Protein AF-A0A816HBN8-F1 (afdb_monomer)

Nearest PDB structures (foldseek):
  8j5v-assembly1_A  TM=8.918E-01  e=2.890E-14  Pseudomonas putida
  5gmx-assembly2_B  TM=8.614E-01  e=7.316E-13  uncultured bacterium
  5gkv-assembly1_A  TM=8.521E-01  e=1.216E-12  Caulobacter vibrioides CB15
  7y3z-assembly4_C  TM=8.167E-01  e=3.060E-12  Acinetobacter
  6drh-assembly4_G  TM=8.696E-01  e=4.127E-08  Serratia proteamaculans 568

Foldseek 3Di:
DLVLLCVQVVLFDQCDQPCVQPVLQPAQQRRNAGLFLLQQQQSQPLFQPPDPDDLVLVLVLVSLVNSNSHDHGNDRRLPAGAHSQQNSQSSSQVSSLSRPPVSDGSQVSCVPQQCVQLVFDKGQQDDPVCLVVDDDDDDDPVVVVVVPPDDDAPLVRNDRPCPVPVPLNHVSNLRGGRPSANMDGDPVRVVSSVVLCVAADPRHGRSHDPVSSCQQQPWSHDAQRFHSNPPRQDFTGGRNWGADDRPNVVPDHPDTHDDHPSNVVVVVCVVVCVVVCVVVVVVDVDLFDADQDQVSQFQVLLLPLQLQCLQQPPDLVNSLVVSQSVCRNHGNHQQNSLLSCLVSVLNDPQADADDDLCSLQPDDPLPDHDPLSSCLSNPVLPPDDLVRQADDRHNSSLSSLLSNLSSVDDAPVSSLCSSLVSDDNSVSSSSSNCSPVCSHVHPVRPPPVVCVVDPPSVVVVVLSVVSNVNNVVVVPPVDPPPPPPVPPDPSVVVVVVVVVVVVVVVVPDDPDDPDPDDPPPPDDD

Structure (mmCIF, N/CA/C/O backbone):
data_AF-A0A816HBN8-F1
#
_entry.id   AF-A0A816HBN8-F1
#
loop_
_atom_site.group_PDB
_atom_site.id
_atom_site.type_symbol
_atom_site.label_atom_id
_atom_site.label_alt_id
_atom_site.label_comp_id
_atom_site.label_asym_id
_atom_site.label_entity_id
_atom_site.label_seq_id
_atom_site.pdbx_PDB_ins_code
_atom_site.Cartn_x
_atom_site.Cartn_y
_atom_site.Cartn_z
_atom_site.occupancy
_atom_site.B_iso_or_equiv
_atom_site.auth_seq_id
_atom_site.auth_comp_id
_atom_site.auth_asym_id
_atom_site.auth_atom_id
_atom_site.pdbx_PDB_model_num
ATOM 1 N N . MET A 1 1 ? -9.840 -0.768 3.356 1.00 95.12 1 MET A N 1
ATOM 2 C CA . MET A 1 1 ? -10.411 -1.666 2.317 1.00 95.12 1 MET A CA 1
ATOM 3 C C . MET A 1 1 ? -11.472 -2.620 2.869 1.00 95.12 1 MET A C 1
ATOM 5 O O . MET A 1 1 ? -12.591 -2.558 2.385 1.00 95.12 1 MET A O 1
ATOM 9 N N . ALA A 1 2 ? -11.181 -3.449 3.883 1.00 97.88 2 ALA A N 1
ATOM 10 C CA . ALA A 1 2 ? -12.154 -4.409 4.436 1.00 97.88 2 ALA A CA 1
ATOM 11 C C . ALA A 1 2 ? -13.484 -3.765 4.886 1.00 97.88 2 ALA A C 1
ATOM 13 O O . ALA A 1 2 ? -14.550 -4.207 4.473 1.00 97.88 2 ALA A O 1
ATOM 14 N N . ILE A 1 3 ? -13.427 -2.651 5.626 1.00 98.44 3 ILE A N 1
ATOM 15 C CA . ILE A 1 3 ? -14.628 -1.888 6.015 1.00 98.44 3 ILE A CA 1
ATOM 16 C C . ILE A 1 3 ? -15.437 -1.425 4.796 1.00 98.44 3 ILE A C 1
ATOM 18 O O . ILE A 1 3 ? -16.652 -1.574 4.783 1.00 98.44 3 ILE A O 1
ATOM 22 N N . ALA A 1 4 ? -14.781 -0.925 3.745 1.00 98.25 4 ALA A N 1
ATOM 23 C CA . ALA A 1 4 ? -15.468 -0.488 2.529 1.00 98.25 4 ALA A CA 1
ATOM 24 C C . ALA A 1 4 ? -16.176 -1.654 1.811 1.00 98.25 4 ALA A C 1
ATOM 26 O O . ALA A 1 4 ? -17.272 -1.469 1.291 1.00 98.25 4 ALA A O 1
ATOM 27 N N . LEU A 1 5 ? -15.607 -2.869 1.836 1.00 98.19 5 LEU A N 1
ATOM 28 C CA . LEU A 1 5 ? -16.290 -4.073 1.342 1.00 98.19 5 LEU A CA 1
ATOM 29 C C . LEU A 1 5 ? -17.533 -4.402 2.177 1.00 98.19 5 LEU A C 1
ATOM 31 O O . LEU A 1 5 ? -18.568 -4.744 1.608 1.00 98.19 5 LEU A O 1
ATOM 35 N N . CYS A 1 6 ? -17.463 -4.271 3.503 1.00 98.50 6 CYS A N 1
ATOM 36 C CA . CYS A 1 6 ? -18.633 -4.435 4.365 1.00 98.50 6 CYS A CA 1
ATOM 37 C C . CYS A 1 6 ? -19.715 -3.386 4.062 1.00 98.50 6 CYS A C 1
ATOM 39 O O . CYS A 1 6 ? -20.887 -3.745 3.981 1.00 98.50 6 CYS A O 1
ATOM 41 N N . VAL A 1 7 ? -19.337 -2.125 3.819 1.00 98.44 7 VAL A N 1
ATOM 42 C CA . VAL A 1 7 ? -20.280 -1.064 3.416 1.00 98.44 7 VAL A CA 1
ATOM 43 C C . VAL A 1 7 ? -20.916 -1.371 2.062 1.00 98.44 7 VAL A C 1
ATOM 45 O O . VAL A 1 7 ? -22.135 -1.331 1.935 1.00 98.44 7 VAL A O 1
ATOM 48 N N . GLN A 1 8 ? -20.121 -1.778 1.069 1.00 97.81 8 GLN A N 1
ATOM 49 C CA . GLN A 1 8 ? -20.631 -2.186 -0.244 1.00 97.81 8 GLN A CA 1
ATOM 50 C C . GLN A 1 8 ? -21.645 -3.331 -0.164 1.00 97.81 8 GLN A C 1
ATOM 52 O O . GLN A 1 8 ? -22.573 -3.396 -0.964 1.00 97.81 8 GLN A O 1
ATOM 57 N N . ARG A 1 9 ? -21.455 -4.250 0.785 1.00 97.69 9 ARG A N 1
ATOM 58 C CA . ARG A 1 9 ? -22.341 -5.398 1.018 1.00 97.69 9 ARG A CA 1
ATOM 59 C C . ARG A 1 9 ? -23.550 -5.054 1.892 1.00 97.69 9 ARG A C 1
ATOM 61 O O . ARG A 1 9 ? -24.325 -5.949 2.207 1.00 97.69 9 ARG A O 1
ATOM 68 N N . GLY A 1 10 ? -23.697 -3.795 2.310 1.00 97.94 10 GLY A N 1
ATOM 69 C CA . GLY A 1 10 ? -24.769 -3.350 3.201 1.00 97.94 10 GLY A CA 1
ATOM 70 C C . GLY A 1 10 ? -24.643 -3.859 4.641 1.00 97.94 10 GLY A C 1
ATOM 71 O O . GLY A 1 10 ? -25.611 -3.797 5.390 1.00 97.94 10 GLY A O 1
ATOM 72 N N . LEU A 1 11 ? -23.471 -4.370 5.038 1.00 98.25 11 LEU A N 1
ATOM 73 C CA . LEU A 1 11 ? -23.214 -4.891 6.388 1.00 98.25 11 LEU A CA 1
ATOM 74 C C . LEU A 1 11 ? -22.808 -3.792 7.380 1.00 98.25 11 LEU A C 1
ATOM 76 O O . LEU A 1 11 ? -22.936 -3.977 8.586 1.00 98.25 11 LEU A O 1
ATOM 80 N N . LEU A 1 12 ? -22.295 -2.667 6.876 1.00 97.56 12 LEU A N 1
ATOM 81 C CA . LEU A 1 12 ? -21.915 -1.485 7.649 1.00 97.56 12 LEU A CA 1
ATOM 82 C C . LEU A 1 12 ? -22.388 -0.217 6.939 1.00 97.56 12 LEU A C 1
ATOM 84 O O . LEU A 1 12 ? -22.545 -0.195 5.720 1.00 97.56 12 LEU A O 1
ATOM 88 N N . ASN A 1 13 ? -22.521 0.872 7.689 1.00 98.25 13 ASN A N 1
ATOM 89 C CA . ASN A 1 13 ? -22.657 2.212 7.132 1.00 98.25 13 ASN A CA 1
ATOM 90 C C . ASN A 1 13 ? -21.763 3.179 7.913 1.00 98.25 13 ASN A C 1
ATOM 92 O O . ASN A 1 13 ? -21.700 3.116 9.138 1.00 98.25 13 ASN A O 1
ATOM 96 N N . TYR A 1 14 ? -21.078 4.079 7.209 1.00 98.44 14 TYR A N 1
ATOM 97 C CA . TYR A 1 14 ? -20.190 5.066 7.819 1.00 98.44 14 TYR A CA 1
ATOM 98 C C . TYR A 1 14 ? -20.916 6.021 8.776 1.00 98.44 14 TYR A C 1
ATOM 100 O O . TYR A 1 14 ? -20.322 6.443 9.764 1.00 98.44 14 TYR A O 1
ATOM 108 N N . THR A 1 15 ? -22.188 6.339 8.518 1.00 97.94 15 THR A N 1
ATOM 109 C CA . THR A 1 15 ? -22.975 7.251 9.367 1.00 97.94 15 THR A CA 1
ATOM 110 C C . THR A 1 15 ? -23.614 6.566 10.570 1.00 97.94 15 THR A C 1
ATOM 112 O O . THR A 1 15 ? -24.164 7.244 11.435 1.00 97.94 15 THR A O 1
ATOM 115 N N . ASP A 1 16 ? -23.590 5.234 10.630 1.00 98.62 16 ASP A N 1
ATOM 116 C CA . ASP A 1 16 ? -24.140 4.518 11.772 1.00 98.62 16 ASP A CA 1
ATOM 117 C C . ASP A 1 16 ? -23.256 4.701 13.006 1.00 98.62 16 ASP A C 1
ATOM 119 O O . ASP A 1 16 ? -22.024 4.747 12.922 1.00 98.62 16 ASP A O 1
ATOM 123 N N . LYS A 1 17 ? -23.901 4.732 14.175 1.00 98.75 17 LYS A N 1
ATOM 124 C CA . LYS A 1 17 ? -23.208 4.654 15.460 1.00 98.75 17 LYS A CA 1
ATOM 125 C C . LYS A 1 17 ? -22.547 3.287 15.613 1.00 98.75 17 LYS A C 1
ATOM 127 O O . LYS A 1 17 ? -23.164 2.263 15.320 1.00 98.75 17 LYS A O 1
ATOM 132 N N . VAL A 1 18 ? -21.332 3.260 16.152 1.00 98.75 18 VAL A N 1
ATOM 133 C CA . VAL A 1 18 ? -20.561 2.026 16.389 1.00 98.75 18 VAL A CA 1
ATOM 134 C C . VAL A 1 18 ? -21.339 1.042 17.264 1.00 98.75 18 VAL A C 1
ATOM 136 O O . VAL A 1 18 ? -21.354 -0.154 16.976 1.00 98.75 18 VAL A O 1
ATOM 139 N N . ILE A 1 19 ? -22.083 1.547 18.255 1.00 98.62 19 ILE A N 1
ATOM 140 C CA . ILE A 1 19 ? -22.896 0.739 19.179 1.00 98.62 19 ILE A CA 1
ATOM 141 C C . ILE A 1 19 ? -23.980 -0.107 18.502 1.00 98.62 19 ILE A C 1
ATOM 143 O O . ILE A 1 19 ? -24.447 -1.077 19.089 1.00 98.62 19 ILE A O 1
ATOM 147 N N . LYS A 1 20 ? -24.363 0.218 17.259 1.00 98.62 20 LYS A N 1
ATOM 148 C CA . LYS A 1 20 ? -25.271 -0.611 16.455 1.00 98.62 20 LYS A CA 1
ATOM 149 C C . LYS A 1 20 ? -24.670 -1.989 16.157 1.00 98.62 20 LYS A C 1
ATOM 151 O O . LYS A 1 20 ? -25.405 -2.962 16.035 1.00 98.62 20 LYS A O 1
ATOM 156 N N . TYR A 1 21 ? -23.347 -2.056 16.029 1.00 98.44 21 TYR A N 1
ATOM 157 C CA . TYR A 1 21 ? -22.594 -3.258 15.660 1.00 98.44 21 TYR A CA 1
ATOM 158 C C . TYR A 1 21 ? -21.782 -3.822 16.828 1.00 98.44 21 TYR A C 1
ATOM 160 O O . TYR A 1 21 ? -21.509 -5.021 16.880 1.00 98.44 21 TYR A O 1
ATOM 168 N N . TRP A 1 22 ? -21.395 -2.951 17.757 1.00 98.56 22 TRP A N 1
ATOM 169 C CA . TRP A 1 22 ? -20.533 -3.256 18.888 1.00 98.56 22 TRP A CA 1
ATOM 170 C C . TRP A 1 22 ? -21.041 -2.515 20.138 1.00 98.56 22 TRP A C 1
ATOM 172 O O . TRP A 1 22 ? -20.532 -1.442 20.465 1.00 98.56 22 TRP A O 1
ATOM 182 N N . PRO A 1 23 ? -22.077 -3.038 20.824 1.00 98.31 23 PRO A N 1
ATOM 183 C C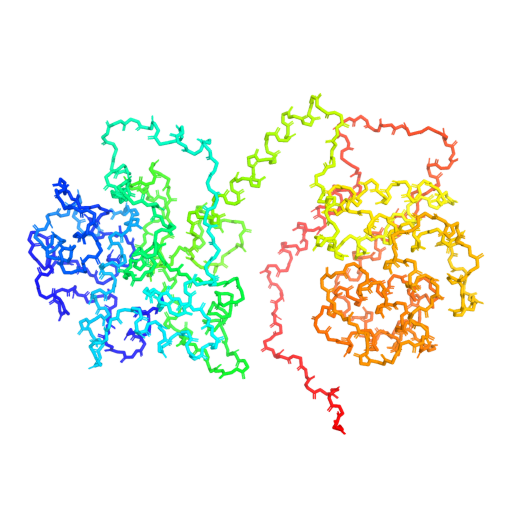A . PRO A 1 23 ? -22.720 -2.354 21.950 1.00 98.31 23 PRO A CA 1
ATOM 184 C C . PRO A 1 23 ? -21.758 -1.993 23.087 1.00 98.31 23 PRO A C 1
ATOM 186 O O . PRO A 1 23 ? -21.836 -0.898 23.643 1.00 98.31 23 PRO A O 1
ATOM 189 N N . GLU A 1 24 ? -20.812 -2.881 23.396 1.00 98.38 24 GLU A N 1
ATOM 190 C CA . GLU A 1 24 ? -19.836 -2.714 24.474 1.00 98.38 24 GLU A CA 1
ATOM 191 C C . GLU A 1 24 ? -18.898 -1.520 24.241 1.00 98.38 24 GLU A C 1
ATOM 193 O O . GLU A 1 24 ? -18.407 -0.935 25.208 1.00 98.38 24 GLU A O 1
ATOM 198 N N . TYR A 1 25 ? -18.708 -1.094 22.986 1.00 98.31 25 TYR A N 1
ATOM 199 C CA . TYR A 1 25 ? -17.943 0.104 22.646 1.00 98.31 25 TYR A CA 1
ATOM 200 C C . TYR A 1 25 ? -18.521 1.372 23.284 1.00 98.31 25 TYR A C 1
ATOM 202 O O . TYR A 1 25 ? -17.767 2.284 23.603 1.00 98.31 25 TYR A O 1
ATOM 210 N N . GLY A 1 26 ? -19.843 1.442 23.486 1.00 96.88 26 GLY A N 1
ATOM 211 C CA . GLY A 1 26 ? -20.539 2.652 23.942 1.00 96.88 26 GLY A CA 1
ATOM 212 C C . GLY A 1 26 ? -20.213 3.097 25.367 1.00 96.88 26 GLY A C 1
ATOM 213 O O . GLY A 1 26 ? -20.619 4.180 25.775 1.00 96.88 26 GLY A O 1
ATOM 214 N N . GLN A 1 27 ? -19.482 2.285 26.129 1.00 97.25 27 GLN A N 1
ATOM 215 C CA . GLN A 1 27 ? -19.040 2.630 27.477 1.00 97.25 27 GLN A CA 1
ATOM 216 C C . GLN A 1 27 ? -18.167 3.900 27.478 1.00 97.25 27 GLN A C 1
ATOM 218 O O . GLN A 1 27 ? -17.470 4.199 26.509 1.00 97.25 27 GLN A O 1
ATOM 223 N N . SER A 1 28 ? -18.155 4.630 28.595 1.00 95.62 28 SER A N 1
ATOM 224 C CA . SER A 1 28 ? -17.251 5.772 28.825 1.00 95.62 28 SER A CA 1
ATOM 225 C C . SER A 1 28 ? -17.334 6.888 27.769 1.00 95.62 28 SER A C 1
ATOM 227 O O . SER A 1 28 ? -16.302 7.318 27.249 1.00 95.62 28 SER A O 1
ATOM 229 N N . ASP A 1 29 ? -18.550 7.375 27.502 1.00 95.88 29 ASP A N 1
ATOM 230 C CA . ASP A 1 29 ? -18.856 8.536 26.645 1.00 95.88 29 ASP A CA 1
ATOM 231 C C . ASP A 1 29 ? -18.577 8.313 25.141 1.00 95.88 29 ASP A C 1
ATOM 233 O O . ASP A 1 29 ? -18.177 9.231 24.417 1.00 95.88 29 ASP A O 1
ATOM 237 N N . LYS A 1 30 ? -18.739 7.071 24.662 1.00 97.94 30 LYS A N 1
ATOM 238 C CA . LYS A 1 30 ? -18.464 6.661 23.270 1.00 97.94 30 LYS A CA 1
ATOM 239 C C . LYS A 1 30 ? -19.712 6.223 22.495 1.00 97.94 30 LYS A C 1
ATOM 241 O O . LYS A 1 30 ? -19.616 5.797 21.345 1.00 97.94 30 LYS A O 1
ATOM 246 N N . GLU A 1 31 ? -20.898 6.330 23.087 1.00 97.69 31 GLU A N 1
ATOM 247 C CA . GLU A 1 31 ? -22.164 5.849 22.524 1.00 97.69 31 GLU A CA 1
ATOM 248 C C . GLU A 1 31 ? -22.595 6.575 21.242 1.00 97.69 31 GLU A C 1
ATOM 250 O O . GLU A 1 31 ? -23.380 6.044 20.455 1.00 97.69 31 GLU A O 1
ATOM 255 N N . ASN A 1 32 ? -22.069 7.780 21.010 1.00 97.94 32 ASN A N 1
ATOM 256 C CA . ASN A 1 32 ? -22.379 8.594 19.836 1.00 97.94 32 ASN A CA 1
ATOM 257 C C . ASN A 1 32 ? -21.324 8.520 18.726 1.00 97.94 32 ASN A C 1
ATOM 259 O O . ASN A 1 32 ? -21.553 9.086 17.660 1.00 97.94 32 ASN A O 1
ATOM 263 N N . THR A 1 33 ? -20.212 7.808 18.931 1.00 98.62 33 THR A N 1
ATOM 264 C CA . THR A 1 33 ? -19.178 7.639 17.902 1.00 98.62 33 THR A CA 1
ATOM 265 C C . THR A 1 33 ? -19.743 6.924 16.681 1.00 98.62 33 THR A C 1
ATOM 267 O O . THR A 1 33 ? -20.384 5.875 16.801 1.00 98.62 33 THR A O 1
ATOM 270 N N . THR A 1 34 ? -19.469 7.456 15.494 1.00 98.69 34 THR A N 1
ATOM 271 C CA . THR A 1 34 ? -19.847 6.838 14.220 1.00 98.69 34 THR A CA 1
ATOM 272 C C . THR A 1 34 ? -18.738 5.945 13.666 1.00 98.69 34 THR A C 1
ATOM 274 O O . THR A 1 34 ? -17.569 6.045 14.046 1.00 98.69 34 THR A O 1
ATOM 277 N N . VAL A 1 35 ? -19.082 5.065 12.723 1.00 98.69 35 VAL A N 1
ATOM 278 C CA . VAL A 1 35 ? -18.075 4.284 11.984 1.00 98.69 35 VAL A CA 1
ATOM 279 C C . VAL A 1 35 ? -17.112 5.219 11.236 1.00 98.69 35 VAL A C 1
ATOM 281 O O . VAL A 1 35 ? -15.911 4.956 11.203 1.00 98.69 35 VAL A O 1
ATOM 284 N N . ALA A 1 36 ? -17.599 6.339 10.690 1.00 98.25 36 ALA A N 1
ATOM 285 C CA . ALA A 1 36 ? -16.762 7.365 10.070 1.00 98.25 36 ALA A CA 1
ATOM 286 C C . ALA A 1 36 ? -15.726 7.947 11.043 1.00 98.25 36 ALA A C 1
ATOM 288 O O . ALA A 1 36 ? -14.569 8.134 10.659 1.00 98.25 36 ALA A O 1
ATOM 289 N N . ASP A 1 37 ? -16.097 8.175 12.305 1.00 98.38 37 ASP A N 1
ATOM 290 C CA . ASP A 1 37 ? -15.176 8.707 13.315 1.00 98.38 37 ASP A CA 1
ATOM 291 C C . ASP A 1 37 ? -14.023 7.744 13.606 1.00 98.38 37 ASP A C 1
ATOM 293 O O . ASP A 1 37 ? -12.872 8.171 13.683 1.00 98.38 37 ASP A O 1
ATOM 297 N N . ILE A 1 38 ? -14.293 6.437 13.709 1.00 98.31 38 ILE A N 1
ATOM 298 C CA . ILE A 1 38 ? -13.226 5.427 13.826 1.00 98.31 38 ILE A CA 1
ATOM 299 C C . ILE A 1 38 ? -12.330 5.467 12.588 1.00 98.31 38 ILE A C 1
ATOM 301 O O . ILE A 1 38 ? -11.106 5.542 12.697 1.00 98.31 38 ILE A O 1
ATOM 305 N N . MET A 1 39 ? -12.943 5.440 11.405 1.00 98.00 39 MET A N 1
ATOM 306 C CA . MET A 1 39 ? -12.215 5.294 10.148 1.00 98.00 39 MET A CA 1
ATOM 307 C C . MET A 1 39 ? -11.368 6.512 9.780 1.00 98.00 39 MET A C 1
ATOM 309 O O . MET A 1 39 ? -10.405 6.359 9.037 1.00 98.00 39 MET A O 1
ATOM 313 N N . SER A 1 40 ? -11.690 7.689 10.310 1.00 96.56 40 SER A N 1
ATOM 314 C CA . SER A 1 40 ? -10.976 8.946 10.057 1.00 96.56 40 SER A CA 1
ATOM 315 C C . SER A 1 40 ? -10.155 9.435 11.254 1.00 96.56 40 SER A C 1
ATOM 317 O O . SER A 1 40 ? -9.806 10.609 11.326 1.00 96.56 40 SER A O 1
ATOM 319 N N . HIS A 1 41 ? -9.836 8.544 12.201 1.00 97.31 41 HIS A N 1
ATOM 320 C CA . HIS A 1 41 ? -9.024 8.849 13.387 1.00 97.31 41 HIS A CA 1
ATOM 321 C C . HIS A 1 41 ? -9.620 9.915 14.326 1.00 97.31 41 HIS A C 1
ATOM 323 O O . HIS A 1 41 ? -8.896 10.583 15.066 1.00 97.31 41 HIS A O 1
ATOM 329 N N . ARG A 1 42 ? -10.949 10.047 14.350 1.00 97.69 42 ARG A N 1
ATOM 330 C CA . ARG A 1 42 ? -11.693 11.011 15.179 1.00 97.69 42 ARG A CA 1
ATOM 331 C C . ARG A 1 42 ? -12.308 10.403 16.438 1.00 97.69 42 ARG A C 1
ATOM 333 O O . ARG A 1 42 ? -12.877 11.133 17.241 1.00 97.69 42 ARG A O 1
ATOM 340 N N . ALA A 1 43 ? -12.176 9.093 16.644 1.00 97.88 43 ALA A N 1
ATOM 341 C CA . ALA A 1 43 ? -12.764 8.372 17.778 1.00 97.88 43 ALA A CA 1
ATOM 342 C C . ALA A 1 43 ? -12.109 8.653 19.149 1.00 97.88 43 ALA A C 1
ATOM 344 O O . ALA A 1 43 ? -12.628 8.212 20.172 1.00 97.88 43 ALA A O 1
ATOM 345 N N . GLY A 1 44 ? -10.972 9.354 19.196 1.00 97.06 44 GLY A N 1
ATOM 346 C CA . GLY A 1 44 ? -10.314 9.714 20.456 1.00 97.06 44 GLY A CA 1
ATOM 347 C C . GLY A 1 44 ? -9.631 8.564 21.188 1.00 97.06 44 GLY A C 1
ATOM 348 O O . GLY A 1 44 ? -9.412 8.655 22.390 1.00 97.06 44 GLY A O 1
ATOM 349 N N . LEU A 1 45 ? -9.252 7.491 20.497 1.00 97.12 45 LEU A N 1
ATOM 350 C CA . LEU A 1 45 ? -8.580 6.329 21.082 1.00 97.12 45 LEU A CA 1
ATOM 351 C C . LEU A 1 45 ? -7.207 6.053 20.441 1.00 97.12 45 LEU A C 1
ATOM 353 O O . LEU A 1 45 ? -6.952 4.912 20.061 1.00 97.12 45 LEU A O 1
ATOM 357 N N . PRO A 1 46 ? -6.299 7.038 20.291 1.00 94.69 46 PRO A N 1
ATOM 358 C CA . PRO A 1 46 ? -5.038 6.827 19.575 1.00 94.69 46 PRO A CA 1
ATOM 359 C C . PRO A 1 46 ? -4.046 5.896 20.290 1.00 94.69 46 PRO A C 1
ATOM 361 O O . PRO A 1 46 ? -3.146 5.352 19.656 1.00 94.69 46 PRO A O 1
ATOM 364 N N . ALA A 1 47 ? -4.223 5.707 21.599 1.00 93.12 47 ALA A N 1
ATOM 365 C CA . ALA A 1 47 ? -3.381 4.900 22.473 1.00 93.12 47 ALA A CA 1
ATOM 366 C C . ALA A 1 47 ? -4.223 4.219 23.563 1.00 93.12 47 ALA A C 1
ATOM 368 O O . ALA A 1 47 ? -5.325 4.679 23.883 1.00 93.12 47 ALA A O 1
ATOM 369 N N . LEU A 1 48 ? -3.684 3.161 24.175 1.00 91.56 48 LEU A N 1
ATOM 370 C CA . LEU A 1 48 ? -4.229 2.594 25.410 1.00 91.56 48 LEU A CA 1
ATOM 371 C C . LEU A 1 48 ? -3.710 3.405 26.605 1.00 91.56 48 LEU A C 1
ATOM 373 O O . LEU A 1 48 ? -2.537 3.338 26.970 1.00 91.56 48 LEU A O 1
ATOM 377 N N . ARG A 1 49 ? -4.592 4.190 27.221 1.00 85.38 49 ARG A N 1
ATOM 378 C CA . ARG A 1 49 ? -4.274 5.084 28.334 1.00 85.38 49 ARG A CA 1
ATOM 379 C C . ARG A 1 49 ? -3.800 4.285 29.543 1.00 85.38 49 ARG A C 1
ATOM 381 O O . ARG A 1 49 ? -4.508 3.385 30.001 1.00 85.38 49 ARG A O 1
ATOM 388 N N . ASN A 1 50 ? -2.644 4.677 30.088 1.00 75.69 50 ASN A N 1
ATOM 389 C CA . ASN A 1 50 ? -2.027 4.065 31.272 1.00 75.69 50 ASN A CA 1
ATOM 390 C C . ASN A 1 50 ? -2.053 2.529 31.191 1.00 75.69 50 ASN A C 1
ATOM 392 O O . ASN A 1 50 ? -2.460 1.851 32.137 1.00 75.69 50 ASN A O 1
ATOM 396 N N . SER A 1 51 ? -1.745 1.989 30.009 1.00 76.12 51 SER A N 1
ATOM 397 C CA . SER A 1 51 ? -1.801 0.552 29.784 1.00 76.12 51 SER A CA 1
ATOM 398 C C . SER A 1 51 ? -0.694 -0.139 30.565 1.00 76.12 51 SER A C 1
ATOM 400 O O . SER A 1 51 ? 0.476 0.200 30.430 1.00 76.12 51 SER A O 1
ATOM 402 N N . ASN A 1 52 ? -1.091 -1.115 31.370 1.00 79.56 52 ASN A N 1
ATOM 403 C CA . ASN A 1 52 ? -0.224 -2.063 32.054 1.00 79.56 52 ASN A CA 1
ATOM 404 C C . ASN A 1 52 ? -0.264 -3.444 31.379 1.00 79.56 52 ASN A C 1
ATOM 406 O O . ASN A 1 52 ? 0.132 -4.423 32.003 1.00 79.56 52 ASN A O 1
ATOM 410 N N . LEU A 1 53 ? -0.794 -3.522 30.150 1.00 86.00 53 LEU A N 1
ATOM 411 C CA . LEU A 1 53 ? -0.805 -4.760 29.381 1.00 86.00 53 LEU A CA 1
ATOM 412 C C . LEU A 1 53 ? 0.633 -5.165 29.048 1.00 86.00 53 LEU A C 1
ATOM 414 O O . LEU A 1 53 ? 1.422 -4.350 28.564 1.00 86.00 53 LEU A O 1
ATOM 418 N N . SER A 1 54 ? 0.938 -6.430 29.296 1.00 86.88 54 SER A N 1
ATOM 419 C CA . SER A 1 54 ? 2.156 -7.097 28.854 1.00 86.88 54 SER A CA 1
ATOM 420 C C . SER A 1 54 ? 2.221 -7.190 27.329 1.00 86.88 54 SER A C 1
ATOM 422 O O . SER A 1 54 ? 1.211 -7.085 26.627 1.00 86.88 54 SER A O 1
ATOM 424 N N . THR A 1 55 ? 3.415 -7.453 26.801 1.00 83.56 55 THR A N 1
ATOM 425 C CA . THR A 1 55 ? 3.623 -7.680 25.368 1.00 83.56 55 THR A CA 1
ATOM 426 C C . THR A 1 55 ? 2.685 -8.758 24.807 1.00 83.56 55 THR A C 1
ATOM 428 O O . THR A 1 55 ? 2.060 -8.545 23.771 1.00 83.56 55 THR A O 1
ATOM 431 N N . HIS A 1 56 ? 2.500 -9.875 25.518 1.00 85.25 56 HIS A N 1
ATOM 432 C CA . HIS A 1 56 ? 1.590 -10.948 25.100 1.00 85.25 56 HIS A CA 1
ATOM 433 C C . HIS A 1 56 ? 0.115 -10.528 25.094 1.00 85.25 56 HIS A C 1
ATOM 435 O O . HIS A 1 56 ? -0.623 -10.929 24.199 1.00 85.25 56 HIS A O 1
ATOM 441 N N . GLU A 1 57 ? -0.318 -9.683 26.031 1.00 89.62 57 GLU A N 1
ATOM 442 C CA . GLU A 1 57 ? -1.684 -9.142 26.034 1.00 89.62 57 GLU A CA 1
ATOM 443 C C . GLU A 1 57 ? -1.931 -8.166 24.876 1.00 89.62 57 GLU A C 1
ATOM 445 O O . GLU A 1 57 ? -3.064 -8.030 24.431 1.00 89.62 57 GLU A O 1
ATOM 450 N N . TYR A 1 58 ? -0.897 -7.512 24.337 1.00 88.06 58 TYR A N 1
ATOM 451 C CA . TYR A 1 58 ? -1.031 -6.760 23.083 1.00 88.06 58 TYR A CA 1
ATOM 452 C C . TYR A 1 58 ? -1.179 -7.666 21.852 1.00 88.06 58 TYR A C 1
ATOM 454 O O . TYR A 1 58 ? -1.767 -7.240 20.858 1.00 88.06 58 TYR A O 1
ATOM 462 N N . LEU A 1 59 ? -0.651 -8.894 21.896 1.00 89.19 59 LEU A N 1
ATOM 463 C CA . LEU A 1 59 ? -0.822 -9.886 20.827 1.00 89.19 59 LEU A CA 1
ATOM 464 C C . LEU A 1 59 ? -2.182 -10.594 20.916 1.00 89.19 59 LEU A C 1
ATOM 466 O O . LEU A 1 59 ? -2.694 -11.071 19.902 1.00 89.19 59 LEU A O 1
ATOM 470 N N . ASP A 1 60 ? -2.787 -10.627 22.106 1.00 92.44 60 ASP A N 1
ATOM 471 C CA . ASP A 1 60 ? -4.151 -11.106 22.302 1.00 92.44 60 ASP A CA 1
ATOM 472 C C . ASP A 1 60 ? -5.190 -10.049 21.893 1.00 92.44 60 ASP A C 1
ATOM 474 O O . ASP A 1 60 ? -5.308 -8.968 22.474 1.00 92.44 60 ASP A O 1
ATOM 478 N N . TRP A 1 61 ? -6.006 -10.394 20.896 1.00 95.62 61 TRP A N 1
ATOM 479 C CA . TRP A 1 61 ? -7.014 -9.494 20.337 1.00 95.62 61 TRP A CA 1
ATOM 480 C C . TRP A 1 61 ? -7.967 -8.942 21.404 1.00 95.62 61 TRP A C 1
ATOM 482 O O . TRP A 1 61 ? -8.215 -7.736 21.463 1.00 95.62 61 TRP A O 1
ATOM 492 N N . TYR A 1 62 ? -8.511 -9.815 22.255 1.00 95.69 62 TYR A N 1
ATOM 493 C CA . TYR A 1 62 ? -9.582 -9.439 23.173 1.00 95.69 62 TYR A CA 1
ATOM 494 C C . TYR A 1 62 ? -9.082 -8.632 24.369 1.00 95.69 62 TYR A C 1
ATOM 496 O O . TYR A 1 62 ? -9.812 -7.771 24.854 1.00 95.69 62 TYR A O 1
ATOM 504 N N . SER A 1 63 ? -7.846 -8.835 24.817 1.00 95.00 63 SER A N 1
ATOM 505 C CA . SER A 1 63 ? -7.217 -8.013 25.855 1.00 95.00 63 SER A CA 1
ATOM 506 C C . SER A 1 63 ? -7.179 -6.534 25.451 1.00 95.00 63 SER A C 1
ATOM 508 O O . SER A 1 63 ? -7.589 -5.661 26.225 1.00 95.00 63 SER A O 1
ATOM 510 N N . VAL A 1 64 ? -6.808 -6.244 24.198 1.00 95.69 64 VAL A N 1
ATOM 511 C CA . VAL A 1 64 ? -6.824 -4.878 23.650 1.00 95.69 64 VAL A CA 1
ATOM 512 C C . VAL A 1 64 ? -8.255 -4.354 23.479 1.00 95.69 64 VAL A C 1
ATOM 514 O O . VAL A 1 64 ? -8.547 -3.224 23.878 1.00 95.69 64 VAL A O 1
ATOM 517 N N . ILE A 1 65 ? -9.167 -5.166 22.936 1.00 97.56 65 ILE A N 1
ATOM 518 C CA . ILE A 1 65 ? -10.574 -4.784 22.722 1.00 97.56 65 ILE A CA 1
ATOM 519 C C . ILE A 1 65 ? -11.273 -4.425 24.036 1.00 97.56 65 ILE A C 1
ATOM 521 O O . ILE A 1 65 ? -11.801 -3.320 24.153 1.00 97.56 65 ILE A O 1
ATOM 525 N N . HIS A 1 66 ? -11.204 -5.278 25.060 1.00 96.25 66 HIS A N 1
ATOM 526 C CA . HIS A 1 66 ? -11.833 -5.006 26.357 1.00 96.25 66 HIS A CA 1
ATOM 527 C C . HIS A 1 66 ? -11.264 -3.751 27.033 1.00 96.25 66 HIS A C 1
ATOM 529 O O . HIS A 1 66 ? -11.977 -3.049 27.760 1.00 96.25 66 HIS A O 1
ATOM 535 N N . LYS A 1 67 ? -9.979 -3.444 26.809 1.00 96.00 67 LYS A N 1
ATOM 536 C CA . LYS A 1 67 ? -9.368 -2.200 27.290 1.00 96.00 67 LYS A CA 1
ATOM 537 C C . LYS A 1 67 ? -9.934 -0.985 26.550 1.00 96.00 67 LYS A C 1
ATOM 539 O O . LYS A 1 67 ? -10.289 -0.005 27.203 1.00 96.00 67 LYS A O 1
ATOM 544 N N . LEU A 1 68 ? -10.056 -1.052 25.221 1.00 97.19 68 LEU A N 1
ATOM 545 C CA . LEU A 1 68 ? -10.629 0.018 24.391 1.00 97.19 68 LEU A CA 1
ATOM 546 C C . LEU A 1 68 ? -12.104 0.292 24.720 1.00 97.19 68 LEU A C 1
ATOM 548 O O . LEU A 1 68 ? -12.504 1.455 24.783 1.00 97.19 68 LEU A O 1
ATOM 552 N N . GLU A 1 69 ? -12.899 -0.749 24.981 1.00 97.75 69 GLU A N 1
ATOM 553 C CA . GLU A 1 69 ? -14.308 -0.621 25.383 1.00 97.75 69 GLU A CA 1
ATOM 554 C C . GLU A 1 69 ? -14.452 0.217 26.653 1.00 97.75 69 GLU A C 1
ATOM 556 O O . GLU A 1 69 ? -15.229 1.165 26.682 1.00 97.75 69 GLU A O 1
ATOM 561 N N . LYS A 1 70 ? -13.648 -0.062 27.683 1.00 96.31 70 LYS A N 1
ATOM 562 C CA . LYS A 1 70 ? -13.739 0.598 28.999 1.00 96.31 70 LYS A CA 1
ATOM 563 C C . LYS A 1 70 ? -13.034 1.954 29.066 1.00 96.31 70 LYS A C 1
ATOM 565 O O . LYS A 1 70 ? -13.132 2.658 30.069 1.00 96.31 70 LYS A O 1
ATOM 570 N N . GLN A 1 71 ? -12.256 2.310 28.048 1.00 95.88 71 GLN A N 1
ATOM 571 C CA . GLN A 1 71 ? -11.452 3.524 28.065 1.00 95.88 71 GLN A CA 1
ATOM 572 C C . GLN A 1 71 ? -12.276 4.751 27.660 1.00 95.88 71 GLN A C 1
ATOM 574 O O . GLN A 1 71 ? -12.942 4.760 26.623 1.00 95.88 71 GLN A O 1
ATOM 579 N N . LYS A 1 72 ? -12.153 5.831 28.441 1.00 96.94 72 LYS A N 1
ATOM 580 C CA . LYS A 1 72 ? -12.623 7.163 28.045 1.00 96.94 72 LYS A CA 1
ATOM 581 C C . LYS A 1 72 ? -11.736 7.727 26.923 1.00 96.94 72 LYS A C 1
ATOM 583 O O . LYS A 1 72 ? -10.507 7.660 27.056 1.00 96.94 72 LYS A O 1
ATOM 588 N N . PRO A 1 73 ? -12.303 8.297 25.848 1.00 97.06 73 PRO A N 1
ATOM 589 C CA . PRO A 1 73 ? -11.502 8.851 24.769 1.00 97.06 73 PRO A CA 1
ATOM 590 C C . PRO A 1 73 ? -10.700 10.088 25.225 1.00 97.06 73 PRO A C 1
ATOM 592 O O . PRO A 1 73 ? -11.025 10.754 26.210 1.00 97.06 73 PRO A O 1
ATOM 595 N N . TYR A 1 74 ? -9.602 10.379 24.527 1.00 96.12 74 TYR A N 1
ATOM 596 C CA . TYR A 1 74 ? -8.730 11.534 24.768 1.00 96.12 74 TYR A CA 1
ATOM 597 C C . TYR A 1 74 ? -9.391 12.864 24.408 1.00 96.12 74 TYR A C 1
ATOM 599 O O . TYR A 1 74 ? -9.073 13.882 25.015 1.00 96.12 74 TYR A O 1
ATOM 607 N N . TRP A 1 75 ? -10.338 12.835 23.479 1.00 95.94 75 TRP A N 1
ATOM 608 C CA . TRP A 1 75 ? -11.203 13.947 23.108 1.00 95.94 75 TRP A CA 1
ATOM 609 C C . TRP A 1 75 ? -12.609 13.415 22.837 1.00 95.94 75 TRP A C 1
ATOM 611 O O . TRP A 1 75 ? -12.801 12.210 22.685 1.00 95.94 75 TRP A O 1
ATOM 621 N N . VAL A 1 76 ? -13.600 14.303 22.777 1.00 97.38 76 VAL A N 1
ATOM 622 C CA . VAL A 1 76 ? -14.969 13.901 22.427 1.00 97.38 76 VAL A CA 1
ATOM 623 C C . VAL A 1 76 ? -14.963 13.381 20.982 1.00 97.38 76 VAL A C 1
ATOM 625 O O . VAL A 1 76 ? -14.496 14.114 20.099 1.00 97.38 76 VAL A O 1
ATOM 628 N N . PRO A 1 77 ? -15.439 12.152 20.709 1.00 97.25 77 PRO A N 1
ATOM 629 C CA . PRO A 1 77 ? -15.430 11.586 19.366 1.00 97.25 77 PRO A CA 1
ATOM 630 C C . PRO A 1 77 ? -16.042 12.536 18.334 1.00 97.25 77 PRO A C 1
ATOM 632 O O . PRO A 1 77 ? -17.064 13.171 18.587 1.00 97.25 77 PRO A O 1
ATOM 635 N N . GLY A 1 78 ? -15.374 12.676 17.192 1.00 95.19 78 GLY A N 1
ATOM 636 C CA . GLY A 1 78 ? -15.818 13.556 16.113 1.00 9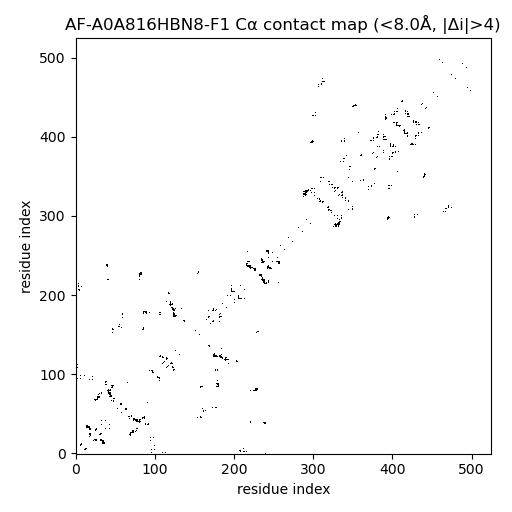5.19 78 GLY A CA 1
ATOM 637 C C . GLY A 1 78 ? -15.493 15.043 16.294 1.00 95.19 78 GLY A C 1
ATOM 638 O O . GLY A 1 78 ? -15.800 15.811 15.387 1.00 95.19 78 GLY A O 1
ATOM 639 N N . THR A 1 79 ? -14.858 15.477 17.392 1.00 95.06 79 THR A N 1
ATOM 640 C CA . THR A 1 79 ? -14.490 16.901 17.600 1.00 95.06 79 THR A CA 1
ATOM 641 C C . THR A 1 79 ? -13.060 17.255 17.192 1.00 95.06 79 THR A C 1
ATOM 643 O O . THR A 1 79 ? -12.791 18.414 16.906 1.00 95.06 79 THR A O 1
ATOM 646 N N . GLN A 1 80 ? -12.157 16.273 17.160 1.00 95.06 80 GLN A N 1
ATOM 647 C CA . GLN A 1 80 ? -10.745 16.408 16.776 1.00 95.06 80 GLN A CA 1
ATOM 648 C C . GLN A 1 80 ? -10.295 15.122 16.068 1.00 95.06 80 GLN A C 1
ATOM 650 O O . GLN A 1 80 ? -10.987 14.099 16.153 1.00 95.06 80 GLN A O 1
ATOM 655 N N . HIS A 1 81 ? -9.127 15.136 15.420 1.00 94.56 81 HIS A N 1
ATOM 656 C CA . HIS A 1 81 ? -8.463 13.920 14.947 1.00 94.56 81 HIS A CA 1
ATOM 657 C C . HIS A 1 81 ? -7.043 13.788 15.494 1.00 94.56 81 HIS A C 1
ATOM 659 O O . HIS A 1 81 ? -6.351 14.765 15.772 1.00 94.56 81 HIS A O 1
ATOM 665 N N . GLY A 1 82 ? -6.598 12.546 15.619 1.00 93.31 82 GLY A N 1
ATOM 666 C CA . GLY A 1 82 ? -5.216 12.239 15.939 1.00 93.31 82 GLY A CA 1
ATOM 667 C C . GLY A 1 82 ? -4.904 10.806 15.562 1.00 93.31 82 GLY A C 1
ATOM 668 O O . GLY A 1 82 ? -5.681 9.906 15.881 1.00 93.31 82 GLY A O 1
ATOM 669 N N . TYR A 1 83 ? -3.801 10.587 14.858 1.00 92.69 83 TYR A N 1
ATOM 670 C CA . TYR A 1 83 ? -3.484 9.302 14.250 1.00 92.69 83 TYR A CA 1
ATOM 671 C C . TYR A 1 83 ? -3.477 8.143 15.262 1.00 92.69 83 TYR A C 1
ATOM 673 O O . TYR A 1 83 ? -2.709 8.107 16.222 1.00 92.69 83 TYR A O 1
ATOM 681 N N . HIS A 1 84 ? -4.345 7.158 15.035 1.00 95.19 84 HIS A N 1
ATOM 682 C CA . HIS A 1 84 ? -4.472 5.967 15.882 1.00 95.19 84 HIS A CA 1
ATOM 683 C C . HIS A 1 84 ? -3.464 4.908 15.429 1.00 95.19 84 HIS A C 1
ATOM 685 O O . HIS A 1 84 ? -3.850 3.918 14.813 1.00 95.19 84 HIS A O 1
ATOM 691 N N . ALA A 1 85 ? -2.175 5.141 15.689 1.00 87.50 85 ALA A N 1
ATOM 692 C CA . ALA A 1 85 ? -1.078 4.427 15.030 1.00 87.50 85 ALA A CA 1
ATOM 693 C C . ALA A 1 85 ? -1.197 2.898 15.051 1.00 87.50 85 ALA A C 1
ATOM 695 O O . ALA A 1 85 ? -0.873 2.256 14.055 1.00 87.50 85 ALA A O 1
ATOM 696 N N . TYR A 1 86 ? -1.710 2.332 16.146 1.00 91.06 86 TYR A N 1
ATOM 697 C CA . TYR A 1 86 ? -1.928 0.889 16.260 1.00 91.06 86 TYR A CA 1
ATOM 698 C C . TYR A 1 86 ? -3.372 0.533 16.614 1.00 91.06 86 TYR A C 1
ATOM 700 O O . TYR A 1 86 ? -3.947 -0.359 15.990 1.00 91.06 86 TYR A O 1
ATOM 708 N N . THR A 1 87 ? -4.000 1.260 17.549 1.00 96.56 87 THR A N 1
ATOM 709 C CA . THR A 1 87 ? -5.392 1.022 17.986 1.00 96.56 87 THR A CA 1
ATOM 710 C C . THR A 1 87 ? -6.394 1.024 16.828 1.00 96.56 87 THR A C 1
ATOM 712 O O . THR A 1 87 ? -7.397 0.315 16.897 1.00 96.56 87 THR A O 1
ATOM 715 N N . TYR A 1 88 ? -6.099 1.735 15.729 1.00 97.44 88 TYR A N 1
ATOM 716 C CA . TYR A 1 88 ? -6.887 1.708 14.494 1.00 97.44 88 TYR A CA 1
ATOM 717 C C . TYR A 1 88 ? -7.167 0.287 13.996 1.00 97.44 88 TYR A C 1
ATOM 719 O O . TYR A 1 88 ? -8.294 -0.019 13.608 1.00 97.44 88 TYR A O 1
ATOM 727 N N . GLY A 1 89 ? -6.157 -0.586 14.028 1.00 97.00 89 GLY A N 1
ATOM 728 C CA . GLY A 1 89 ? -6.249 -1.944 13.499 1.00 97.00 89 GLY A CA 1
ATOM 729 C C . GLY A 1 89 ? -7.267 -2.790 14.257 1.00 97.00 89 GLY A C 1
ATOM 730 O O . GLY A 1 89 ? -8.088 -3.459 13.632 1.00 97.00 89 GLY A O 1
ATOM 731 N N . TRP A 1 90 ? -7.264 -2.701 15.589 1.00 98.38 90 TRP A N 1
ATOM 732 C CA . TRP A 1 90 ? -8.245 -3.378 16.439 1.00 98.38 90 TRP A CA 1
ATOM 733 C C . TRP A 1 90 ? -9.637 -2.759 16.311 1.00 98.38 90 TRP A C 1
ATOM 735 O O . TRP A 1 90 ? -10.605 -3.488 16.134 1.00 98.38 90 TRP A O 1
ATOM 745 N N . LEU A 1 91 ? -9.750 -1.426 16.313 1.00 98.56 91 LEU A N 1
ATOM 746 C CA . LEU A 1 91 ? -11.041 -0.736 16.186 1.00 98.56 91 LEU A CA 1
ATOM 747 C C . LEU A 1 91 ? -11.744 -1.057 14.858 1.00 98.56 91 LEU A C 1
ATOM 749 O O . LEU A 1 91 ? -12.913 -1.443 14.843 1.00 98.56 91 LEU A O 1
ATOM 753 N N . ALA A 1 92 ? -11.031 -0.925 13.737 1.00 98.44 92 ALA A N 1
ATOM 754 C CA . ALA A 1 92 ? -11.571 -1.242 12.420 1.00 98.44 92 ALA A CA 1
ATOM 755 C C . ALA A 1 92 ? -11.766 -2.755 12.240 1.00 98.44 92 ALA A C 1
ATOM 757 O O . ALA A 1 92 ? -12.747 -3.189 11.638 1.00 98.44 92 ALA A O 1
ATOM 758 N N . GLY A 1 93 ? -10.851 -3.572 12.762 1.00 98.31 93 GLY A N 1
ATOM 759 C CA . GLY A 1 93 ? -10.959 -5.020 12.663 1.00 98.31 93 GLY A CA 1
ATOM 760 C C . GLY A 1 93 ? -12.125 -5.594 13.454 1.00 98.31 93 GLY A C 1
ATOM 761 O O . GLY A 1 93 ? -12.803 -6.484 12.951 1.00 98.31 93 GLY A O 1
ATOM 762 N N . GLU A 1 94 ? -12.417 -5.060 14.639 1.00 98.69 94 GLU A N 1
ATOM 763 C CA . GLU A 1 94 ? -13.508 -5.553 15.481 1.00 98.69 94 GLU A CA 1
ATOM 764 C C . GLU A 1 94 ? -14.860 -5.281 14.830 1.00 98.69 94 GLU A C 1
ATOM 766 O O . GLU A 1 94 ? -15.704 -6.172 14.783 1.00 98.69 94 GLU A O 1
ATOM 771 N N . LEU A 1 95 ? -15.031 -4.114 14.199 1.00 98.69 95 LEU A N 1
ATOM 772 C CA . LEU A 1 95 ? -16.205 -3.843 13.369 1.00 98.69 95 LEU A CA 1
ATOM 773 C C . LEU A 1 95 ? -16.394 -4.913 12.285 1.00 98.69 95 LEU A C 1
ATOM 775 O O . LEU A 1 95 ? -17.493 -5.445 12.148 1.00 98.69 95 LEU A O 1
ATOM 779 N N . VAL A 1 96 ? -15.335 -5.273 11.547 1.00 98.62 96 VAL A N 1
ATOM 780 C CA . VAL A 1 96 ? -15.410 -6.332 10.523 1.00 98.62 96 VAL A CA 1
ATOM 781 C C . VAL A 1 96 ? -15.766 -7.680 11.149 1.00 98.62 96 VAL A C 1
ATOM 783 O O . VAL A 1 96 ? -16.671 -8.340 10.649 1.00 98.62 96 VAL A O 1
ATOM 786 N N . ARG A 1 97 ? -15.122 -8.076 12.253 1.00 98.44 97 ARG A N 1
ATOM 787 C CA . ARG A 1 97 ? -15.397 -9.347 12.956 1.00 98.44 97 ARG A CA 1
ATOM 788 C C . ARG A 1 97 ? -16.847 -9.435 13.442 1.00 98.44 97 ARG A C 1
ATOM 790 O O . ARG A 1 97 ? -17.469 -10.495 13.359 1.00 98.44 97 ARG A O 1
ATOM 797 N N . ARG A 1 98 ? -17.410 -8.317 13.913 1.00 98.25 98 ARG A N 1
ATOM 798 C CA . ARG A 1 98 ? -18.803 -8.220 14.373 1.00 98.25 98 ARG A CA 1
ATOM 799 C C . ARG A 1 98 ? -19.792 -8.372 13.219 1.00 98.25 98 ARG A C 1
ATOM 801 O O . ARG A 1 98 ? -20.790 -9.075 13.388 1.00 98.25 98 ARG A O 1
ATOM 808 N N . VAL A 1 99 ? -19.524 -7.778 12.053 1.00 98.50 99 VAL A N 1
ATOM 809 C CA . VAL A 1 99 ? -20.472 -7.793 10.921 1.00 98.50 99 VAL A CA 1
ATOM 810 C C . VAL A 1 99 ? -20.252 -8.907 9.899 1.00 98.50 99 VAL A C 1
ATOM 812 O O . VAL A 1 99 ? -21.160 -9.196 9.121 1.00 98.50 99 VAL A O 1
ATOM 815 N N . ASP A 1 100 ? -19.077 -9.540 9.870 1.00 98.06 100 ASP A N 1
ATOM 816 C CA . ASP A 1 100 ? -18.803 -10.642 8.949 1.00 98.06 100 ASP A CA 1
ATOM 817 C C . ASP A 1 100 ? -19.737 -11.815 9.256 1.00 98.06 100 ASP A C 1
ATOM 819 O O . ASP A 1 100 ? -19.761 -12.349 10.366 1.00 98.06 100 ASP A O 1
ATOM 823 N N . ILE A 1 101 ? -20.497 -12.245 8.249 1.00 96.12 101 ILE A N 1
ATOM 824 C CA . ILE A 1 101 ? -21.482 -13.329 8.380 1.00 96.12 101 ILE A CA 1
ATOM 825 C C . ILE A 1 101 ? -20.792 -14.635 8.794 1.00 96.12 101 ILE A C 1
ATOM 827 O O . ILE A 1 101 ? -21.344 -15.409 9.571 1.00 96.12 101 ILE A O 1
ATOM 831 N N . LYS A 1 102 ? -19.564 -14.860 8.312 1.00 97.12 102 LYS A N 1
ATOM 832 C CA . LYS A 1 102 ? -18.758 -16.042 8.645 1.00 97.12 102 LYS A CA 1
ATOM 833 C C . LYS A 1 102 ? -18.021 -15.915 9.984 1.00 97.12 102 LYS A C 1
ATOM 835 O O . LYS A 1 102 ? -17.358 -16.871 10.373 1.00 97.12 102 LYS A O 1
ATOM 840 N N . LYS A 1 103 ? -18.116 -14.765 10.667 1.00 95.31 103 LYS A N 1
ATOM 841 C CA . LYS A 1 103 ? -17.452 -14.472 11.951 1.00 95.31 103 LYS A CA 1
ATOM 842 C C . LYS A 1 103 ? -15.951 -14.779 11.938 1.00 95.31 103 LYS A C 1
ATOM 844 O O . LYS A 1 103 ? -15.391 -15.240 12.931 1.00 95.31 103 LYS A O 1
ATOM 849 N N . ARG A 1 104 ? -15.302 -14.543 10.795 1.00 97.81 104 ARG A N 1
ATOM 850 C CA . ARG A 1 104 ? -13.865 -14.771 10.624 1.00 97.81 104 ARG A CA 1
ATOM 851 C C . ARG A 1 104 ? -13.051 -13.729 11.375 1.00 97.81 104 ARG A C 1
ATOM 853 O O . ARG A 1 104 ? -13.537 -12.645 11.706 1.00 97.81 104 ARG A O 1
ATOM 860 N N . THR A 1 105 ? -11.774 -14.038 11.568 1.00 97.81 105 THR A N 1
ATOM 861 C CA . THR A 1 105 ? -10.797 -13.025 11.969 1.00 97.81 105 THR A CA 1
ATOM 862 C C . THR A 1 105 ? -10.586 -11.990 10.860 1.00 97.81 105 THR A C 1
ATOM 864 O O . THR A 1 105 ? -10.962 -12.218 9.703 1.00 97.81 105 THR A O 1
ATOM 867 N N . LEU A 1 106 ? -9.982 -10.837 11.176 1.00 97.81 106 LEU A N 1
ATOM 868 C CA . LEU A 1 106 ? -9.746 -9.826 10.145 1.00 97.81 106 LEU A CA 1
ATOM 869 C C . LEU A 1 106 ? -8.703 -10.323 9.137 1.00 97.81 106 LEU A C 1
ATOM 871 O O . LEU A 1 106 ? -8.879 -10.124 7.935 1.00 97.81 106 LEU A O 1
ATOM 875 N N . GLY A 1 107 ? -7.651 -10.997 9.607 1.00 97.88 107 GLY A N 1
ATOM 876 C CA . GLY A 1 107 ? -6.636 -11.605 8.751 1.00 97.88 107 GLY A CA 1
ATOM 877 C C . GLY A 1 107 ? -7.231 -12.596 7.752 1.00 97.88 107 GLY A C 1
ATOM 878 O O . GLY A 1 107 ? -6.946 -12.526 6.554 1.00 97.88 107 GLY A O 1
ATOM 879 N N . GLN A 1 108 ? -8.135 -13.466 8.212 1.00 98.06 108 GLN A N 1
ATOM 880 C CA . GLN A 1 108 ? -8.880 -14.392 7.353 1.00 98.06 108 GLN A CA 1
ATOM 881 C C . GLN A 1 108 ? -9.802 -13.662 6.370 1.00 98.06 108 GLN A C 1
ATOM 883 O O . GLN A 1 108 ? -9.813 -13.994 5.185 1.00 98.06 108 GLN A O 1
ATOM 888 N N . PHE A 1 109 ? -10.538 -12.644 6.827 1.00 98.62 109 PHE A N 1
ATOM 889 C CA . PHE A 1 109 ? -11.392 -11.834 5.957 1.00 98.62 109 PHE A CA 1
ATOM 890 C C . PHE A 1 109 ? -10.579 -11.165 4.842 1.00 98.62 109 PHE A C 1
ATOM 892 O O . PHE A 1 109 ? -10.940 -11.257 3.674 1.00 98.62 109 PHE A O 1
ATOM 899 N N . ILE A 1 110 ? -9.454 -10.525 5.169 1.00 98.25 110 ILE A N 1
ATOM 900 C CA . ILE A 1 110 ? -8.579 -9.880 4.178 1.00 98.25 110 ILE A CA 1
ATOM 901 C C . ILE A 1 110 ? -8.019 -10.914 3.201 1.00 98.25 110 ILE A C 1
ATOM 903 O O . ILE A 1 110 ? -8.016 -10.681 1.992 1.00 98.25 110 ILE A O 1
ATOM 907 N N . ARG A 1 111 ? -7.595 -12.076 3.700 1.00 97.50 111 ARG A N 1
ATOM 908 C CA . ARG A 1 111 ? -7.084 -13.160 2.859 1.00 97.50 111 ARG A CA 1
ATOM 909 C C . ARG A 1 111 ? -8.128 -13.634 1.853 1.00 97.50 111 ARG A C 1
ATOM 911 O O . ARG A 1 111 ? -7.821 -13.771 0.673 1.00 97.50 111 ARG A O 1
ATOM 918 N N . ASP A 1 112 ? -9.355 -13.859 2.306 1.00 98.00 112 ASP A N 1
ATOM 919 C CA . ASP A 1 112 ? -10.427 -14.417 1.485 1.00 98.00 112 ASP A CA 1
ATOM 920 C C . ASP A 1 112 ? -11.087 -13.405 0.551 1.00 98.00 112 ASP A C 1
ATOM 922 O O . ASP A 1 112 ? -11.448 -13.752 -0.568 1.00 98.00 112 ASP A O 1
ATOM 926 N N . GLU A 1 113 ? -11.279 -12.172 1.013 1.00 97.75 113 GLU A N 1
ATOM 927 C CA . GLU A 1 113 ? -12.112 -11.177 0.332 1.00 97.75 113 GLU A CA 1
ATOM 928 C C . GLU A 1 113 ? -11.290 -10.149 -0.454 1.00 97.75 113 GLU A C 1
ATOM 930 O O . GLU A 1 113 ? -11.848 -9.426 -1.277 1.00 97.75 113 GLU A O 1
ATOM 935 N N . ILE A 1 114 ? -9.979 -10.063 -0.202 1.00 97.88 114 ILE A N 1
ATOM 936 C CA . ILE A 1 114 ? -9.074 -9.114 -0.865 1.00 97.88 114 ILE A CA 1
ATOM 937 C C . ILE A 1 114 ? -7.937 -9.872 -1.545 1.00 97.88 114 ILE A C 1
ATOM 939 O O . ILE A 1 114 ? -7.849 -9.857 -2.768 1.00 97.88 114 ILE A O 1
ATOM 943 N N . ALA A 1 115 ? -7.100 -10.573 -0.778 1.00 97.44 115 ALA A N 1
ATOM 944 C CA . ALA A 1 115 ? -5.863 -11.152 -1.297 1.00 97.44 115 ALA A CA 1
ATOM 945 C C . ALA A 1 115 ? -6.118 -12.268 -2.330 1.00 97.44 115 ALA A C 1
ATOM 947 O O . ALA A 1 115 ? -5.567 -12.226 -3.429 1.00 97.44 115 ALA A O 1
ATOM 948 N N . LYS A 1 116 ? -7.003 -13.232 -2.031 1.00 96.81 116 LYS A N 1
ATOM 949 C CA . LYS A 1 116 ? -7.360 -14.319 -2.962 1.00 96.81 116 LYS A CA 1
ATOM 950 C C . LYS A 1 116 ? -7.989 -13.798 -4.267 1.00 96.81 116 LYS A C 1
ATOM 952 O O . LYS A 1 116 ? -7.475 -14.164 -5.324 1.00 96.81 116 LYS A O 1
ATOM 957 N N . PRO A 1 117 ? -9.026 -12.931 -4.257 1.00 96.75 117 PRO A N 1
ATOM 958 C CA . PRO A 1 117 ? -9.607 -12.395 -5.489 1.00 96.75 117 PRO A CA 1
ATOM 959 C C . PRO A 1 117 ? -8.616 -11.610 -6.347 1.00 96.75 117 PRO A C 1
ATOM 961 O O . PRO A 1 117 ? -8.720 -11.636 -7.571 1.00 96.75 117 PRO A O 1
ATOM 964 N N . THR A 1 118 ? -7.646 -10.921 -5.742 1.00 95.69 118 THR A N 1
ATOM 965 C CA . THR A 1 118 ? -6.622 -10.191 -6.502 1.00 95.69 118 THR A CA 1
ATOM 966 C C . THR A 1 118 ? -5.413 -11.050 -6.859 1.00 95.69 118 THR A C 1
ATOM 968 O O . THR A 1 118 ? -4.509 -10.545 -7.518 1.00 95.69 118 THR A O 1
ATOM 971 N N . GLN A 1 119 ? -5.379 -12.329 -6.465 1.00 96.06 119 GLN A N 1
ATOM 972 C CA . GLN A 1 119 ? -4.200 -13.199 -6.560 1.00 96.06 119 GLN A CA 1
ATOM 973 C C . GLN A 1 119 ? -2.940 -12.533 -5.984 1.00 96.06 119 GLN A C 1
ATOM 975 O O . GLN A 1 119 ? -1.867 -12.535 -6.586 1.00 96.06 119 GLN A O 1
ATOM 980 N N . SER A 1 120 ? -3.103 -11.911 -4.821 1.00 96.06 120 SER A N 1
ATOM 981 C CA . SER A 1 120 ? -2.052 -11.207 -4.099 1.00 96.06 120 SER A CA 1
ATOM 982 C C . SER A 1 120 ? -1.677 -11.958 -2.830 1.00 96.06 120 SER A C 1
ATOM 984 O O . SER A 1 120 ? -2.498 -12.634 -2.215 1.00 96.06 120 SER A O 1
ATOM 986 N N . GLU A 1 121 ? -0.441 -11.767 -2.388 1.00 94.56 121 GLU A N 1
ATOM 987 C CA . GLU A 1 121 ? 0.038 -12.244 -1.097 1.00 94.56 121 GLU A CA 1
ATOM 988 C C . GLU A 1 121 ? 0.023 -11.089 -0.100 1.00 94.56 121 GLU A C 1
ATOM 990 O O . GLU A 1 121 ? 0.870 -10.198 -0.15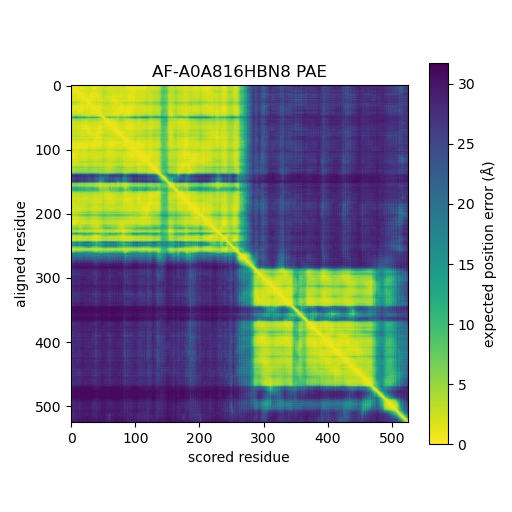1 1.00 94.56 121 GLU A O 1
ATOM 995 N N . PHE A 1 122 ? -0.963 -11.077 0.791 1.00 96.62 122 PHE A N 1
ATOM 996 C CA . PHE A 1 122 ? -1.059 -10.094 1.863 1.00 96.62 122 PHE A CA 1
ATOM 997 C C . PHE A 1 122 ? -1.566 -10.785 3.122 1.00 96.62 122 PHE A C 1
ATOM 999 O O . PHE A 1 122 ? -2.672 -11.332 3.133 1.00 96.62 122 PHE A O 1
ATOM 1006 N N . TYR A 1 123 ? -0.756 -10.755 4.173 1.00 97.38 123 TYR A N 1
ATOM 1007 C CA . TYR A 1 123 ? -1.016 -11.473 5.409 1.00 97.38 123 TYR A CA 1
ATOM 1008 C C . TYR A 1 123 ? -1.092 -10.499 6.577 1.00 97.38 123 TYR A C 1
ATOM 1010 O O . TYR A 1 123 ? -0.208 -9.674 6.768 1.00 97.38 123 TYR A O 1
ATOM 1018 N N . ILE A 1 124 ? -2.157 -10.621 7.358 1.00 97.00 124 ILE A N 1
ATOM 1019 C CA . ILE A 1 124 ? -2.242 -10.135 8.734 1.00 97.00 124 ILE A CA 1
ATOM 1020 C C . ILE A 1 124 ? -2.501 -11.409 9.533 1.00 97.00 124 ILE A C 1
ATOM 1022 O O . ILE A 1 124 ? -3.485 -12.096 9.247 1.00 97.00 124 ILE A O 1
ATOM 1026 N N . GLY A 1 125 ? -1.561 -11.789 10.395 1.00 96.31 125 GLY A N 1
ATOM 1027 C CA . GLY A 1 125 ? -1.421 -13.168 10.862 1.00 96.31 125 GLY A CA 1
ATOM 1028 C C . GLY A 1 125 ? -0.823 -14.065 9.776 1.00 96.31 125 GLY A C 1
ATOM 1029 O O . GLY A 1 125 ? -1.546 -14.711 9.002 1.00 96.31 125 GLY A O 1
ATOM 1030 N N . LEU A 1 126 ? 0.507 -14.049 9.671 1.00 96.12 126 LEU A N 1
ATOM 1031 C CA . LEU A 1 126 ? 1.272 -14.854 8.726 1.00 96.12 126 LEU A CA 1
ATOM 1032 C C . LEU A 1 126 ? 1.205 -16.343 9.112 1.00 96.12 126 LEU A C 1
ATOM 1034 O O . LEU A 1 126 ? 1.464 -16.683 10.264 1.00 96.12 126 LEU A O 1
ATOM 1038 N N . PRO A 1 127 ? 0.865 -17.247 8.177 1.00 93.88 127 PRO A N 1
ATOM 1039 C CA . PRO A 1 127 ? 0.984 -18.683 8.406 1.00 93.88 127 PRO A CA 1
ATOM 1040 C C . PRO A 1 127 ? 2.436 -19.109 8.665 1.00 93.88 127 PRO A C 1
ATOM 1042 O O . PRO A 1 127 ? 3.342 -18.669 7.962 1.00 93.88 127 PRO A O 1
ATOM 1045 N N . GLU A 1 128 ? 2.650 -20.025 9.610 1.00 91.19 128 GLU A N 1
ATOM 1046 C CA . GLU A 1 128 ? 3.985 -20.511 10.003 1.00 91.19 128 GLU A CA 1
ATOM 1047 C C . GLU A 1 128 ? 4.805 -21.052 8.816 1.00 91.19 128 GLU A C 1
ATOM 1049 O O . GLU A 1 128 ? 6.001 -20.805 8.694 1.00 91.19 128 GLU A O 1
ATOM 1054 N N . ASN A 1 129 ? 4.152 -21.718 7.862 1.00 93.50 129 ASN A N 1
ATOM 1055 C CA . ASN A 1 129 ? 4.795 -22.251 6.659 1.00 93.50 129 ASN A CA 1
ATOM 1056 C C . ASN A 1 129 ? 5.277 -21.175 5.664 1.00 93.50 129 ASN A C 1
ATOM 1058 O O . ASN A 1 129 ? 5.910 -21.516 4.666 1.00 93.50 129 ASN A O 1
ATOM 1062 N N . ASN A 1 130 ? 4.965 -19.899 5.903 1.00 92.62 130 ASN A N 1
ATOM 1063 C CA . ASN A 1 130 ? 5.432 -18.761 5.116 1.00 92.62 130 ASN A CA 1
ATOM 1064 C C . ASN A 1 130 ? 6.544 -17.961 5.817 1.00 92.62 130 ASN A C 1
ATOM 1066 O O . ASN A 1 130 ? 7.075 -17.032 5.205 1.00 92.62 130 ASN A O 1
ATOM 1070 N N . GLU A 1 131 ? 6.915 -18.312 7.052 1.00 92.75 131 GLU A N 1
ATOM 1071 C CA . GLU A 1 131 ? 7.899 -17.583 7.867 1.00 92.75 131 GLU A CA 1
ATOM 1072 C C . GLU A 1 131 ? 9.266 -17.480 7.173 1.00 92.75 131 GLU A C 1
ATOM 1074 O O . GLU A 1 131 ? 9.887 -16.422 7.123 1.00 92.75 131 GLU A O 1
ATOM 1079 N N . ASN A 1 132 ? 9.691 -18.559 6.511 1.00 92.12 132 ASN A N 1
ATOM 1080 C CA . ASN A 1 132 ? 10.951 -18.632 5.767 1.00 92.12 132 ASN A CA 1
ATOM 1081 C C . ASN A 1 132 ? 11.048 -17.668 4.566 1.00 92.12 132 ASN A C 1
ATOM 1083 O O . ASN A 1 132 ? 12.115 -17.548 3.965 1.00 92.12 132 ASN A O 1
ATOM 1087 N N . ARG A 1 133 ? 9.947 -17.012 4.181 1.00 88.25 133 ARG A N 1
ATOM 1088 C CA . ARG A 1 133 ? 9.894 -16.031 3.088 1.00 88.25 133 ARG A CA 1
ATOM 1089 C C . ARG A 1 133 ? 9.914 -14.585 3.582 1.00 88.25 133 ARG A C 1
ATOM 1091 O O . ARG A 1 133 ? 9.934 -13.677 2.748 1.00 88.25 133 ARG A O 1
ATOM 1098 N N . VAL A 1 134 ? 9.863 -14.353 4.894 1.00 89.19 134 VAL A N 1
ATOM 1099 C CA . VAL A 1 134 ? 9.874 -13.003 5.464 1.00 89.19 134 VAL A CA 1
ATOM 1100 C C . VAL A 1 134 ? 11.285 -12.432 5.379 1.00 89.19 134 VAL A C 1
ATOM 1102 O O . VAL A 1 134 ? 12.243 -13.017 5.876 1.00 89.19 134 VAL A O 1
ATOM 1105 N N . SER A 1 135 ? 11.418 -11.269 4.740 1.00 86.94 135 SER A N 1
ATOM 1106 C CA . SER A 1 135 ? 12.665 -10.508 4.784 1.00 86.94 135 SER A CA 1
ATOM 1107 C C . SER A 1 135 ? 12.733 -9.746 6.110 1.00 86.94 135 SER A C 1
ATOM 1109 O O . SER A 1 135 ? 11.815 -8.965 6.374 1.00 86.94 135 SER A O 1
ATOM 1111 N N . PRO A 1 136 ? 13.806 -9.890 6.908 1.00 82.69 136 PRO A N 1
ATOM 1112 C CA . PRO A 1 136 ? 13.935 -9.170 8.167 1.00 82.69 136 PRO A CA 1
ATOM 1113 C C . PRO A 1 136 ? 14.054 -7.660 7.930 1.00 82.69 136 PRO A C 1
ATOM 1115 O O . PRO A 1 136 ? 14.650 -7.194 6.952 1.00 82.69 136 PRO A O 1
ATOM 1118 N N . ILE A 1 137 ? 13.500 -6.883 8.853 1.00 79.88 137 ILE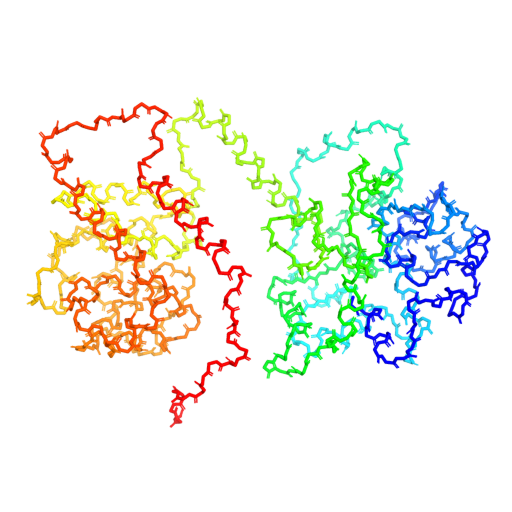 A N 1
ATOM 1119 C CA . ILE A 1 137 ? 13.634 -5.432 8.907 1.00 79.88 137 ILE A CA 1
ATOM 1120 C C . ILE A 1 137 ? 15.037 -5.096 9.418 1.00 79.88 137 ILE A C 1
ATOM 1122 O O . ILE A 1 137 ? 15.415 -5.455 10.533 1.00 79.88 137 ILE A O 1
ATOM 1126 N N . VAL A 1 138 ? 15.794 -4.346 8.613 1.00 72.88 138 VAL A N 1
ATOM 1127 C CA . VAL A 1 138 ? 17.131 -3.853 8.973 1.00 72.88 138 VAL A CA 1
ATOM 1128 C C . VAL A 1 138 ? 17.046 -2.395 9.440 1.00 72.88 138 VAL A C 1
ATOM 1130 O O . VAL A 1 138 ? 17.018 -1.449 8.637 1.00 72.88 138 VAL A O 1
ATOM 1133 N N . THR A 1 139 ? 17.021 -2.189 10.755 1.00 60.50 139 THR A N 1
ATOM 1134 C CA . THR A 1 139 ? 17.122 -0.871 11.405 1.00 60.50 139 THR A CA 1
ATOM 1135 C C . THR A 1 139 ? 18.585 -0.550 11.746 1.00 60.50 139 THR A C 1
ATOM 1137 O O . THR A 1 139 ? 19.304 -1.369 12.312 1.00 60.50 139 THR A O 1
ATOM 1140 N N . LYS A 1 140 ? 19.076 0.644 11.373 1.00 45.41 140 LYS A N 1
ATOM 1141 C CA . LYS A 1 140 ? 20.389 1.155 11.828 1.00 45.41 140 LYS A CA 1
ATOM 1142 C C . LYS A 1 140 ? 20.196 1.960 13.118 1.00 45.41 140 LYS A C 1
ATOM 1144 O O . LYS A 1 140 ? 19.184 2.631 13.289 1.00 45.41 140 LYS A O 1
ATOM 1149 N N . VAL A 1 141 ? 21.224 1.968 13.973 1.00 41.34 141 VAL A N 1
ATOM 1150 C CA . VAL A 1 141 ? 21.298 2.632 15.299 1.00 41.34 141 VAL A CA 1
ATOM 1151 C C . VAL A 1 141 ? 20.823 4.101 15.316 1.00 41.34 141 VAL A C 1
ATOM 1153 O O . VAL A 1 141 ? 20.365 4.580 16.351 1.00 41.34 141 VAL A O 1
ATOM 1156 N N . ILE A 1 142 ? 20.864 4.802 14.178 1.00 37.56 142 ILE A N 1
ATOM 1157 C CA . ILE A 1 142 ? 20.511 6.227 14.030 1.00 37.56 142 ILE A CA 1
ATOM 1158 C C . ILE A 1 142 ? 19.032 6.515 14.380 1.00 37.56 142 ILE A C 1
ATOM 1160 O O . ILE A 1 142 ? 18.716 7.602 14.855 1.00 37.56 142 ILE A O 1
ATOM 1164 N N . GLU A 1 143 ? 18.123 5.537 14.264 1.00 42.19 143 GLU A N 1
ATOM 1165 C CA . GLU A 1 143 ? 16.701 5.725 14.612 1.00 42.19 143 GLU A CA 1
ATOM 1166 C C . GLU A 1 143 ? 16.447 5.841 16.127 1.00 42.19 143 GLU A C 1
ATOM 1168 O O . GLU A 1 143 ? 15.491 6.505 16.524 1.00 42.19 143 GLU A O 1
ATOM 1173 N N . LYS A 1 144 ? 17.323 5.307 16.997 1.00 40.91 144 LYS A N 1
ATOM 1174 C CA . LYS A 1 144 ? 17.151 5.415 18.463 1.00 40.91 144 LYS A CA 1
ATOM 1175 C C . LYS A 1 144 ? 17.211 6.861 18.976 1.00 40.91 144 LYS A C 1
ATOM 1177 O O . LYS A 1 144 ? 16.637 7.143 20.021 1.00 40.91 144 LYS A O 1
ATOM 1182 N N . GLN A 1 145 ? 17.865 7.778 18.256 1.00 35.44 145 GLN A N 1
ATOM 1183 C CA . GLN A 1 145 ? 17.989 9.180 18.677 1.00 35.44 145 GLN A CA 1
ATOM 1184 C C . GLN A 1 145 ? 16.748 10.033 18.364 1.00 35.44 145 GLN A C 1
ATOM 1186 O O . GLN A 1 145 ? 16.483 10.980 19.099 1.00 35.44 145 GLN A O 1
ATOM 1191 N N . MET A 1 146 ? 15.947 9.694 17.344 1.00 38.78 146 MET A N 1
ATOM 1192 C CA . MET A 1 146 ? 14.727 10.455 17.016 1.00 38.78 146 MET A CA 1
ATOM 1193 C C . MET A 1 146 ? 13.585 10.250 18.018 1.00 38.78 146 MET A C 1
ATOM 1195 O O . MET A 1 146 ? 12.701 11.094 18.101 1.00 38.78 146 MET A O 1
ATOM 1199 N N . PHE A 1 147 ? 13.606 9.173 18.806 1.00 44.88 147 PHE A N 1
ATOM 1200 C CA . PHE A 1 147 ? 12.602 8.906 19.843 1.00 44.88 147 PHE A CA 1
ATOM 1201 C C . PHE A 1 147 ? 12.911 9.577 21.195 1.00 44.88 147 PHE A C 1
ATOM 1203 O O . PHE A 1 147 ? 12.124 9.435 22.127 1.00 44.88 147 PHE A O 1
ATOM 1210 N N . ASN A 1 148 ? 13.988 10.369 21.301 1.00 38.81 148 ASN A N 1
ATOM 1211 C CA . ASN A 1 148 ? 14.294 11.207 22.475 1.00 38.81 148 ASN A CA 1
ATOM 1212 C C . ASN A 1 148 ? 13.469 12.516 22.518 1.00 38.81 148 ASN A C 1
ATOM 1214 O O . ASN A 1 148 ? 13.924 13.533 23.042 1.00 38.81 148 ASN A O 1
ATOM 1218 N N . VAL A 1 149 ? 12.256 12.518 21.958 1.00 42.09 149 VAL A N 1
ATOM 1219 C CA . VAL A 1 149 ? 11.318 13.643 22.092 1.00 42.09 149 VAL A CA 1
ATOM 1220 C C . VAL A 1 149 ? 10.693 13.578 23.485 1.00 42.09 149 VAL A C 1
ATOM 1222 O O . VAL A 1 149 ? 10.346 12.496 23.952 1.00 42.09 149 VAL A O 1
ATOM 1225 N N . THR A 1 150 ? 10.590 14.735 24.140 1.00 43.06 150 THR A N 1
ATOM 1226 C CA . THR A 1 150 ? 10.047 14.982 25.488 1.00 43.06 150 THR A CA 1
ATOM 1227 C C . THR A 1 150 ? 9.165 13.860 26.047 1.00 43.06 150 THR A C 1
ATOM 1229 O O . THR A 1 150 ? 8.064 13.594 25.556 1.00 43.06 150 THR A O 1
ATOM 1232 N N . THR A 1 151 ? 9.645 13.248 27.132 1.00 47.38 151 THR A N 1
ATOM 1233 C CA . THR A 1 151 ? 8.897 12.327 27.995 1.00 47.38 151 THR A CA 1
ATOM 1234 C C . THR A 1 151 ? 7.511 12.916 28.300 1.00 47.38 151 THR A C 1
ATOM 1236 O O . THR A 1 151 ? 7.454 13.974 28.926 1.00 47.38 151 THR A O 1
ATOM 1239 N N . ASN A 1 152 ? 6.428 12.250 27.862 1.00 56.62 152 ASN A N 1
ATOM 1240 C CA . ASN A 1 152 ? 4.987 12.581 28.033 1.00 56.62 152 ASN A CA 1
ATOM 1241 C C . ASN A 1 152 ? 4.191 13.092 26.809 1.00 56.62 152 ASN A C 1
ATOM 1243 O O . ASN A 1 152 ? 3.053 13.535 26.979 1.00 56.62 152 ASN A O 1
ATOM 1247 N N . SER A 1 153 ? 4.690 12.994 25.574 1.00 75.94 153 SER A N 1
ATOM 1248 C CA . SER A 1 153 ? 3.840 13.274 24.397 1.00 75.94 153 SER A CA 1
ATOM 1249 C C . SER A 1 153 ? 2.787 12.175 24.150 1.00 75.94 153 SER A C 1
ATOM 1251 O O . SER A 1 153 ? 3.019 10.995 24.422 1.00 75.94 153 SER A O 1
ATOM 1253 N N . LEU A 1 154 ? 1.623 12.537 23.588 1.00 84.44 154 LEU A N 1
ATOM 1254 C CA . LEU A 1 154 ? 0.605 11.555 23.180 1.00 84.44 154 LEU A CA 1
ATOM 1255 C C . LEU A 1 154 ? 1.146 10.589 22.114 1.00 84.44 154 LEU A C 1
ATOM 1257 O O . LEU A 1 154 ? 0.805 9.411 22.130 1.00 84.44 154 LEU A O 1
ATOM 1261 N N . PHE A 1 155 ? 2.045 11.068 21.248 1.00 82.12 155 PHE A N 1
ATOM 1262 C CA . PHE A 1 155 ? 2.783 10.248 20.289 1.00 82.12 155 PHE A CA 1
ATOM 1263 C C . PHE A 1 155 ? 3.493 9.070 20.961 1.00 82.12 155 PHE A C 1
ATOM 1265 O O . PHE A 1 155 ? 3.327 7.928 20.536 1.00 82.12 155 PHE A O 1
ATOM 1272 N N . GLN A 1 156 ? 4.223 9.321 22.051 1.00 79.19 156 GLN A N 1
ATOM 1273 C CA . GLN A 1 156 ? 4.949 8.279 22.777 1.00 79.19 156 GLN A CA 1
ATOM 1274 C C . GLN A 1 156 ? 4.007 7.208 23.344 1.00 79.19 156 GLN A C 1
ATOM 1276 O O . GLN A 1 156 ? 4.335 6.027 23.301 1.00 79.19 156 GLN A O 1
ATOM 1281 N N . GLN A 1 157 ? 2.814 7.600 23.808 1.00 85.44 157 GLN A N 1
ATOM 1282 C CA . GLN A 1 157 ? 1.805 6.658 24.312 1.00 85.44 157 GLN A CA 1
ATOM 1283 C C . GLN A 1 157 ? 1.239 5.747 23.216 1.00 85.44 157 GLN A C 1
ATOM 1285 O O . GLN A 1 157 ? 0.656 4.714 23.533 1.00 85.44 157 GLN A O 1
ATOM 1290 N N . THR A 1 158 ? 1.389 6.110 21.937 1.00 82.88 158 THR A N 1
ATOM 1291 C CA . THR A 1 158 ? 0.963 5.237 20.838 1.00 82.88 158 THR A CA 1
ATOM 1292 C C . THR A 1 158 ? 1.929 4.083 20.594 1.00 82.88 158 THR A C 1
ATOM 1294 O O . THR A 1 158 ? 1.508 3.090 20.023 1.00 82.88 158 THR A O 1
ATOM 1297 N N . LEU A 1 159 ? 3.197 4.165 21.007 1.00 79.56 159 LEU A N 1
ATOM 1298 C CA . LEU A 1 159 ? 4.193 3.133 20.704 1.00 79.56 159 LEU A CA 1
ATOM 1299 C C . LEU A 1 159 ? 3.842 1.789 21.368 1.00 79.56 159 LEU A C 1
ATOM 1301 O O . LEU A 1 159 ? 3.499 1.745 22.548 1.00 79.56 159 LEU A O 1
ATOM 1305 N N . LEU A 1 160 ? 3.950 0.688 20.613 1.00 77.12 160 LEU A N 1
ATOM 1306 C CA . LEU A 1 160 ? 3.756 -0.662 21.153 1.00 77.12 160 LEU A CA 1
ATOM 1307 C C . LEU A 1 160 ? 4.963 -1.082 22.007 1.00 77.12 160 LEU A C 1
ATOM 1309 O O . LEU A 1 160 ? 6.101 -0.837 21.598 1.00 77.12 160 LEU A O 1
ATOM 1313 N N . PRO A 1 161 ? 4.753 -1.759 23.151 1.00 72.44 161 PRO A N 1
ATOM 1314 C CA . PRO A 1 161 ? 5.826 -2.138 24.070 1.00 72.44 161 PRO A CA 1
ATOM 1315 C C . PRO A 1 161 ? 6.581 -3.404 23.622 1.00 72.44 161 PRO A C 1
ATOM 1317 O O . PRO A 1 161 ? 6.918 -4.253 24.433 1.00 72.44 161 PRO A O 1
ATOM 1320 N N . PHE A 1 162 ? 6.890 -3.549 22.332 1.00 71.94 162 PHE A N 1
ATOM 1321 C CA . PHE A 1 162 ? 7.582 -4.735 21.794 1.00 71.94 162 PHE A CA 1
ATOM 1322 C C . PHE A 1 162 ? 9.098 -4.729 22.034 1.00 71.94 162 PHE A C 1
ATOM 1324 O O . PHE A 1 162 ? 9.836 -5.428 21.350 1.00 71.94 162 PHE A O 1
ATOM 1331 N N . SER A 1 163 ? 9.578 -3.946 23.003 1.00 68.31 163 SER A N 1
ATOM 1332 C CA . SER A 1 163 ? 10.994 -3.892 23.382 1.00 68.31 163 SER A CA 1
ATOM 1333 C C . SER A 1 163 ? 11.506 -5.182 24.027 1.00 68.31 163 SER A C 1
ATOM 1335 O O . SER A 1 163 ? 12.714 -5.376 24.091 1.00 68.31 163 SER A O 1
ATOM 1337 N N . GLU A 1 164 ? 10.604 -6.024 24.537 1.00 61.50 164 GLU A N 1
ATOM 1338 C CA . GLU A 1 164 ? 10.920 -7.340 25.115 1.00 61.50 164 GLU A CA 1
ATOM 1339 C C . GLU A 1 164 ? 11.014 -8.458 24.057 1.00 61.50 164 GLU A C 1
ATOM 1341 O O . GLU A 1 164 ? 11.454 -9.559 24.375 1.00 61.50 164 GLU A O 1
ATOM 1346 N N . LEU A 1 165 ? 10.618 -8.175 22.810 1.00 73.62 165 LEU A N 1
ATOM 1347 C CA . LEU A 1 165 ? 10.733 -9.060 21.646 1.00 73.62 165 LEU A CA 1
ATOM 1348 C C . LEU A 1 165 ? 11.800 -8.522 20.682 1.00 73.62 165 LEU A C 1
ATOM 1350 O O . LEU A 1 165 ? 12.273 -7.393 20.844 1.00 73.62 165 LEU A O 1
ATOM 1354 N N . ASP A 1 166 ? 12.102 -9.252 19.603 1.00 77.19 166 ASP A N 1
ATOM 1355 C CA . ASP A 1 166 ? 12.854 -8.699 18.455 1.00 77.19 166 ASP A CA 1
ATOM 1356 C C . ASP A 1 166 ? 11.987 -7.743 17.596 1.00 77.19 166 ASP A C 1
ATOM 1358 O O . ASP A 1 166 ? 12.013 -7.727 16.363 1.00 77.19 166 ASP A O 1
ATOM 1362 N N . GLY A 1 167 ? 11.138 -6.947 18.254 1.00 84.12 167 GLY A N 1
ATOM 1363 C CA . GLY A 1 167 ? 10.204 -6.020 17.630 1.00 84.12 167 GLY A CA 1
ATOM 1364 C C . GLY A 1 167 ? 9.328 -6.679 16.562 1.00 84.12 167 GLY A C 1
ATOM 1365 O O . GLY A 1 167 ? 8.689 -7.699 16.792 1.00 84.12 167 GLY A O 1
ATOM 1366 N N . PHE A 1 168 ? 9.292 -6.068 15.376 1.00 86.88 168 PHE A N 1
ATOM 1367 C CA . PHE A 1 168 ? 8.542 -6.572 14.221 1.00 86.88 168 PHE A CA 1
ATOM 1368 C C . PHE A 1 168 ? 9.265 -7.677 13.438 1.00 86.88 168 PHE A C 1
ATOM 1370 O O . PHE A 1 168 ? 8.726 -8.074 12.416 1.00 86.88 168 PHE A O 1
ATOM 1377 N N . ASN A 1 169 ? 10.450 -8.134 13.865 1.00 87.44 169 ASN A N 1
ATOM 1378 C CA . ASN A 1 169 ? 11.120 -9.305 13.283 1.00 87.44 169 ASN A CA 1
ATOM 1379 C C . ASN A 1 169 ? 10.768 -10.607 14.015 1.00 87.44 169 ASN A C 1
ATOM 1381 O O . ASN A 1 169 ? 11.094 -11.685 13.519 1.00 87.44 169 ASN A O 1
ATOM 1385 N N . ASP A 1 170 ? 10.140 -10.522 15.191 1.00 87.81 170 ASP A N 1
ATOM 1386 C CA . ASP A 1 170 ? 9.805 -11.699 15.983 1.00 87.81 170 ASP A CA 1
ATOM 1387 C C . ASP A 1 170 ? 8.658 -12.499 15.322 1.00 87.81 170 ASP A C 1
ATOM 1389 O O . ASP A 1 170 ? 7.580 -11.933 15.083 1.00 87.81 170 ASP A O 1
ATOM 1393 N N . PRO A 1 171 ? 8.828 -13.811 15.059 1.00 91.06 171 PRO A N 1
ATOM 1394 C CA . PRO A 1 171 ? 7.796 -14.646 14.443 1.00 91.06 171 PRO A CA 1
ATOM 1395 C C . PRO A 1 171 ? 6.442 -14.611 15.161 1.00 91.06 171 PRO A C 1
ATOM 1397 O O . PRO A 1 171 ? 5.398 -14.694 14.510 1.00 91.06 171 PRO A O 1
ATOM 1400 N N . ILE A 1 172 ? 6.415 -14.437 16.491 1.00 91.25 172 ILE A N 1
ATOM 1401 C CA . ILE A 1 172 ? 5.143 -14.344 17.224 1.00 91.25 172 ILE A CA 1
ATOM 1402 C C . ILE A 1 172 ? 4.352 -13.088 16.825 1.00 91.25 172 ILE A C 1
ATOM 1404 O O . ILE A 1 172 ? 3.120 -13.107 16.779 1.00 91.25 172 ILE A O 1
ATOM 1408 N N . VAL A 1 173 ? 5.051 -12.005 16.466 1.00 90.62 173 VAL A N 1
ATOM 1409 C CA . VAL A 1 173 ? 4.453 -10.757 15.978 1.00 90.62 173 VAL A CA 1
ATOM 1410 C C . VAL A 1 173 ? 3.991 -10.915 14.533 1.00 90.62 173 VAL A C 1
ATOM 1412 O O . VAL A 1 173 ? 2.948 -10.365 14.187 1.00 90.62 173 VAL A O 1
ATOM 1415 N N . HIS A 1 174 ? 4.692 -11.687 13.696 1.00 94.12 174 HIS A N 1
ATOM 1416 C CA . HIS A 1 174 ? 4.231 -12.006 12.338 1.00 94.12 174 HIS A CA 1
ATOM 1417 C C . HIS A 1 174 ? 2.923 -12.810 12.348 1.00 94.12 174 HIS A C 1
ATOM 1419 O O . HIS A 1 174 ? 2.024 -12.553 11.542 1.00 94.12 174 HIS A O 1
ATOM 1425 N N . GLN A 1 175 ? 2.808 -13.768 13.270 1.00 94.50 175 GLN A N 1
ATOM 1426 C CA . GLN A 1 175 ? 1.655 -14.665 13.396 1.00 94.50 175 GLN A CA 1
ATOM 1427 C C . GLN A 1 175 ? 0.437 -14.005 14.060 1.00 94.50 175 GLN A C 1
ATOM 1429 O O . GLN A 1 175 ? -0.697 -14.417 13.806 1.00 94.50 175 GLN A O 1
ATOM 1434 N N . ALA A 1 176 ? 0.640 -12.966 14.874 1.00 94.56 176 ALA A N 1
ATOM 1435 C CA . ALA A 1 176 ? -0.447 -12.193 15.469 1.00 94.56 176 ALA A CA 1
ATOM 1436 C C . ALA A 1 176 ? -1.241 -11.386 14.420 1.00 94.56 176 ALA A C 1
ATOM 1438 O O . ALA A 1 176 ? -0.768 -11.099 13.320 1.00 94.56 176 ALA A O 1
ATOM 1439 N N . GLU A 1 177 ? -2.456 -10.949 14.761 1.00 96.44 177 GLU A N 1
ATOM 1440 C CA . GLU A 1 177 ? -3.220 -10.006 13.934 1.00 96.44 177 GLU A CA 1
ATOM 1441 C C . GLU A 1 177 ? -3.144 -8.595 14.530 1.00 96.44 177 GLU A C 1
ATOM 1443 O O . GLU A 1 177 ? -3.915 -8.258 15.425 1.00 96.44 177 GLU A O 1
ATOM 1448 N N . ILE A 1 178 ? -2.242 -7.753 14.004 1.00 95.19 178 ILE A N 1
ATOM 1449 C CA . ILE A 1 178 ? -2.073 -6.340 14.393 1.00 95.19 178 ILE A CA 1
ATOM 1450 C C . ILE A 1 178 ? -2.289 -5.468 13.146 1.00 95.19 178 ILE A C 1
ATOM 1452 O O . ILE A 1 178 ? -1.336 -4.967 12.539 1.00 95.19 178 ILE A O 1
ATOM 1456 N N . PRO A 1 179 ? -3.547 -5.264 12.717 1.00 95.25 179 PRO A N 1
ATOM 1457 C CA . PRO A 1 179 ? -3.842 -4.873 11.340 1.00 95.25 179 PRO A CA 1
ATOM 1458 C C . PRO A 1 179 ? -3.326 -3.498 10.917 1.00 95.25 179 PRO A C 1
ATOM 1460 O O . PRO A 1 179 ? -3.233 -3.212 9.727 1.00 95.25 179 PRO A O 1
ATOM 1463 N N . ALA A 1 180 ? -3.018 -2.639 11.887 1.00 93.25 180 ALA A N 1
ATOM 1464 C CA . ALA A 1 180 ? -2.453 -1.323 11.641 1.00 93.25 180 ALA A CA 1
ATOM 1465 C C . ALA A 1 180 ? -0.943 -1.344 11.348 1.00 93.25 180 ALA A C 1
ATOM 1467 O O . ALA A 1 180 ? -0.433 -0.352 10.833 1.00 93.25 180 ALA A O 1
ATOM 1468 N N . ALA A 1 181 ? -0.221 -2.427 11.669 1.00 90.25 181 ALA A N 1
ATOM 1469 C CA . ALA A 1 181 ? 1.243 -2.395 11.668 1.00 90.25 181 ALA A CA 1
ATOM 1470 C C . ALA A 1 181 ? 1.959 -3.654 11.166 1.00 90.25 181 ALA A C 1
ATOM 1472 O O . ALA A 1 181 ? 3.011 -3.509 10.552 1.00 90.25 181 ALA A O 1
ATOM 1473 N N . ASN A 1 182 ? 1.431 -4.864 11.382 1.00 92.06 182 ASN A N 1
ATOM 1474 C CA . ASN A 1 182 ? 2.181 -6.101 11.109 1.00 92.06 182 ASN A CA 1
ATOM 1475 C C . ASN A 1 182 ? 1.811 -6.799 9.787 1.00 92.06 182 ASN A C 1
ATOM 1477 O O . ASN A 1 182 ? 2.076 -7.985 9.618 1.00 92.06 182 ASN A O 1
ATOM 1481 N N . GLY A 1 183 ? 1.175 -6.088 8.853 1.00 95.06 183 GLY A N 1
ATOM 1482 C CA . GLY A 1 183 ? 0.833 -6.656 7.551 1.00 95.06 183 GLY A CA 1
ATOM 1483 C C . GLY A 1 183 ? 2.083 -7.021 6.741 1.00 95.06 183 GLY A C 1
ATOM 1484 O O . GLY A 1 183 ? 2.880 -6.141 6.418 1.00 95.06 183 GLY A O 1
ATOM 1485 N N . ILE A 1 184 ? 2.227 -8.292 6.359 1.00 95.88 184 ILE A N 1
ATOM 1486 C CA . ILE A 1 184 ? 3.350 -8.802 5.561 1.00 95.88 184 ILE A CA 1
ATOM 1487 C C . ILE A 1 184 ? 2.890 -9.028 4.121 1.00 95.88 184 ILE A C 1
ATOM 1489 O O . ILE A 1 184 ? 1.929 -9.751 3.846 1.00 95.88 184 ILE A O 1
ATOM 1493 N N . THR A 1 185 ? 3.576 -8.386 3.177 1.00 95.31 185 THR A N 1
ATOM 1494 C CA . THR A 1 185 ? 3.265 -8.440 1.743 1.00 95.31 185 THR A CA 1
ATOM 1495 C C . THR A 1 185 ? 4.500 -8.099 0.903 1.00 95.31 185 THR A C 1
ATOM 1497 O O . THR A 1 185 ? 5.587 -7.874 1.428 1.00 95.31 185 THR A O 1
ATOM 1500 N N . ASN A 1 186 ? 4.330 -8.033 -0.416 1.00 86.94 186 ASN A N 1
ATOM 1501 C CA . ASN A 1 186 ? 5.332 -7.567 -1.367 1.00 86.94 186 ASN A CA 1
ATOM 1502 C C . ASN A 1 186 ? 4.773 -6.448 -2.265 1.00 86.94 186 ASN A C 1
ATOM 1504 O O . ASN A 1 186 ? 3.559 -6.259 -2.384 1.00 86.94 186 ASN A O 1
ATOM 1508 N N . ALA A 1 187 ? 5.671 -5.713 -2.930 1.00 84.31 187 ALA A N 1
ATOM 1509 C CA . ALA A 1 187 ? 5.320 -4.559 -3.762 1.00 84.31 187 ALA A CA 1
ATOM 1510 C C . ALA A 1 187 ? 4.317 -4.902 -4.881 1.00 84.31 187 ALA A C 1
ATOM 1512 O O . ALA A 1 187 ? 3.368 -4.158 -5.128 1.00 84.31 187 ALA A O 1
ATOM 1513 N N . ARG A 1 188 ? 4.484 -6.065 -5.524 1.00 84.19 188 ARG A N 1
ATOM 1514 C CA . ARG A 1 188 ? 3.579 -6.543 -6.580 1.00 84.19 188 ARG A CA 1
ATOM 1515 C C . ARG A 1 188 ? 2.161 -6.753 -6.048 1.00 84.19 188 ARG A C 1
ATOM 1517 O O . ARG A 1 188 ? 1.196 -6.315 -6.668 1.00 84.19 188 ARG A O 1
ATOM 1524 N N . SER A 1 189 ? 2.046 -7.397 -4.891 1.00 93.19 189 SER A N 1
ATOM 1525 C CA . SER A 1 189 ? 0.772 -7.738 -4.260 1.00 93.19 189 SER A CA 1
ATOM 1526 C C . SER A 1 189 ? -0.001 -6.499 -3.826 1.00 93.19 189 SER A C 1
ATOM 1528 O O . SER A 1 189 ? -1.190 -6.396 -4.134 1.00 93.19 189 SER A O 1
ATOM 1530 N N . ILE A 1 190 ? 0.666 -5.534 -3.182 1.00 92.12 190 ILE A N 1
ATOM 1531 C CA . ILE A 1 190 ? 0.018 -4.290 -2.754 1.00 92.12 190 ILE A CA 1
ATOM 1532 C C . ILE A 1 190 ? -0.385 -3.418 -3.954 1.00 92.12 190 ILE A C 1
ATOM 1534 O O . ILE A 1 190 ? -1.501 -2.901 -3.972 1.00 92.12 190 ILE A O 1
ATOM 1538 N N . ALA A 1 191 ? 0.448 -3.332 -5.000 1.00 86.50 191 ALA A N 1
ATOM 1539 C CA . ALA A 1 191 ? 0.112 -2.613 -6.230 1.00 86.50 191 ALA A CA 1
ATOM 1540 C C . ALA A 1 191 ? -1.121 -3.217 -6.919 1.00 86.50 191 ALA A C 1
ATOM 1542 O O . ALA A 1 191 ? -2.033 -2.491 -7.312 1.00 86.50 191 ALA A O 1
ATOM 1543 N N . ARG A 1 192 ? -1.191 -4.550 -7.002 1.00 91.69 192 ARG A N 1
ATOM 1544 C CA . ARG A 1 192 ? -2.330 -5.270 -7.588 1.00 91.69 192 ARG A CA 1
ATOM 1545 C C . ARG A 1 192 ? -3.614 -5.094 -6.772 1.00 91.69 192 ARG A C 1
ATOM 1547 O O . ARG A 1 192 ? -4.675 -4.881 -7.355 1.00 91.69 192 ARG A O 1
ATOM 1554 N N . ILE A 1 193 ? -3.519 -5.092 -5.439 1.00 96.00 193 ILE A N 1
ATOM 1555 C CA . ILE A 1 193 ? -4.656 -4.790 -4.557 1.00 96.00 193 ILE A CA 1
ATOM 1556 C C . ILE A 1 193 ? -5.166 -3.365 -4.808 1.00 96.00 193 ILE A C 1
ATOM 1558 O O . ILE A 1 193 ? -6.362 -3.186 -5.024 1.00 96.00 193 ILE A O 1
ATOM 1562 N N . TYR A 1 194 ? -4.297 -2.352 -4.849 1.00 94.69 194 TYR A N 1
ATOM 1563 C CA . TYR A 1 194 ? -4.731 -0.980 -5.141 1.00 94.69 194 TYR A CA 1
ATOM 1564 C C . TYR A 1 194 ? -5.286 -0.824 -6.564 1.00 94.69 194 TYR A C 1
ATOM 1566 O O . TYR A 1 194 ? -6.304 -0.154 -6.744 1.00 94.69 194 TYR A O 1
ATOM 1574 N N . ALA A 1 195 ? -4.694 -1.489 -7.562 1.00 90.69 195 ALA A N 1
ATOM 1575 C CA . ALA A 1 195 ? -5.205 -1.496 -8.933 1.00 90.69 195 ALA A CA 1
ATOM 1576 C C . ALA A 1 195 ? -6.647 -2.028 -9.004 1.00 90.69 195 ALA A C 1
ATOM 1578 O O . ALA A 1 195 ? -7.485 -1.432 -9.683 1.00 90.69 195 ALA A O 1
ATOM 1579 N N . SER A 1 196 ? -6.966 -3.065 -8.218 1.00 95.06 196 SER A N 1
ATOM 1580 C CA . SER A 1 196 ? -8.319 -3.637 -8.133 1.00 95.06 196 SER A CA 1
ATOM 1581 C C . SER A 1 196 ? -9.379 -2.685 -7.561 1.00 95.06 196 SER A C 1
ATOM 1583 O O . SER A 1 196 ? -10.575 -2.944 -7.679 1.00 95.06 196 SER A O 1
ATOM 1585 N N . LEU A 1 197 ? -8.978 -1.584 -6.917 1.00 93.50 197 LEU A N 1
ATOM 1586 C CA . LEU A 1 197 ? -9.921 -0.561 -6.460 1.00 93.50 197 LEU A CA 1
ATOM 1587 C C . LEU A 1 197 ? -10.321 0.379 -7.600 1.00 93.50 197 LEU A C 1
ATOM 1589 O O . LEU A 1 197 ? -11.441 0.887 -7.624 1.00 93.50 197 LEU A O 1
ATOM 1593 N N . ILE A 1 198 ? -9.409 0.602 -8.543 1.00 88.69 198 ILE A N 1
ATOM 1594 C CA . ILE A 1 198 ? -9.561 1.571 -9.628 1.00 88.69 198 ILE A CA 1
ATOM 1595 C C . ILE A 1 198 ? -10.290 0.932 -10.816 1.00 88.69 198 ILE A C 1
ATOM 1597 O O . ILE A 1 198 ? -11.182 1.555 -11.394 1.00 88.69 198 ILE A O 1
ATOM 1601 N N . GLY A 1 199 ? -9.951 -0.315 -11.153 1.00 89.12 199 GLY A N 1
ATOM 1602 C CA . GLY A 1 199 ? -10.511 -1.032 -12.297 1.00 89.12 199 GLY A CA 1
ATOM 1603 C C . GLY A 1 199 ? -10.486 -2.550 -12.137 1.00 89.12 199 GLY A C 1
ATOM 1604 O O . GLY A 1 199 ? -10.040 -3.079 -11.120 1.00 89.12 199 GLY A O 1
ATOM 1605 N N . ASP A 1 200 ? -11.011 -3.239 -13.149 1.00 90.44 200 ASP A N 1
ATOM 1606 C CA . ASP A 1 200 ? -10.954 -4.698 -13.223 1.00 90.44 200 ASP A CA 1
ATOM 1607 C C . ASP A 1 200 ? -9.502 -5.162 -13.397 1.00 90.44 200 ASP A C 1
ATOM 1609 O O . ASP A 1 200 ? -8.712 -4.537 -14.108 1.00 90.44 200 ASP A O 1
ATOM 1613 N N . LEU A 1 201 ? -9.166 -6.279 -12.758 1.00 85.94 201 LEU A N 1
ATOM 1614 C CA . LEU A 1 201 ? -7.936 -7.012 -13.014 1.00 85.94 201 LEU A CA 1
ATOM 1615 C C . LEU A 1 201 ? -8.166 -8.042 -14.127 1.00 85.94 201 LEU A C 1
ATOM 1617 O O . LEU A 1 201 ? -9.291 -8.401 -14.468 1.00 85.94 201 LEU A O 1
ATOM 1621 N N . ASP A 1 202 ? -7.075 -8.591 -14.644 1.00 86.69 202 ASP A N 1
ATOM 1622 C CA . ASP A 1 202 ? -7.082 -9.746 -15.544 1.00 86.69 202 ASP A CA 1
ATOM 1623 C C . ASP A 1 202 ? -7.705 -11.004 -14.909 1.00 86.69 202 ASP A C 1
ATOM 1625 O O . ASP A 1 202 ? -8.196 -11.876 -15.622 1.00 86.69 202 ASP A O 1
ATOM 1629 N N . VAL A 1 203 ? -7.719 -11.081 -13.574 1.00 83.69 203 VAL A N 1
ATOM 1630 C CA . VAL A 1 203 ? -8.153 -12.261 -12.803 1.00 83.69 203 VAL A CA 1
ATOM 1631 C C . VAL A 1 203 ? -9.463 -12.068 -12.045 1.00 83.69 203 VAL A C 1
ATOM 1633 O O . VAL A 1 203 ? -10.043 -13.041 -11.567 1.00 83.69 203 VAL A O 1
ATOM 1636 N N . SER A 1 204 ? -9.932 -10.829 -11.897 1.00 88.31 204 SER A N 1
ATOM 1637 C CA . SER A 1 204 ? -11.134 -10.520 -11.124 1.00 88.31 204 SER A CA 1
ATOM 1638 C C . SER A 1 204 ? -11.698 -9.145 -11.454 1.00 88.31 204 SER A C 1
ATOM 1640 O O . SER A 1 204 ? -11.004 -8.249 -11.931 1.00 88.31 204 SER A O 1
ATOM 1642 N N . LYS A 1 205 ? -12.991 -8.967 -11.174 1.00 91.94 205 LYS A N 1
ATOM 1643 C CA . LYS A 1 205 ? -13.624 -7.646 -11.195 1.00 91.94 205 LYS A CA 1
ATOM 1644 C C . LYS A 1 205 ? -13.066 -6.759 -10.087 1.00 91.94 205 LYS A C 1
ATOM 1646 O O . LYS A 1 205 ? -12.586 -7.259 -9.069 1.00 91.94 205 LYS A O 1
ATOM 1651 N N . ARG A 1 206 ? -13.176 -5.441 -10.277 1.00 93.31 206 ARG A N 1
ATOM 1652 C CA . ARG A 1 206 ? -12.837 -4.449 -9.248 1.00 93.31 206 ARG A CA 1
ATOM 1653 C C . ARG A 1 206 ? -13.474 -4.801 -7.897 1.00 93.31 206 ARG A C 1
ATOM 1655 O O . ARG A 1 206 ? -14.656 -5.137 -7.841 1.00 93.31 206 ARG A O 1
ATOM 1662 N N . LEU A 1 207 ? -12.712 -4.690 -6.808 1.00 95.56 207 LEU A N 1
ATOM 1663 C CA . LEU A 1 207 ? -13.170 -5.077 -5.463 1.00 95.56 207 LEU A CA 1
ATOM 1664 C C . LEU A 1 207 ? -14.268 -4.149 -4.930 1.00 95.56 207 LEU A C 1
ATOM 1666 O O . LEU A 1 207 ? -15.254 -4.598 -4.344 1.00 95.56 207 LEU A O 1
ATOM 1670 N N . LEU A 1 208 ? -14.088 -2.844 -5.124 1.00 95.38 208 LEU A N 1
ATOM 1671 C CA . LEU A 1 208 ? -15.039 -1.814 -4.715 1.00 95.38 208 LEU A CA 1
ATOM 1672 C C . LEU A 1 208 ? -15.611 -1.161 -5.955 1.00 95.38 208 LEU A C 1
ATOM 1674 O O . LEU A 1 208 ? -14.833 -0.781 -6.821 1.00 95.38 208 LEU A O 1
ATOM 1678 N N . ASN A 1 209 ? -16.921 -0.968 -6.031 1.00 94.75 209 ASN A N 1
ATOM 1679 C CA . ASN A 1 209 ? -17.569 -0.159 -7.052 1.00 94.75 209 ASN A CA 1
ATOM 1680 C C . ASN A 1 209 ? -17.170 1.327 -6.909 1.00 94.75 209 ASN A C 1
ATOM 1682 O O . ASN A 1 209 ? -16.567 1.745 -5.915 1.00 94.75 209 ASN A O 1
ATOM 1686 N N . ALA A 1 210 ? -17.451 2.127 -7.941 1.00 93.31 210 ALA A N 1
ATOM 1687 C CA . ALA A 1 210 ? -16.956 3.503 -8.014 1.00 93.31 210 ALA A CA 1
ATOM 1688 C C . ALA A 1 210 ? -17.541 4.408 -6.924 1.00 93.31 210 ALA A C 1
ATOM 1690 O O . ALA A 1 210 ? -16.842 5.280 -6.411 1.00 93.31 210 ALA A O 1
ATOM 1691 N N . GLU A 1 211 ? -18.802 4.184 -6.563 1.00 95.75 211 GLU A N 1
ATOM 1692 C CA . GLU A 1 211 ? -19.507 4.964 -5.551 1.00 95.75 211 GLU A CA 1
ATOM 1693 C C . GLU A 1 211 ? -18.937 4.709 -4.156 1.00 95.75 211 GLU A C 1
ATOM 1695 O O . GLU A 1 211 ? -18.578 5.655 -3.457 1.00 95.75 211 GLU A O 1
ATOM 1700 N N . ILE A 1 212 ? -18.750 3.440 -3.791 1.00 96.88 212 ILE A N 1
ATOM 1701 C CA . ILE A 1 212 ? -18.165 3.045 -2.510 1.00 96.88 212 ILE A CA 1
ATOM 1702 C C . ILE A 1 212 ? -16.719 3.511 -2.409 1.00 96.88 212 ILE A C 1
ATOM 1704 O O . ILE A 1 212 ? -16.313 3.998 -1.355 1.00 96.88 212 ILE A O 1
ATOM 1708 N N . LEU A 1 213 ? -15.937 3.418 -3.491 1.00 96.00 213 LEU A N 1
ATOM 1709 C CA . LEU A 1 213 ? -14.581 3.960 -3.482 1.00 96.00 213 LEU A CA 1
ATOM 1710 C C . LEU A 1 213 ? -14.602 5.472 -3.236 1.00 96.00 213 LEU A C 1
ATOM 1712 O O . LEU A 1 213 ? -13.886 5.944 -2.360 1.00 96.00 213 LEU A O 1
ATOM 1716 N N . LYS A 1 214 ? -15.447 6.218 -3.960 1.00 94.62 214 LYS A N 1
ATOM 1717 C CA . LYS A 1 214 ? -15.594 7.669 -3.786 1.00 94.62 214 LYS A CA 1
ATOM 1718 C C . LYS A 1 214 ? -16.033 8.031 -2.366 1.00 94.62 214 LYS A C 1
ATOM 1720 O O . LYS A 1 214 ? -15.558 9.019 -1.818 1.00 94.62 214 LYS A O 1
ATOM 1725 N N . GLN A 1 215 ? -16.922 7.244 -1.765 1.00 95.88 215 GLN A N 1
ATOM 1726 C CA . GLN A 1 215 ? -17.337 7.428 -0.378 1.00 95.88 215 GLN A CA 1
ATOM 1727 C C . GLN A 1 215 ? -16.178 7.157 0.590 1.00 95.88 215 GLN A C 1
ATOM 1729 O O . GLN A 1 215 ? -15.933 7.954 1.490 1.00 95.88 215 GLN A O 1
ATOM 1734 N N . ALA A 1 216 ? -15.436 6.066 0.383 1.00 96.12 216 ALA A N 1
ATOM 1735 C CA . ALA A 1 216 ? -14.315 5.678 1.230 1.00 96.12 216 ALA A CA 1
ATOM 1736 C C . ALA A 1 216 ? -13.119 6.642 1.137 1.00 96.12 216 ALA A C 1
ATOM 1738 O O . ALA A 1 216 ? -12.354 6.754 2.092 1.00 96.12 216 ALA A O 1
ATOM 1739 N N . THR A 1 217 ? -12.946 7.341 0.014 1.00 94.06 217 THR A N 1
ATOM 1740 C CA . THR A 1 217 ? -11.856 8.309 -0.202 1.00 94.06 217 THR A CA 1
ATOM 1741 C C . THR A 1 217 ? -12.289 9.763 -0.033 1.00 94.06 217 THR A C 1
ATOM 1743 O O . THR A 1 217 ? -11.472 10.668 -0.194 1.00 94.06 217 THR A O 1
ATOM 1746 N N . LYS A 1 218 ? -13.553 10.024 0.316 1.00 92.12 218 LYS A N 1
ATOM 1747 C CA . LYS A 1 218 ? -14.006 11.368 0.678 1.00 92.12 218 LYS A CA 1
ATOM 1748 C C . LYS A 1 218 ? -13.416 11.745 2.036 1.00 92.12 218 LYS A C 1
ATOM 1750 O O . LYS A 1 218 ? -13.646 11.024 3.004 1.00 92.12 218 LYS A O 1
ATOM 1755 N N . SER A 1 219 ? -12.704 12.874 2.099 1.00 90.19 219 SER A N 1
ATOM 1756 C CA . SER A 1 219 ? -12.160 13.394 3.359 1.00 90.19 219 SER A CA 1
ATOM 1757 C C . SER A 1 219 ? -13.258 13.555 4.409 1.00 90.19 219 SER A C 1
ATOM 1759 O O . SER A 1 219 ? -14.337 14.078 4.112 1.00 90.19 219 SER A O 1
ATOM 1761 N N . ASN A 1 220 ? -12.963 13.115 5.628 1.00 90.62 220 ASN A N 1
ATOM 1762 C CA . ASN A 1 220 ? -13.822 13.254 6.798 1.00 90.62 220 ASN A CA 1
ATOM 1763 C C . ASN A 1 220 ? -13.145 14.048 7.930 1.00 90.62 220 ASN A C 1
ATOM 1765 O O . ASN A 1 220 ? -13.803 14.430 8.894 1.00 90.62 220 ASN A O 1
ATOM 1769 N N . THR A 1 221 ? -11.845 14.328 7.815 1.00 90.12 221 THR A N 1
ATOM 1770 C CA . THR A 1 221 ? -11.152 15.293 8.675 1.00 90.12 221 THR A CA 1
ATOM 1771 C C . THR A 1 221 ? -11.257 16.700 8.068 1.00 90.12 221 THR A C 1
ATOM 1773 O O . THR A 1 221 ? -11.094 16.844 6.849 1.00 90.12 221 THR A O 1
ATOM 1776 N N . PRO A 1 222 ? -11.526 17.744 8.875 1.00 86.31 222 PRO A N 1
ATOM 1777 C CA . PRO A 1 222 ? -11.480 19.126 8.418 1.00 86.31 222 PRO A CA 1
ATOM 1778 C C . PRO A 1 222 ? -10.111 19.486 7.838 1.00 86.31 222 PRO A C 1
ATOM 1780 O O . PRO A 1 222 ? -9.070 19.024 8.308 1.00 86.31 222 PRO A O 1
ATOM 1783 N N . GLU A 1 223 ? -10.118 20.325 6.809 1.00 81.31 223 GLU A N 1
ATOM 1784 C CA . GLU A 1 223 ? -8.893 20.823 6.194 1.00 81.31 223 GLU A CA 1
ATOM 1785 C C . GLU A 1 223 ? -8.094 21.665 7.201 1.00 81.31 223 GLU A C 1
ATOM 1787 O O . GLU A 1 223 ? -8.667 22.456 7.948 1.00 81.31 223 GLU A O 1
ATOM 1792 N N . ASN A 1 224 ? -6.771 21.486 7.225 1.00 79.88 224 ASN A N 1
ATOM 1793 C CA . ASN A 1 224 ? -5.838 22.167 8.133 1.00 79.88 224 ASN A CA 1
ATOM 1794 C C . ASN A 1 224 ? -6.057 21.920 9.639 1.00 79.88 224 ASN A C 1
ATOM 1796 O O . ASN A 1 224 ? -5.333 22.502 10.446 1.00 79.88 224 ASN A O 1
ATOM 1800 N N . GLU A 1 225 ? -6.981 21.040 10.044 1.00 86.44 225 GLU A N 1
ATOM 1801 C CA . GLU A 1 225 ? -7.042 20.587 11.438 1.00 86.44 225 GLU A CA 1
ATOM 1802 C C . GLU A 1 225 ? -5.696 19.921 11.784 1.00 86.44 225 GLU A C 1
ATOM 1804 O O . GLU A 1 225 ? -5.166 19.150 10.976 1.00 86.44 225 GLU A O 1
ATOM 1809 N N . PRO A 1 226 ? -5.075 20.253 12.923 1.00 86.06 226 PRO A N 1
ATOM 1810 C CA . PRO A 1 226 ? -3.798 19.664 13.278 1.00 86.06 226 PRO A CA 1
ATOM 1811 C C . PRO A 1 226 ? -4.002 18.289 13.931 1.00 86.06 226 PRO A C 1
ATOM 1813 O O . PRO A 1 226 ? -4.898 18.099 14.761 1.00 86.06 226 PRO A O 1
ATOM 1816 N N . ASP A 1 227 ? -3.162 17.322 13.556 1.00 88.88 227 ASP A N 1
ATOM 1817 C CA . ASP A 1 227 ? -3.222 15.974 14.121 1.00 88.88 227 ASP A CA 1
ATOM 1818 C C . ASP A 1 227 ? -2.679 15.978 15.560 1.00 88.88 227 ASP A C 1
ATOM 1820 O O . ASP A 1 227 ? -1.510 16.299 15.805 1.00 88.88 227 ASP A O 1
ATOM 1824 N N . GLN A 1 228 ? -3.521 15.581 16.520 1.00 90.50 228 GLN A N 1
ATOM 1825 C CA . GLN A 1 228 ? -3.177 15.609 17.949 1.00 90.50 228 GLN A CA 1
ATOM 1826 C C . GLN A 1 228 ? -2.044 14.646 18.348 1.00 90.50 228 GLN A C 1
ATOM 1828 O O . GLN A 1 228 ? -1.492 14.757 19.443 1.00 90.50 228 GLN A O 1
ATOM 1833 N N . VAL A 1 229 ? -1.693 13.690 17.486 1.00 85.31 229 VAL A N 1
ATOM 1834 C CA . VAL A 1 229 ? -0.655 12.678 17.721 1.00 85.31 229 VAL A CA 1
ATOM 1835 C C . VAL A 1 229 ? 0.604 12.996 16.918 1.00 85.31 229 VAL A C 1
ATOM 1837 O O . VAL A 1 229 ? 1.707 12.924 17.455 1.00 85.31 229 VAL A O 1
ATOM 1840 N N . LEU A 1 230 ? 0.472 13.373 15.646 1.00 81.00 230 LEU A N 1
ATOM 1841 C CA . LEU A 1 230 ? 1.598 13.585 14.730 1.00 81.00 230 LEU A CA 1
ATOM 1842 C C . LEU A 1 230 ? 2.188 14.997 14.832 1.00 81.00 230 LEU A C 1
ATOM 1844 O O . LEU A 1 230 ? 2.344 15.687 13.829 1.00 81.00 230 LEU A O 1
ATOM 1848 N N . MET A 1 231 ? 2.538 15.421 16.050 1.00 70.12 231 MET A N 1
ATOM 1849 C CA . MET A 1 231 ? 3.194 16.711 16.320 1.00 70.12 231 MET A CA 1
ATOM 1850 C C . MET A 1 231 ? 2.458 17.916 15.703 1.00 70.12 231 MET A C 1
ATOM 1852 O O . MET A 1 231 ? 3.096 18.864 15.254 1.00 70.12 231 MET A O 1
ATOM 1856 N N . GLN A 1 232 ? 1.118 17.880 15.670 1.00 67.75 232 GLN A N 1
ATOM 1857 C CA . GLN A 1 232 ? 0.268 18.932 15.096 1.00 67.75 232 GLN A CA 1
ATOM 1858 C C . GLN A 1 232 ? 0.487 19.165 13.586 1.00 67.75 232 GLN A C 1
ATOM 1860 O O . GLN A 1 232 ? 0.066 20.188 13.047 1.00 67.75 232 GLN A O 1
ATOM 1865 N N . ILE A 1 233 ? 1.104 18.214 12.873 1.00 72.44 233 ILE A N 1
ATOM 1866 C CA . ILE A 1 233 ? 1.136 18.216 11.407 1.00 72.44 233 ILE A CA 1
ATOM 1867 C C . ILE A 1 233 ? -0.288 17.948 10.926 1.00 72.44 233 ILE A C 1
ATOM 1869 O O . ILE A 1 233 ? -0.876 16.925 11.274 1.00 72.44 233 ILE A O 1
ATOM 1873 N N . SER A 1 234 ? -0.856 18.845 10.120 1.00 78.06 234 SER A N 1
ATOM 1874 C CA . SER A 1 234 ? -2.181 18.613 9.546 1.00 78.06 234 SER A CA 1
ATOM 1875 C C . SER A 1 234 ? -2.168 17.337 8.711 1.00 78.06 234 SER A C 1
ATOM 1877 O O . SER A 1 234 ? -1.287 17.152 7.870 1.00 78.06 234 SER A O 1
ATOM 1879 N N . THR A 1 235 ? -3.138 16.451 8.910 1.00 84.88 235 THR A N 1
ATOM 1880 C CA . THR A 1 235 ? -3.327 15.257 8.076 1.00 84.88 235 THR A CA 1
ATOM 1881 C C . THR A 1 235 ? -4.750 15.201 7.552 1.00 84.88 235 THR A C 1
ATOM 1883 O O . THR A 1 235 ? -5.659 15.799 8.122 1.00 84.88 235 THR A O 1
ATOM 1886 N N . ILE A 1 236 ? -4.930 14.544 6.404 1.00 88.38 236 ILE A N 1
ATOM 1887 C CA . ILE A 1 236 ? -6.236 14.444 5.754 1.00 88.38 236 ILE A CA 1
ATOM 1888 C C . ILE A 1 236 ? -6.567 12.974 5.533 1.00 88.38 236 ILE A C 1
ATOM 1890 O O . ILE A 1 236 ? -5.861 12.269 4.804 1.00 88.38 236 ILE A O 1
ATOM 1894 N N . PHE A 1 237 ? -7.652 12.529 6.163 1.00 92.12 237 PHE A N 1
ATOM 1895 C CA . PHE A 1 237 ? -8.136 11.159 6.090 1.00 92.12 237 PHE A CA 1
ATOM 1896 C C . PHE A 1 237 ? -9.542 11.096 5.503 1.00 92.12 237 PHE A C 1
ATOM 1898 O O . PHE A 1 237 ? -10.457 11.800 5.935 1.00 92.12 237 PHE A O 1
ATOM 1905 N N . GLY A 1 238 ? -9.725 10.179 4.556 1.00 93.81 238 GLY A N 1
ATOM 1906 C CA . GLY A 1 238 ? -11.034 9.630 4.233 1.00 93.81 238 GLY A CA 1
ATOM 1907 C C . GLY A 1 238 ? -11.448 8.554 5.238 1.00 93.81 238 GLY A C 1
ATOM 1908 O O . GLY A 1 238 ? -11.090 8.588 6.414 1.00 93.81 238 GLY A O 1
ATOM 1909 N N . MET A 1 239 ? -12.169 7.539 4.770 1.00 95.62 239 MET A N 1
ATOM 1910 C CA . MET A 1 239 ? -12.580 6.400 5.591 1.00 95.62 239 MET A CA 1
ATOM 1911 C C . MET A 1 239 ? -11.480 5.329 5.640 1.00 95.62 239 MET A C 1
ATOM 1913 O O . MET A 1 239 ? -11.628 4.220 5.114 1.00 95.62 239 MET A O 1
ATOM 1917 N N . GLY A 1 240 ? -10.361 5.675 6.278 1.00 91.75 240 GLY A N 1
ATOM 1918 C CA . GLY A 1 240 ? -9.200 4.809 6.504 1.00 91.75 240 GLY A CA 1
ATOM 1919 C C . GLY A 1 240 ? -8.051 4.984 5.522 1.00 91.75 240 GLY A C 1
ATOM 1920 O O . GLY A 1 240 ? -6.982 4.416 5.722 1.00 91.75 240 GLY A O 1
ATOM 1921 N N . PHE A 1 241 ? -8.260 5.759 4.462 1.00 93.19 241 PHE A N 1
ATOM 1922 C CA . PHE A 1 241 ? -7.195 6.165 3.556 1.00 93.19 241 PHE A CA 1
ATOM 1923 C C . PHE A 1 241 ? -6.719 7.560 3.930 1.00 93.19 241 PHE A C 1
ATOM 1925 O O . PHE A 1 241 ? -7.540 8.446 4.160 1.00 93.19 241 PHE A O 1
ATOM 1932 N N . MET A 1 242 ? -5.411 7.778 3.904 1.00 90.00 242 MET A N 1
ATOM 1933 C CA . MET A 1 242 ? -4.883 9.121 3.707 1.00 90.00 242 MET A CA 1
ATOM 1934 C C . MET A 1 242 ? -5.222 9.565 2.282 1.00 90.00 242 MET A C 1
ATOM 1936 O O . MET A 1 242 ? -5.118 8.777 1.337 1.00 90.00 242 MET A O 1
ATOM 1940 N N . THR A 1 243 ? -5.641 10.814 2.124 1.00 86.81 243 THR A N 1
ATOM 1941 C CA . THR A 1 243 ? -6.057 11.377 0.831 1.00 86.81 243 THR A CA 1
ATOM 1942 C C . THR A 1 243 ? -5.152 12.532 0.420 1.00 86.81 243 THR A C 1
ATOM 1944 O O . THR A 1 243 ? -4.313 12.984 1.200 1.00 86.81 243 THR A O 1
ATOM 1947 N N . TYR A 1 244 ? -5.306 13.005 -0.819 1.00 77.38 244 TYR A N 1
ATOM 1948 C CA . TYR A 1 244 ? -4.602 14.190 -1.312 1.00 77.38 244 TYR A CA 1
ATOM 1949 C C . TYR A 1 244 ? -4.678 15.353 -0.308 1.00 77.38 244 TYR A C 1
ATOM 1951 O O . TYR A 1 244 ? -5.755 15.677 0.193 1.00 77.38 244 TYR A O 1
ATOM 1959 N N . GLY A 1 245 ? -3.519 15.937 0.003 1.00 71.88 245 GLY A N 1
ATOM 1960 C CA . GLY A 1 245 ? -3.343 16.858 1.121 1.00 71.88 245 GLY A CA 1
ATOM 1961 C C . GLY A 1 245 ? -1.907 16.859 1.637 1.00 71.88 245 GLY A C 1
ATOM 1962 O O . GLY A 1 245 ? -0.991 16.447 0.927 1.00 71.88 245 GLY A O 1
ATOM 1963 N N . SER A 1 246 ? -1.726 17.287 2.885 1.00 61.50 246 SER A N 1
ATOM 1964 C CA . SER A 1 246 ? -0.437 17.528 3.557 1.00 61.50 246 SER A CA 1
ATOM 1965 C C . SER A 1 246 ? 0.715 16.578 3.204 1.00 61.50 246 SER A C 1
ATOM 1967 O O . SER A 1 246 ? 1.786 17.041 2.824 1.00 61.50 246 SER A O 1
ATOM 1969 N N . VAL A 1 247 ? 0.509 15.260 3.296 1.00 58.41 247 VAL A N 1
ATOM 1970 C CA . VAL A 1 247 ? 1.554 14.241 3.070 1.00 58.41 247 VAL A CA 1
ATOM 1971 C C . VAL A 1 247 ? 1.613 13.738 1.616 1.00 58.41 247 VAL A C 1
ATOM 1973 O O . VAL A 1 247 ? 2.646 13.226 1.192 1.00 58.41 247 VAL A O 1
ATOM 1976 N N . PHE A 1 248 ? 0.539 13.895 0.834 1.00 57.22 248 PHE A N 1
ATOM 1977 C CA . PHE A 1 248 ? 0.409 13.386 -0.545 1.00 57.22 248 PHE A CA 1
ATOM 1978 C C . PHE A 1 248 ? 0.309 14.503 -1.602 1.00 57.22 248 PHE A C 1
ATOM 1980 O O . PHE A 1 248 ? -0.193 14.282 -2.708 1.00 57.22 248 PHE A O 1
ATOM 1987 N N . ASN A 1 249 ? 0.791 15.708 -1.285 1.00 59.34 249 ASN A N 1
ATOM 1988 C CA . ASN A 1 249 ? 0.687 16.892 -2.145 1.00 59.34 249 ASN A CA 1
ATOM 1989 C C . ASN A 1 249 ? 1.420 16.749 -3.497 1.00 59.34 249 ASN A C 1
ATOM 1991 O O . ASN A 1 249 ? 1.046 17.423 -4.454 1.00 59.34 249 ASN A O 1
ATOM 1995 N N . ILE A 1 250 ? 2.393 15.835 -3.601 1.00 48.75 250 ILE A N 1
ATOM 1996 C CA . ILE A 1 250 ? 3.231 15.624 -4.794 1.00 48.75 250 ILE A CA 1
ATOM 1997 C C . ILE A 1 250 ? 2.606 14.749 -5.899 1.00 48.75 250 ILE A C 1
ATOM 1999 O O . ILE A 1 250 ? 3.148 14.717 -6.999 1.00 48.75 250 ILE A O 1
ATOM 2003 N N . ILE A 1 251 ? 1.500 14.030 -5.644 1.00 58.78 251 ILE A N 1
ATOM 2004 C CA . ILE A 1 251 ? 0.925 13.057 -6.611 1.00 58.78 251 ILE A CA 1
ATOM 2005 C C . ILE A 1 251 ? -0.323 13.610 -7.331 1.00 58.78 251 ILE A C 1
ATOM 2007 O O . ILE A 1 251 ? -0.611 13.232 -8.465 1.00 58.78 251 ILE A O 1
ATOM 2011 N N . GLY A 1 252 ? -1.030 14.557 -6.705 1.00 61.72 252 GLY A N 1
ATOM 2012 C CA . GLY A 1 252 ? -2.165 15.282 -7.288 1.00 61.72 252 GLY A CA 1
ATOM 2013 C C . GLY A 1 252 ? -3.550 14.879 -6.746 1.00 61.72 252 GLY A C 1
ATOM 2014 O O . GLY A 1 252 ? -3.685 13.847 -6.069 1.00 61.72 252 GLY A O 1
ATOM 2015 N N . PRO A 1 253 ? -4.592 15.696 -7.016 1.00 72.38 253 PRO A N 1
ATOM 2016 C CA . PRO A 1 253 ? -5.960 15.463 -6.547 1.00 72.38 253 PRO A CA 1
ATOM 2017 C C . PRO A 1 253 ? -6.511 14.089 -6.953 1.00 72.38 253 PRO A C 1
ATOM 2019 O O . PRO A 1 253 ? -6.308 13.629 -8.073 1.00 72.38 253 PRO A O 1
ATOM 2022 N N . GLY A 1 254 ? -7.232 13.430 -6.040 1.00 77.12 254 GLY A N 1
ATOM 2023 C CA . GLY A 1 254 ? -7.777 12.078 -6.246 1.00 77.12 254 GLY A CA 1
ATOM 2024 C C . GLY A 1 254 ? -6.852 10.937 -5.803 1.00 77.12 254 GLY A C 1
ATOM 2025 O O . GLY A 1 254 ? -7.274 9.782 -5.812 1.00 77.12 254 GLY A O 1
ATOM 2026 N N . THR A 1 255 ? -5.629 11.247 -5.363 1.00 82.56 255 THR A N 1
ATOM 2027 C CA . THR A 1 255 ? -4.731 10.278 -4.718 1.00 82.56 255 THR A CA 1
ATOM 2028 C C . THR A 1 255 ? -5.296 9.827 -3.372 1.00 82.56 255 THR A C 1
ATOM 2030 O O . THR A 1 255 ? -5.754 10.645 -2.570 1.00 82.56 255 THR A O 1
ATOM 2033 N N . PHE A 1 256 ? -5.226 8.524 -3.108 1.00 89.69 256 PHE A N 1
ATOM 2034 C CA . PHE A 1 256 ? -5.557 7.924 -1.821 1.00 89.69 256 PHE A CA 1
ATOM 2035 C C . PHE A 1 256 ? -4.648 6.722 -1.552 1.00 89.69 256 PHE A C 1
ATOM 2037 O O . PHE A 1 256 ? -4.191 6.054 -2.479 1.00 89.69 256 PHE A O 1
ATOM 2044 N N . GLY A 1 257 ? -4.402 6.429 -0.281 1.00 89.88 257 GLY A N 1
ATOM 2045 C CA . GLY A 1 257 ? -3.580 5.295 0.118 1.00 89.88 257 GLY A CA 1
ATOM 2046 C C . GLY A 1 257 ? -3.218 5.350 1.592 1.00 89.88 257 GLY A C 1
ATOM 2047 O O . GLY A 1 257 ? -3.941 5.925 2.401 1.00 89.88 257 GLY A O 1
ATOM 2048 N N . HIS A 1 258 ? -2.094 4.737 1.939 1.00 88.69 258 HIS A N 1
ATOM 2049 C CA . HIS A 1 258 ? -1.476 4.860 3.252 1.00 88.69 258 HIS A CA 1
ATOM 2050 C C . HIS A 1 258 ? 0.014 4.548 3.113 1.00 88.69 258 HIS A C 1
ATOM 2052 O O . HIS A 1 258 ? 0.379 3.619 2.391 1.00 88.69 258 HIS A O 1
ATOM 2058 N N . ASN A 1 259 ? 0.880 5.296 3.790 1.00 76.81 259 ASN A N 1
ATOM 2059 C CA . ASN A 1 259 ? 2.302 4.974 3.885 1.00 76.81 259 ASN A CA 1
ATOM 2060 C C . ASN A 1 259 ? 2.603 4.221 5.190 1.00 76.81 259 ASN A C 1
ATOM 2062 O O . ASN A 1 259 ? 2.010 4.499 6.228 1.00 76.81 259 ASN A O 1
ATOM 2066 N N . GLY A 1 260 ? 3.512 3.247 5.132 1.00 71.06 260 GLY A N 1
ATOM 2067 C CA . GLY A 1 260 ? 4.019 2.536 6.310 1.00 71.06 260 GLY A CA 1
ATOM 2068 C C . GLY A 1 260 ? 5.318 3.153 6.830 1.00 71.06 260 GLY A C 1
ATOM 2069 O O . GLY A 1 260 ? 6.021 3.842 6.087 1.00 71.06 260 GLY A O 1
ATOM 2070 N N . MET A 1 261 ? 5.669 2.872 8.089 1.00 63.00 261 MET A N 1
ATOM 2071 C CA . MET A 1 261 ? 6.902 3.378 8.704 1.00 63.00 261 MET A CA 1
ATOM 2072 C C . MET A 1 261 ? 8.156 2.873 7.984 1.00 63.00 261 MET A C 1
ATOM 2074 O O . MET A 1 261 ? 9.061 3.657 7.766 1.00 63.00 261 MET A O 1
ATOM 2078 N N . THR A 1 262 ? 8.187 1.625 7.507 1.00 54.59 262 THR A N 1
ATOM 2079 C CA . THR A 1 262 ? 9.328 1.069 6.751 1.00 54.59 262 THR A CA 1
ATOM 2080 C C . THR A 1 262 ? 9.514 1.729 5.383 1.00 54.59 262 THR A C 1
ATOM 2082 O O . THR A 1 262 ? 10.640 2.021 4.989 1.00 54.59 262 THR A O 1
ATOM 2085 N N . VAL A 1 263 ? 8.419 2.050 4.683 1.00 49.41 263 VAL A N 1
ATOM 2086 C CA . VAL A 1 263 ? 8.453 2.811 3.421 1.00 49.41 263 VAL A CA 1
ATOM 2087 C C . VAL A 1 263 ? 8.882 4.253 3.680 1.00 49.41 263 VAL A C 1
ATOM 2089 O O . VAL A 1 263 ? 9.698 4.789 2.938 1.00 49.41 263 VAL A O 1
ATOM 2092 N N . ARG A 1 264 ? 8.389 4.874 4.760 1.00 43.00 264 ARG A N 1
ATOM 2093 C CA . ARG A 1 264 ? 8.821 6.211 5.179 1.00 43.00 264 ARG A CA 1
ATOM 2094 C C . ARG A 1 264 ? 10.269 6.218 5.656 1.00 43.00 264 ARG A C 1
ATOM 2096 O O . ARG A 1 264 ? 10.949 7.170 5.342 1.00 43.00 264 ARG A O 1
ATOM 2103 N N . THR A 1 265 ? 10.773 5.185 6.322 1.00 39.44 265 THR A N 1
ATOM 2104 C CA . THR A 1 265 ? 12.190 5.050 6.685 1.00 39.44 265 THR A CA 1
ATOM 2105 C C . THR A 1 265 ? 13.041 4.837 5.445 1.00 39.44 265 THR A C 1
ATOM 2107 O O . THR A 1 265 ? 14.078 5.464 5.341 1.00 39.44 265 THR A O 1
ATOM 2110 N N . ALA A 1 266 ? 12.634 4.013 4.477 1.00 35.03 266 ALA A N 1
ATOM 2111 C CA . ALA A 1 266 ? 13.366 3.866 3.218 1.00 35.03 266 ALA A CA 1
ATOM 2112 C C . ALA A 1 266 ? 13.381 5.175 2.411 1.00 35.03 266 ALA A C 1
ATOM 2114 O O . ALA A 1 266 ? 14.426 5.561 1.898 1.00 35.03 266 ALA A O 1
ATOM 2115 N N . LEU A 1 267 ? 12.257 5.895 2.364 1.00 36.91 267 LEU A N 1
ATOM 2116 C CA . LEU A 1 267 ? 12.150 7.199 1.712 1.00 36.91 267 LEU A CA 1
ATOM 2117 C C . LEU A 1 267 ? 12.899 8.290 2.484 1.00 36.91 267 LEU A C 1
ATOM 2119 O O . LEU A 1 267 ? 13.581 9.094 1.877 1.00 36.91 267 LEU A O 1
ATOM 2123 N N . ASN A 1 268 ? 12.832 8.299 3.813 1.00 41.94 268 ASN A N 1
ATOM 2124 C CA . ASN A 1 268 ? 13.583 9.212 4.667 1.00 41.94 268 ASN A CA 1
ATOM 2125 C C . ASN A 1 268 ? 15.063 8.874 4.640 1.00 41.94 268 ASN A C 1
ATOM 2127 O O . ASN A 1 268 ? 15.842 9.794 4.723 1.00 41.94 268 ASN A O 1
ATOM 2131 N N . ARG A 1 269 ? 15.460 7.606 4.495 1.00 40.50 269 ARG A N 1
ATOM 2132 C CA . ARG A 1 269 ? 16.844 7.199 4.231 1.00 40.50 269 ARG A CA 1
ATOM 2133 C C . ARG A 1 269 ? 17.260 7.676 2.858 1.00 40.50 269 ARG A C 1
ATOM 2135 O O . ARG A 1 269 ? 18.348 8.196 2.736 1.00 40.50 269 ARG A O 1
ATOM 2142 N N . PHE A 1 270 ? 16.412 7.553 1.843 1.00 38.25 270 PHE A N 1
ATOM 2143 C CA . PHE A 1 270 ? 16.685 8.122 0.528 1.00 38.25 270 PHE A CA 1
ATOM 2144 C C . PHE A 1 270 ? 16.855 9.646 0.611 1.00 38.25 270 PHE A C 1
ATOM 2146 O O . PHE A 1 270 ? 17.845 10.161 0.118 1.00 38.25 270 PHE A O 1
ATOM 2153 N N . VAL A 1 271 ? 15.965 10.356 1.310 1.00 40.56 271 VAL A N 1
ATOM 2154 C CA . VAL A 1 271 ? 15.989 11.819 1.487 1.00 40.56 271 VAL A CA 1
ATOM 2155 C C . VAL A 1 271 ? 17.117 12.274 2.420 1.00 40.56 271 VAL A C 1
ATOM 2157 O O . VAL A 1 271 ? 17.773 13.263 2.140 1.00 40.56 271 VAL A O 1
ATOM 2160 N N . SER A 1 272 ? 17.407 11.548 3.497 1.00 40.97 272 SER A N 1
ATOM 2161 C CA . SER A 1 272 ? 18.482 11.861 4.440 1.00 40.97 272 SER A CA 1
ATOM 2162 C C . SER A 1 272 ? 19.830 11.491 3.859 1.00 40.97 272 SER A C 1
ATOM 2164 O O . SER A 1 272 ? 20.771 12.234 4.052 1.00 40.97 272 SER A O 1
ATOM 2166 N N . HIS A 1 273 ? 19.946 10.386 3.120 1.00 41.66 273 HIS A N 1
ATOM 2167 C CA . HIS A 1 273 ? 21.133 10.122 2.316 1.00 41.66 273 HIS A CA 1
ATOM 2168 C C . HIS A 1 273 ? 21.245 11.129 1.183 1.00 41.66 273 HIS A C 1
ATOM 2170 O O . HIS A 1 273 ? 22.360 11.464 0.846 1.00 41.66 273 HIS A O 1
ATOM 2176 N N . TYR A 1 274 ? 20.153 11.678 0.653 1.00 39.31 274 TYR A N 1
ATOM 2177 C CA . TYR A 1 274 ? 20.198 12.772 -0.316 1.00 39.31 274 TYR A CA 1
ATOM 2178 C C . TYR A 1 274 ? 20.664 14.098 0.314 1.00 39.31 274 TYR A C 1
ATOM 2180 O O . TYR A 1 274 ? 21.506 14.772 -0.266 1.00 39.31 274 TYR A O 1
ATOM 2188 N N . ASP A 1 275 ? 20.203 14.456 1.517 1.00 38.81 275 ASP A N 1
ATOM 2189 C CA . ASP A 1 275 ? 20.577 15.694 2.224 1.00 38.81 275 ASP A CA 1
ATOM 2190 C C . ASP A 1 275 ? 21.940 15.602 2.931 1.00 38.81 275 ASP A C 1
ATOM 2192 O O . ASP A 1 275 ? 22.697 16.570 2.966 1.00 38.81 275 ASP A O 1
ATOM 2196 N N . GLN A 1 276 ? 22.293 14.430 3.453 1.00 39.97 276 GLN A N 1
ATOM 2197 C CA . GLN A 1 276 ? 23.613 14.137 4.008 1.00 39.97 276 GLN A CA 1
ATOM 2198 C C . GLN A 1 276 ? 24.627 13.946 2.880 1.00 39.97 276 GLN A C 1
ATOM 2200 O O . GLN A 1 276 ? 25.714 14.498 2.960 1.00 39.97 276 GLN A O 1
ATOM 2205 N N . ALA A 1 277 ? 24.245 13.321 1.757 1.00 40.59 277 ALA A N 1
ATOM 2206 C CA . ALA A 1 277 ? 25.036 13.432 0.537 1.00 40.59 277 ALA A CA 1
ATOM 2207 C C . ALA A 1 277 ? 25.085 14.881 0.062 1.00 40.59 277 ALA A C 1
ATOM 2209 O O . ALA A 1 277 ? 26.092 15.270 -0.472 1.00 40.59 277 ALA A O 1
ATOM 2210 N N . LYS A 1 278 ? 24.110 15.757 0.301 1.00 36.47 278 LYS A N 1
ATOM 2211 C CA . LYS A 1 278 ? 24.258 17.179 -0.053 1.00 36.47 278 LYS A CA 1
ATOM 2212 C C . LYS A 1 278 ? 25.328 17.897 0.786 1.00 36.47 278 LYS A C 1
ATOM 2214 O O . LYS A 1 278 ? 26.025 18.745 0.236 1.00 36.47 278 LYS A O 1
ATOM 2219 N N . SER A 1 279 ? 25.504 17.563 2.072 1.00 39.56 279 SER A N 1
ATOM 2220 C CA . SER A 1 279 ? 26.616 18.095 2.890 1.00 39.56 279 SER A CA 1
ATOM 2221 C C . SER A 1 279 ? 27.951 17.408 2.597 1.00 39.56 279 SER A C 1
ATOM 2223 O O . SER A 1 279 ? 28.997 18.059 2.572 1.00 39.56 279 SER A O 1
ATOM 2225 N N . ASP A 1 280 ? 27.908 16.109 2.312 1.00 38.50 280 ASP A N 1
ATOM 2226 C CA . ASP A 1 280 ? 29.080 15.284 2.038 1.00 38.50 280 ASP A CA 1
ATOM 2227 C C . ASP A 1 280 ? 29.498 15.346 0.562 1.00 38.50 280 ASP A C 1
ATOM 2229 O O . ASP A 1 280 ? 30.638 15.068 0.269 1.00 38.50 280 ASP A O 1
ATOM 2233 N N . ILE A 1 281 ? 28.666 15.777 -0.388 1.00 40.62 281 ILE A N 1
ATOM 2234 C CA . ILE A 1 281 ? 29.020 16.073 -1.798 1.00 40.62 281 ILE A CA 1
ATOM 2235 C C . ILE A 1 281 ? 29.644 17.469 -1.895 1.00 40.62 281 ILE A C 1
ATOM 2237 O O . ILE A 1 281 ? 30.441 17.744 -2.785 1.00 40.62 281 ILE A O 1
ATOM 2241 N N . LEU A 1 282 ? 29.325 18.365 -0.956 1.00 38.94 282 LEU A N 1
ATOM 2242 C CA . LEU A 1 282 ? 30.021 19.648 -0.844 1.00 38.94 282 LEU A CA 1
ATOM 2243 C C . LEU A 1 282 ? 31.425 19.507 -0.226 1.00 38.94 282 LEU A C 1
ATOM 2245 O O . LEU A 1 282 ? 32.204 20.454 -0.308 1.00 38.94 282 LEU A O 1
ATOM 2249 N N . SER A 1 283 ? 31.766 18.350 0.362 1.00 39.91 283 SER A N 1
ATOM 2250 C CA . SER A 1 283 ? 33.085 18.084 0.968 1.00 39.91 283 SER A CA 1
ATOM 2251 C C . SER A 1 283 ? 33.809 16.833 0.443 1.00 39.91 283 SER A C 1
ATOM 2253 O O . SER A 1 283 ? 35.033 16.760 0.535 1.00 39.91 283 SER A O 1
ATOM 2255 N N . SER A 1 284 ? 33.097 15.880 -0.152 1.00 39.97 284 SER A N 1
ATOM 2256 C CA . SER A 1 284 ? 33.627 14.723 -0.869 1.00 39.97 284 SER A CA 1
ATOM 2257 C C . SER A 1 284 ? 33.484 14.964 -2.363 1.00 39.97 284 SER A C 1
ATOM 2259 O O . SER A 1 284 ? 32.443 15.366 -2.878 1.00 39.97 284 SER A O 1
ATOM 2261 N N . THR A 1 285 ? 34.570 14.722 -3.072 1.00 39.62 285 THR A N 1
ATOM 2262 C CA . THR A 1 285 ? 34.682 14.932 -4.512 1.00 39.62 285 THR A CA 1
ATOM 2263 C C . THR A 1 285 ? 33.994 13.836 -5.335 1.00 39.62 285 THR A C 1
ATOM 2265 O O . THR A 1 285 ? 34.291 13.722 -6.521 1.00 39.62 285 THR A O 1
ATOM 2268 N N . ASP A 1 286 ? 33.124 13.009 -4.739 1.00 48.16 286 ASP A N 1
ATOM 2269 C CA . ASP A 1 286 ? 32.577 11.819 -5.394 1.00 48.16 286 ASP A CA 1
ATOM 2270 C C . ASP A 1 286 ? 31.036 11.823 -5.445 1.00 48.16 286 ASP A C 1
ATOM 2272 O O . ASP A 1 286 ? 30.341 11.463 -4.498 1.00 48.16 286 ASP A O 1
ATOM 2276 N N . ALA A 1 287 ? 30.489 12.265 -6.582 1.00 53.00 287 ALA A N 1
ATOM 2277 C CA . ALA A 1 287 ? 29.049 12.367 -6.843 1.00 53.00 287 ALA A CA 1
ATOM 2278 C C . ALA A 1 287 ? 28.398 11.029 -7.275 1.00 53.00 287 ALA A C 1
ATOM 2280 O O . ALA A 1 287 ? 27.245 11.007 -7.718 1.00 53.00 287 ALA A O 1
ATOM 2281 N N . TYR A 1 288 ? 29.127 9.911 -7.201 1.00 66.81 288 TYR A N 1
ATOM 2282 C CA . TYR A 1 288 ? 28.682 8.605 -7.685 1.00 66.81 288 TYR A CA 1
ATOM 2283 C C . TYR A 1 288 ? 28.021 7.778 -6.568 1.00 66.81 288 TYR A C 1
ATOM 2285 O O . TYR A 1 288 ? 28.656 7.428 -5.579 1.00 66.81 288 TYR A O 1
ATOM 2293 N N . CYS A 1 289 ? 26.735 7.434 -6.728 1.00 68.62 289 CYS A N 1
ATOM 2294 C CA . CYS A 1 289 ? 25.965 6.652 -5.745 1.00 68.62 289 CYS A CA 1
ATOM 2295 C C . CYS A 1 289 ? 25.332 5.364 -6.307 1.00 68.62 289 CYS A C 1
ATOM 2297 O O . CYS A 1 289 ? 24.569 4.689 -5.613 1.00 68.62 289 CYS A O 1
ATOM 2299 N N . GLY A 1 290 ? 25.650 4.994 -7.551 1.00 67.31 290 GLY A N 1
ATOM 2300 C CA . GLY A 1 290 ? 25.183 3.751 -8.154 1.00 67.31 290 GLY A CA 1
ATOM 2301 C C . GLY A 1 290 ? 25.779 2.516 -7.474 1.00 67.31 290 GLY A C 1
ATOM 2302 O O . GLY A 1 290 ? 26.928 2.519 -7.039 1.00 67.31 290 GLY A O 1
ATOM 2303 N N . SER A 1 291 ? 25.012 1.424 -7.421 1.00 73.62 291 SER A N 1
ATOM 2304 C CA . SER A 1 291 ? 25.516 0.146 -6.900 1.00 73.62 291 SER A CA 1
ATOM 2305 C C . SER A 1 291 ? 26.632 -0.401 -7.791 1.00 73.62 291 SER A C 1
ATOM 2307 O O . SER A 1 291 ? 26.455 -0.469 -9.007 1.00 73.62 291 SER A O 1
ATOM 2309 N N . THR A 1 292 ? 27.747 -0.833 -7.195 1.00 82.69 292 THR A N 1
ATOM 2310 C CA . THR A 1 292 ? 28.862 -1.515 -7.881 1.00 82.69 292 THR A CA 1
ATOM 2311 C C . THR A 1 292 ? 28.674 -3.033 -7.978 1.00 82.69 292 THR A C 1
ATOM 2313 O O . THR A 1 292 ? 29.477 -3.725 -8.599 1.00 82.69 292 THR A O 1
ATOM 2316 N N . ILE A 1 293 ? 27.604 -3.563 -7.383 1.00 80.25 293 ILE A N 1
ATOM 2317 C CA . ILE A 1 293 ? 27.358 -4.996 -7.232 1.00 80.25 293 ILE A CA 1
ATOM 2318 C C . ILE A 1 293 ? 26.719 -5.572 -8.504 1.00 80.25 293 ILE A C 1
ATOM 2320 O O . ILE A 1 293 ? 25.647 -5.130 -8.912 1.00 80.25 293 ILE A O 1
ATOM 2324 N N . SER A 1 294 ? 27.323 -6.610 -9.088 1.00 83.50 294 SER A N 1
ATOM 2325 C CA . SER A 1 294 ? 26.897 -7.191 -10.374 1.00 83.50 294 SER A CA 1
ATOM 2326 C C . SER A 1 294 ? 25.479 -7.782 -10.389 1.00 83.50 294 SER A C 1
ATOM 2328 O O . SER A 1 294 ? 24.799 -7.724 -11.401 1.00 83.50 294 SER A O 1
ATOM 2330 N N . HIS A 1 295 ? 24.962 -8.318 -9.278 1.00 78.50 295 HIS A N 1
ATOM 2331 C CA . HIS A 1 295 ? 23.569 -8.804 -9.239 1.00 78.50 295 HIS A CA 1
ATOM 2332 C C . HIS A 1 295 ? 22.530 -7.671 -9.127 1.00 78.50 295 HIS A C 1
ATOM 2334 O O . HIS A 1 295 ? 21.330 -7.926 -9.177 1.00 78.50 295 HIS A O 1
ATOM 2340 N N . ALA A 1 296 ? 22.983 -6.423 -8.978 1.00 76.00 296 ALA A N 1
ATOM 2341 C CA . ALA A 1 296 ? 22.159 -5.218 -8.961 1.00 76.00 296 ALA A CA 1
ATOM 2342 C C . ALA A 1 296 ? 22.305 -4.392 -10.258 1.00 76.00 296 ALA A C 1
ATOM 2344 O O . ALA A 1 296 ? 21.951 -3.211 -10.281 1.00 76.00 296 ALA A O 1
ATOM 2345 N N . SER A 1 297 ? 22.833 -4.989 -11.334 1.00 85.94 297 SER A N 1
ATOM 2346 C CA . SER A 1 297 ? 23.055 -4.333 -12.628 1.00 85.94 297 SER A CA 1
ATOM 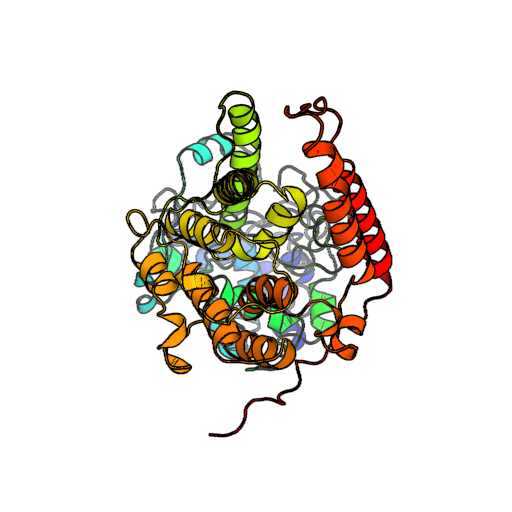2347 C C . SER A 1 297 ? 21.748 -4.078 -13.385 1.00 85.94 297 SER A C 1
ATOM 2349 O O . SER A 1 297 ? 21.372 -4.803 -14.306 1.00 85.94 297 SER A O 1
ATOM 2351 N N . GLY A 1 298 ? 21.040 -3.026 -12.974 1.00 88.25 298 GLY A N 1
ATOM 2352 C CA . GLY A 1 298 ? 19.810 -2.569 -13.616 1.00 88.25 298 GLY A CA 1
ATOM 2353 C C . GLY A 1 298 ? 20.034 -1.990 -15.019 1.00 88.25 298 GLY A C 1
ATOM 2354 O O . GLY A 1 298 ? 21.053 -1.352 -15.283 1.00 88.25 298 GLY A O 1
ATOM 2355 N N . ASN A 1 299 ? 19.056 -2.167 -15.903 1.00 89.12 299 ASN A N 1
ATOM 2356 C CA . ASN A 1 299 ? 19.083 -1.717 -17.300 1.00 89.12 299 ASN A CA 1
ATOM 2357 C C . ASN A 1 299 ? 18.748 -0.228 -17.520 1.00 89.12 299 ASN A C 1
ATOM 2359 O O . ASN A 1 299 ? 19.010 0.304 -18.598 1.00 89.12 299 ASN A O 1
ATOM 2363 N N . GLY A 1 300 ? 18.201 0.463 -16.514 1.00 83.25 300 GLY A N 1
ATOM 2364 C CA . GLY A 1 300 ? 17.668 1.819 -16.678 1.00 83.25 300 GLY A CA 1
ATOM 2365 C C . GLY A 1 300 ? 18.692 2.847 -17.165 1.00 83.25 300 GLY A C 1
ATOM 2366 O O . GLY A 1 300 ? 18.318 3.873 -17.731 1.00 83.25 300 GLY A O 1
ATOM 2367 N N . SER A 1 301 ? 19.986 2.589 -16.966 1.00 82.62 301 SER A N 1
ATOM 2368 C CA . SER A 1 301 ? 21.064 3.417 -17.502 1.00 82.62 301 SER A CA 1
ATOM 2369 C C . SER A 1 301 ? 21.189 3.357 -19.019 1.00 82.62 301 SER A C 1
ATOM 2371 O O . SER A 1 301 ? 21.409 4.396 -19.639 1.00 82.62 301 SER A O 1
ATOM 2373 N N . LEU A 1 302 ? 20.936 2.200 -19.632 1.00 87.62 302 LEU A N 1
ATOM 2374 C CA . LEU A 1 302 ? 20.930 2.060 -21.087 1.00 87.62 302 LEU A CA 1
ATOM 2375 C C . LEU A 1 302 ? 19.800 2.863 -21.739 1.00 87.62 302 LEU A C 1
ATOM 2377 O O . LEU A 1 302 ? 20.021 3.488 -22.768 1.00 87.62 302 LEU A O 1
ATOM 2381 N N . MET A 1 303 ? 18.617 2.930 -21.118 1.00 86.06 303 MET A N 1
ATOM 2382 C CA . MET A 1 303 ? 17.449 3.642 -21.673 1.00 86.06 303 MET A CA 1
ATOM 2383 C C . MET A 1 303 ? 17.677 5.138 -21.918 1.00 86.06 303 MET A C 1
ATOM 2385 O O . MET A 1 303 ? 16.929 5.768 -22.659 1.00 86.06 303 MET A O 1
ATOM 2389 N N . ARG A 1 304 ? 18.662 5.729 -21.237 1.00 84.31 304 ARG A N 1
ATOM 2390 C CA . ARG A 1 304 ? 18.969 7.166 -21.276 1.00 84.31 304 ARG A CA 1
ATOM 2391 C C . ARG A 1 304 ? 20.322 7.462 -21.919 1.00 84.31 304 ARG A C 1
ATOM 2393 O O . ARG A 1 304 ? 20.851 8.554 -21.739 1.00 84.31 304 ARG A O 1
ATOM 2400 N N . LEU A 1 305 ? 20.896 6.489 -22.622 1.00 84.44 305 LEU A N 1
ATOM 2401 C CA . LEU A 1 305 ? 22.251 6.576 -23.155 1.00 84.44 305 LEU A CA 1
ATOM 2402 C C . LEU A 1 305 ? 22.333 7.462 -24.414 1.00 84.44 305 LEU A C 1
ATOM 2404 O O . LEU A 1 305 ? 23.280 8.233 -24.526 1.00 84.44 305 LEU A O 1
ATOM 2408 N N . ALA A 1 306 ? 21.337 7.427 -25.310 1.00 80.88 306 ALA A N 1
ATOM 2409 C CA . ALA A 1 306 ? 21.359 8.112 -26.617 1.00 80.88 306 ALA A CA 1
ATOM 2410 C C . ALA A 1 306 ? 21.688 9.623 -26.622 1.00 80.88 306 ALA A C 1
ATOM 2412 O O . ALA A 1 306 ? 22.396 10.054 -27.529 1.00 80.88 306 ALA A O 1
ATOM 2413 N N . PRO A 1 307 ? 21.229 10.455 -25.666 1.00 79.31 307 PRO A N 1
ATOM 2414 C CA . PRO A 1 307 ? 21.530 11.889 -25.681 1.00 79.31 307 PRO A CA 1
ATOM 2415 C C . PRO A 1 307 ? 23.024 12.226 -25.561 1.00 79.31 307 PRO A C 1
ATOM 2417 O O . PRO A 1 307 ? 23.474 13.227 -26.113 1.00 79.31 307 PRO A O 1
ATOM 2420 N N . VAL A 1 308 ? 23.798 11.405 -24.841 1.00 78.69 308 VAL A N 1
ATOM 2421 C CA . VAL A 1 308 ? 25.221 11.665 -24.565 1.00 78.69 308 VAL A CA 1
ATOM 2422 C C . VAL A 1 308 ? 26.061 11.674 -25.848 1.00 78.69 308 VAL A C 1
ATOM 2424 O O . VAL A 1 308 ? 26.709 12.683 -26.120 1.00 78.69 308 VAL A O 1
ATOM 2427 N N . PRO A 1 309 ? 26.058 10.624 -26.684 1.00 72.31 309 PRO A N 1
ATOM 2428 C CA . PRO A 1 309 ? 26.845 10.644 -27.909 1.00 72.31 309 PRO A CA 1
ATOM 2429 C C . PRO A 1 309 ? 26.398 11.701 -28.921 1.00 72.31 309 PRO A C 1
ATOM 2431 O O . PRO A 1 309 ? 27.247 12.205 -29.649 1.00 72.31 309 PRO A O 1
ATOM 2434 N N . LEU A 1 310 ? 25.120 12.098 -28.931 1.00 73.88 310 LEU A N 1
ATOM 2435 C CA . LEU A 1 310 ? 24.645 13.202 -29.772 1.00 73.88 310 LEU A CA 1
ATOM 2436 C C . LEU A 1 310 ? 25.247 14.552 -29.345 1.00 73.88 310 LEU A C 1
ATOM 2438 O O . LEU A 1 310 ? 25.639 15.340 -30.199 1.00 73.88 310 LEU A O 1
ATOM 2442 N N . LEU A 1 311 ? 25.370 14.801 -28.036 1.00 73.31 311 LEU A N 1
ATOM 2443 C CA . LEU A 1 311 ? 25.940 16.042 -27.499 1.00 73.31 311 LEU A CA 1
ATOM 2444 C C . LEU A 1 311 ? 27.458 16.143 -27.712 1.00 73.31 311 LEU A C 1
ATOM 2446 O O . LEU A 1 311 ? 27.982 17.223 -27.975 1.00 73.31 311 LEU A O 1
ATOM 2450 N N . TYR A 1 312 ? 28.171 15.028 -27.540 1.00 70.88 312 TYR A N 1
ATOM 2451 C CA . TYR A 1 312 ? 29.638 15.005 -27.533 1.00 70.88 312 TYR A CA 1
ATOM 2452 C C . TYR A 1 312 ? 30.267 14.715 -28.899 1.00 70.88 312 TYR A C 1
ATOM 2454 O O . TYR A 1 312 ? 31.485 14.741 -29.022 1.00 70.88 312 TYR A O 1
ATOM 2462 N N . HIS A 1 313 ? 29.472 14.462 -29.930 1.00 69.81 313 HIS A N 1
ATOM 2463 C CA . HIS A 1 313 ? 29.908 14.278 -31.313 1.00 69.81 313 HIS A CA 1
ATOM 2464 C C . HIS A 1 313 ? 30.662 15.520 -31.860 1.00 69.81 313 HIS A C 1
ATOM 2466 O O . HIS A 1 313 ? 30.126 16.622 -31.758 1.00 69.81 313 HIS A O 1
ATOM 2472 N N . PRO A 1 314 ? 31.861 15.412 -32.486 1.00 67.56 314 PRO A N 1
ATOM 2473 C CA . PRO A 1 314 ? 32.565 14.214 -32.972 1.00 67.56 314 PRO A CA 1
ATOM 2474 C C . PRO A 1 314 ? 33.456 13.451 -31.973 1.00 67.56 314 PRO A C 1
ATOM 2476 O O . PRO A 1 314 ? 34.260 12.641 -32.417 1.00 67.56 314 PRO A O 1
ATOM 2479 N N . ALA A 1 315 ? 33.414 13.702 -30.665 1.00 69.81 315 ALA A N 1
ATOM 2480 C CA . ALA A 1 315 ? 34.382 13.172 -29.695 1.00 69.81 315 ALA A CA 1
ATOM 2481 C C . ALA A 1 315 ? 33.888 11.898 -28.954 1.00 69.81 315 ALA A C 1
ATOM 2483 O O . ALA A 1 315 ? 33.382 12.003 -27.830 1.00 69.81 315 ALA A O 1
ATOM 2484 N N . PRO A 1 316 ? 34.068 10.675 -29.505 1.00 69.88 316 PRO A N 1
ATOM 2485 C CA . PRO A 1 316 ? 33.543 9.434 -28.921 1.00 69.88 316 PRO A CA 1
ATOM 2486 C C . PRO A 1 316 ? 34.143 9.106 -27.551 1.00 69.88 316 PRO A C 1
ATOM 2488 O O . PRO A 1 316 ? 33.425 8.662 -26.661 1.00 69.88 316 PRO A O 1
ATOM 2491 N N . LEU A 1 317 ? 35.429 9.392 -27.325 1.00 71.00 317 LEU A N 1
ATOM 2492 C CA . LEU A 1 317 ? 36.060 9.162 -26.019 1.00 71.00 317 LEU A CA 1
ATOM 2493 C C . LEU A 1 317 ? 35.439 10.043 -24.923 1.00 71.00 317 LEU A C 1
ATOM 2495 O O . LEU A 1 317 ? 35.263 9.587 -23.793 1.00 71.00 317 LEU A O 1
ATOM 2499 N N . ASN A 1 318 ? 35.043 11.273 -25.265 1.00 71.50 318 ASN A N 1
ATOM 2500 C CA . ASN A 1 318 ? 34.344 12.165 -24.341 1.00 71.50 318 ASN A CA 1
ATOM 2501 C C . ASN A 1 318 ? 32.917 11.668 -24.087 1.00 71.50 318 ASN A C 1
ATOM 2503 O O . ASN A 1 318 ? 32.477 11.659 -22.941 1.00 71.50 318 ASN A O 1
ATOM 2507 N N . ALA A 1 319 ? 32.224 11.192 -25.127 1.00 75.50 319 ALA A N 1
ATOM 2508 C CA . ALA A 1 319 ? 30.903 10.585 -24.988 1.00 75.50 319 ALA A CA 1
ATOM 2509 C C . ALA A 1 319 ? 30.931 9.358 -24.060 1.00 75.50 319 ALA A C 1
ATOM 2511 O O . ALA A 1 319 ? 30.119 9.267 -23.142 1.00 75.50 319 ALA A O 1
ATOM 2512 N N . ILE A 1 320 ? 31.898 8.451 -24.248 1.00 77.06 320 ILE A N 1
ATOM 2513 C CA . ILE A 1 320 ? 32.101 7.272 -23.393 1.00 77.06 320 ILE A CA 1
ATOM 2514 C C . ILE A 1 320 ? 32.394 7.701 -21.956 1.00 77.06 320 ILE A C 1
ATOM 2516 O O . ILE A 1 320 ? 31.766 7.199 -21.024 1.00 77.06 320 ILE A O 1
ATOM 2520 N N . HIS A 1 321 ? 33.319 8.645 -21.765 1.00 76.88 321 HIS A N 1
ATOM 2521 C CA . HIS A 1 321 ? 33.674 9.142 -20.438 1.00 76.88 321 HIS A CA 1
ATOM 2522 C C . HIS A 1 321 ? 32.452 9.698 -19.692 1.00 76.88 321 HIS A C 1
ATOM 2524 O O . HIS A 1 321 ? 32.210 9.357 -18.534 1.00 76.88 321 HIS A O 1
ATOM 2530 N N . GLU A 1 322 ? 31.646 10.513 -20.365 1.00 79.31 322 GLU A N 1
ATOM 2531 C CA . GLU A 1 322 ? 30.513 11.207 -19.751 1.00 79.31 322 GLU A CA 1
ATOM 2532 C C . GLU A 1 322 ? 29.309 10.286 -19.558 1.00 79.31 322 GLU A C 1
ATOM 2534 O O . GLU A 1 322 ? 28.602 10.384 -18.553 1.00 79.31 322 GLU A O 1
ATOM 2539 N N . ALA A 1 323 ? 29.117 9.312 -20.446 1.00 82.44 323 ALA A N 1
ATOM 2540 C CA . ALA A 1 323 ? 28.131 8.261 -20.250 1.00 82.44 323 ALA A CA 1
ATOM 2541 C C . ALA A 1 323 ? 28.507 7.350 -19.073 1.00 82.44 323 ALA A C 1
ATOM 2543 O O . ALA A 1 323 ? 27.643 7.023 -18.261 1.00 82.44 323 ALA A O 1
ATOM 2544 N N . ILE A 1 324 ? 29.789 7.003 -18.908 1.00 83.25 324 ILE A N 1
ATOM 2545 C CA . ILE A 1 324 ? 30.284 6.271 -17.732 1.00 83.25 324 ILE A CA 1
ATOM 2546 C C . ILE A 1 324 ? 30.041 7.081 -16.454 1.00 83.25 324 ILE A C 1
ATOM 2548 O O . ILE A 1 324 ? 29.530 6.529 -15.478 1.00 83.25 324 ILE A O 1
ATOM 2552 N N . ASN A 1 325 ? 30.353 8.380 -16.445 1.00 78.62 325 ASN A N 1
ATOM 2553 C CA . ASN A 1 325 ? 30.091 9.241 -15.288 1.00 78.62 325 ASN A CA 1
ATOM 2554 C C . ASN A 1 325 ? 28.589 9.309 -14.973 1.00 78.62 325 ASN A C 1
ATOM 2556 O O . ASN A 1 325 ? 28.199 9.167 -13.816 1.00 78.62 325 ASN A O 1
ATOM 2560 N N . SER A 1 326 ? 27.739 9.435 -15.998 1.00 81.50 326 SER A N 1
ATOM 2561 C CA . SER A 1 326 ? 26.282 9.390 -15.849 1.00 81.50 326 SER A CA 1
ATOM 2562 C C . SER A 1 326 ? 25.809 8.056 -15.266 1.00 81.50 326 SER A C 1
ATOM 2564 O O . SER A 1 326 ? 25.002 8.037 -14.338 1.00 81.50 326 SER A O 1
ATOM 2566 N N . PHE A 1 327 ? 26.349 6.928 -15.729 1.00 86.25 327 PHE A N 1
ATOM 2567 C CA . PHE A 1 327 ? 25.989 5.601 -15.227 1.00 86.25 327 PHE A CA 1
ATOM 2568 C C . PHE A 1 327 ? 26.400 5.422 -13.770 1.00 86.25 327 PHE A C 1
ATOM 2570 O O . PHE A 1 327 ? 25.585 4.980 -12.969 1.00 86.25 327 PHE A O 1
ATOM 2577 N N . LYS A 1 328 ? 27.603 5.848 -13.374 1.00 78.75 328 LYS A N 1
ATOM 2578 C CA . LYS A 1 328 ? 28.084 5.742 -11.986 1.00 78.75 328 LYS A CA 1
ATOM 2579 C C . LYS A 1 328 ? 27.176 6.422 -10.953 1.00 78.75 328 LYS A C 1
ATOM 2581 O O . LYS A 1 328 ? 27.172 6.023 -9.791 1.00 78.75 328 LYS A O 1
ATOM 2586 N N . THR A 1 329 ? 26.357 7.397 -11.352 1.00 75.81 329 THR A N 1
ATOM 2587 C CA . THR A 1 329 ? 25.384 8.040 -10.446 1.00 75.81 329 THR A CA 1
ATOM 2588 C C . THR A 1 329 ? 24.231 7.128 -10.021 1.00 75.81 329 THR A C 1
ATOM 2590 O O . THR A 1 329 ? 23.535 7.436 -9.067 1.00 75.81 329 THR A O 1
ATOM 2593 N N . THR A 1 330 ? 23.985 6.020 -10.717 1.00 75.62 330 THR A N 1
ATOM 2594 C CA . THR A 1 330 ? 22.729 5.249 -10.595 1.00 75.62 330 THR A CA 1
ATOM 2595 C C . THR A 1 330 ? 22.939 3.743 -10.771 1.00 75.62 330 THR A C 1
ATOM 2597 O O . THR A 1 330 ? 22.297 2.940 -10.101 1.00 75.62 330 THR A O 1
ATOM 2600 N N . ASN A 1 331 ? 23.886 3.351 -11.621 1.00 85.12 331 ASN A N 1
ATOM 2601 C CA . ASN A 1 331 ? 24.220 1.990 -12.028 1.00 85.12 331 ASN A CA 1
ATOM 2602 C C . ASN A 1 331 ? 25.753 1.871 -12.216 1.00 85.12 331 ASN A C 1
ATOM 2604 O O . ASN A 1 331 ? 26.258 1.980 -13.332 1.00 85.12 331 ASN A O 1
ATOM 2608 N N . ALA A 1 332 ? 26.508 1.676 -11.127 1.00 84.56 332 ALA A N 1
ATOM 2609 C CA . ALA A 1 332 ? 27.980 1.730 -11.135 1.00 84.56 332 ALA A CA 1
ATOM 2610 C C . ALA A 1 332 ? 28.679 0.364 -11.279 1.00 84.56 332 ALA A C 1
ATOM 2612 O O . ALA A 1 332 ? 29.905 0.298 -11.267 1.00 84.56 332 ALA A O 1
ATOM 2613 N N . SER A 1 333 ? 27.927 -0.735 -11.377 1.00 89.94 333 SER A N 1
ATOM 2614 C CA . SER A 1 333 ? 28.492 -2.078 -11.541 1.00 89.94 333 SER A CA 1
ATOM 2615 C C . SER A 1 333 ? 29.283 -2.183 -12.840 1.00 89.94 333 SER A C 1
ATOM 2617 O O . SER A 1 333 ? 28.867 -1.611 -13.851 1.00 89.94 333 SER A O 1
ATOM 2619 N N . GLN A 1 334 ? 30.361 -2.969 -12.836 1.00 90.00 334 GLN A N 1
ATOM 2620 C CA . GLN A 1 334 ? 31.230 -3.113 -14.005 1.00 90.00 334 GLN A CA 1
ATOM 2621 C C . GLN A 1 334 ? 30.453 -3.564 -15.250 1.00 90.00 334 GLN A C 1
ATOM 2623 O O . GLN A 1 334 ? 30.668 -3.021 -16.323 1.00 90.00 334 GLN A O 1
ATOM 2628 N N . GLN A 1 335 ? 29.451 -4.433 -15.090 1.00 91.38 335 GLN A N 1
ATOM 2629 C CA . GLN A 1 335 ? 28.565 -4.864 -16.177 1.00 91.38 335 GLN A CA 1
ATOM 2630 C C . GLN A 1 335 ? 27.799 -3.705 -16.828 1.00 91.38 335 GLN A C 1
ATOM 2632 O O . GLN A 1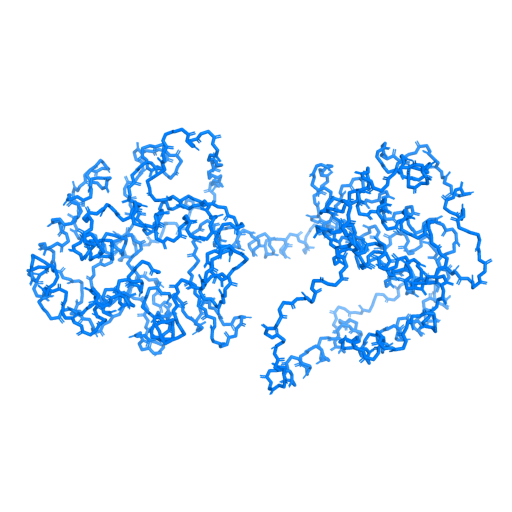 335 ? 27.699 -3.648 -18.050 1.00 91.38 335 GLN A O 1
ATOM 2637 N N . CYS A 1 336 ? 27.293 -2.751 -16.040 1.00 91.12 336 CYS A N 1
ATOM 2638 C CA . CYS A 1 336 ? 26.635 -1.555 -16.572 1.00 91.12 336 CYS A CA 1
ATOM 2639 C C . CYS A 1 336 ? 27.627 -0.632 -17.288 1.00 91.12 336 CYS A C 1
ATOM 2641 O O . CYS A 1 336 ? 27.293 -0.085 -18.338 1.00 91.12 336 CYS A O 1
ATOM 2643 N N . LEU A 1 337 ? 28.827 -0.454 -16.728 1.00 89.31 337 LEU A N 1
ATOM 2644 C CA . LEU A 1 337 ? 29.856 0.419 -17.300 1.00 89.31 337 LEU A CA 1
ATOM 2645 C C . LEU A 1 337 ? 30.432 -0.154 -18.599 1.00 89.31 337 LEU A C 1
ATOM 2647 O O . LEU A 1 337 ? 30.597 0.584 -19.565 1.00 89.31 337 LEU A O 1
ATOM 2651 N N . ASP A 1 338 ? 30.674 -1.460 -18.640 1.00 87.94 338 ASP A N 1
ATOM 2652 C CA . ASP A 1 338 ? 31.113 -2.180 -19.831 1.00 87.94 338 ASP A CA 1
ATOM 2653 C C . ASP A 1 338 ? 30.015 -2.187 -20.900 1.00 87.94 338 ASP A C 1
ATOM 2655 O O . ASP A 1 338 ? 30.295 -1.840 -22.039 1.00 87.94 338 ASP A O 1
ATOM 2659 N N . SER A 1 339 ? 28.753 -2.468 -20.548 1.00 88.31 339 SER A N 1
ATOM 2660 C CA . SER A 1 339 ? 27.631 -2.407 -21.509 1.00 88.31 339 SER A CA 1
ATOM 2661 C C . SER A 1 339 ? 27.475 -1.009 -22.120 1.00 88.31 339 SER A C 1
ATOM 2663 O O . SER A 1 339 ? 27.254 -0.868 -23.319 1.00 88.31 339 SER A O 1
ATOM 2665 N N . CYS A 1 340 ? 27.622 0.036 -21.296 1.00 86.62 340 CYS A N 1
ATOM 2666 C CA . CYS A 1 340 ? 27.647 1.428 -21.744 1.00 86.62 340 CYS A CA 1
ATOM 2667 C C . CYS A 1 340 ? 28.792 1.675 -22.719 1.00 86.62 340 CYS A C 1
ATOM 2669 O O . CYS A 1 340 ? 28.569 2.173 -23.819 1.00 86.62 340 CYS A O 1
ATOM 2671 N N . ARG A 1 341 ? 30.012 1.302 -22.312 1.00 82.12 341 ARG A N 1
ATOM 2672 C CA . ARG A 1 341 ? 31.202 1.470 -23.135 1.00 82.12 341 ARG A CA 1
ATOM 2673 C C . ARG A 1 341 ? 31.008 0.769 -24.464 1.00 82.12 341 ARG A C 1
ATOM 2675 O O . ARG A 1 341 ? 31.180 1.429 -25.466 1.00 82.12 341 ARG A O 1
ATOM 2682 N N . GLU A 1 342 ? 30.607 -0.494 -24.506 1.00 79.75 342 GLU A N 1
ATOM 2683 C CA . GLU A 1 342 ? 30.561 -1.246 -25.765 1.00 79.75 342 GLU A CA 1
ATOM 2684 C C . GLU A 1 342 ? 29.442 -0.805 -26.714 1.00 79.75 342 GLU A C 1
ATOM 2686 O O . GLU A 1 342 ? 29.654 -0.781 -27.925 1.00 79.75 342 GLU A O 1
ATOM 2691 N N . LEU A 1 343 ? 28.299 -0.346 -26.197 1.00 77.75 343 LEU A N 1
ATOM 2692 C CA . LEU A 1 343 ? 27.281 0.294 -27.040 1.00 77.75 343 LEU A CA 1
ATOM 2693 C C . LEU A 1 343 ? 27.733 1.656 -27.599 1.00 77.75 343 LEU A C 1
ATOM 2695 O O . LEU A 1 343 ? 27.165 2.121 -28.584 1.00 77.75 343 LEU A O 1
ATOM 2699 N N . LEU A 1 344 ? 28.738 2.298 -26.986 1.00 71.81 344 LEU A N 1
ATOM 2700 C CA . LEU A 1 344 ? 29.301 3.583 -27.421 1.00 71.81 344 LEU A CA 1
ATOM 2701 C C . LEU A 1 344 ? 30.651 3.482 -28.160 1.00 71.81 344 LEU A C 1
ATOM 2703 O O . LEU A 1 344 ? 30.993 4.388 -28.911 1.00 71.81 344 LEU A O 1
ATOM 2707 N N . ASN A 1 345 ? 31.426 2.423 -27.914 1.00 61.00 345 ASN A N 1
ATOM 2708 C CA . ASN A 1 345 ? 32.807 2.189 -28.363 1.00 61.00 345 ASN A CA 1
ATOM 2709 C C . ASN A 1 345 ? 32.877 1.605 -29.776 1.00 61.00 345 ASN A C 1
ATOM 2711 O O . ASN A 1 345 ? 33.958 1.403 -30.322 1.00 61.00 345 ASN A O 1
ATOM 2715 N N . SER A 1 346 ? 31.730 1.393 -30.417 1.00 52.97 346 SER A N 1
ATOM 2716 C CA . SER A 1 346 ? 31.718 1.392 -31.867 1.00 52.97 346 SER A CA 1
ATOM 2717 C C . SER A 1 346 ? 32.126 2.795 -32.319 1.00 52.97 346 SER A C 1
ATOM 2719 O O . SER A 1 346 ? 31.424 3.749 -31.988 1.00 52.97 346 SER A O 1
ATOM 2721 N N . ASP A 1 347 ? 33.235 2.931 -33.044 1.00 45.75 347 ASP A N 1
ATOM 2722 C CA . ASP A 1 347 ? 33.845 4.193 -33.511 1.00 45.75 347 ASP A CA 1
ATOM 2723 C C . ASP A 1 347 ? 32.895 5.187 -34.219 1.00 45.75 347 ASP A C 1
ATOM 2725 O O . ASP A 1 347 ? 33.307 6.267 -34.640 1.00 45.75 347 ASP A O 1
ATOM 2729 N N . GLN A 1 348 ? 31.615 4.859 -34.378 1.00 47.53 348 GLN A N 1
ATOM 2730 C CA . GLN A 1 348 ? 30.622 5.678 -35.036 1.00 47.53 348 GLN A CA 1
ATOM 2731 C C . GLN A 1 348 ? 29.243 5.564 -34.355 1.00 47.53 348 GLN A C 1
ATOM 2733 O O . GLN A 1 348 ? 28.369 4.806 -34.764 1.00 47.53 348 GLN A O 1
ATOM 2738 N N . LEU A 1 349 ? 29.001 6.403 -33.343 1.00 45.91 349 LEU A N 1
ATOM 2739 C CA . LEU A 1 349 ? 27.640 6.904 -33.080 1.00 45.91 349 LEU A CA 1
ATOM 2740 C C . LEU A 1 349 ? 27.227 8.025 -34.046 1.00 45.91 349 LEU A C 1
ATOM 2742 O O . LEU A 1 349 ? 26.125 8.561 -33.976 1.00 45.91 349 LEU A O 1
ATOM 2746 N N . TYR A 1 350 ? 28.096 8.304 -35.013 1.00 45.75 350 TYR A N 1
ATOM 2747 C CA . TYR A 1 350 ? 27.681 8.594 -36.371 1.00 45.75 350 TYR A CA 1
ATOM 2748 C C . TYR A 1 350 ? 27.269 7.282 -37.025 1.00 45.75 350 TYR A C 1
ATOM 2750 O O . TYR A 1 350 ? 28.132 6.509 -37.395 1.00 45.75 350 TYR A O 1
ATOM 2758 N N . VAL A 1 351 ? 25.994 7.005 -37.234 1.00 48.09 351 VAL A N 1
ATOM 2759 C CA . VAL A 1 351 ? 25.647 5.955 -38.198 1.00 48.09 351 VAL A CA 1
ATOM 2760 C C . VAL A 1 351 ? 25.239 6.672 -39.480 1.00 48.09 351 VAL A C 1
ATOM 2762 O O . VAL A 1 351 ? 24.108 7.148 -39.567 1.00 48.09 351 VAL A O 1
ATOM 2765 N N . PRO A 1 352 ? 26.131 6.840 -40.479 1.00 42.25 352 PRO A N 1
ATOM 2766 C CA . PRO A 1 352 ? 25.675 7.111 -41.830 1.00 42.25 352 PRO A CA 1
ATOM 2767 C C . PRO A 1 352 ? 24.757 5.962 -42.248 1.00 42.25 352 PRO A C 1
ATOM 2769 O O . PRO A 1 352 ? 25.060 4.795 -41.989 1.00 42.25 352 PRO A O 1
ATOM 2772 N N . ALA A 1 353 ? 23.645 6.280 -42.903 1.00 43.06 353 ALA A N 1
ATOM 2773 C CA . ALA A 1 353 ? 22.792 5.269 -43.513 1.00 43.06 353 ALA A CA 1
ATOM 2774 C C . ALA A 1 353 ? 23.643 4.290 -44.356 1.00 43.06 353 ALA A C 1
ATOM 2776 O O . ALA A 1 353 ? 24.405 4.732 -45.218 1.00 43.06 353 ALA A O 1
ATOM 2777 N N . GLY A 1 354 ? 23.505 2.976 -44.120 1.00 48.91 354 GLY A N 1
ATOM 2778 C CA . GLY A 1 354 ? 24.081 1.935 -44.989 1.00 48.91 354 GLY A CA 1
ATOM 2779 C C . GLY A 1 354 ? 25.181 1.021 -44.421 1.00 48.91 354 GLY A C 1
ATOM 2780 O O . GLY A 1 354 ? 25.891 0.409 -45.216 1.00 48.91 354 GLY A O 1
ATOM 2781 N N . LEU A 1 355 ? 25.347 0.878 -43.100 1.00 52.84 355 LEU A N 1
ATOM 2782 C CA . LEU A 1 355 ? 26.260 -0.135 -42.529 1.00 52.84 355 LEU A CA 1
ATOM 2783 C C . LEU A 1 355 ? 25.686 -1.569 -42.551 1.00 52.84 355 LEU A C 1
ATOM 2785 O O . LEU A 1 355 ? 24.489 -1.776 -42.724 1.00 52.84 355 LEU A O 1
ATOM 2789 N N . SER A 1 356 ? 26.548 -2.571 -42.363 1.00 57.44 356 SER A N 1
ATOM 2790 C CA . SER A 1 356 ? 26.165 -3.988 -42.223 1.00 57.44 356 SER A CA 1
ATOM 2791 C C . SER A 1 356 ? 25.615 -4.295 -40.821 1.00 57.44 356 SER A C 1
ATOM 2793 O O . SER A 1 356 ? 26.123 -3.759 -39.835 1.00 57.44 356 SER A O 1
ATOM 2795 N N . HIS A 1 357 ? 24.652 -5.220 -40.707 1.00 60.91 357 HIS A N 1
ATOM 2796 C CA . HIS A 1 357 ? 24.142 -5.754 -39.429 1.00 60.91 357 HIS A CA 1
ATOM 2797 C C . HIS A 1 357 ? 25.229 -6.358 -38.519 1.00 60.91 357 HIS A C 1
ATOM 2799 O O . HIS A 1 357 ? 25.013 -6.501 -37.318 1.00 60.91 357 HIS A O 1
ATOM 2805 N N . ASP A 1 358 ? 26.411 -6.677 -39.058 1.00 57.75 358 ASP A N 1
ATOM 2806 C CA . ASP A 1 358 ? 27.550 -7.241 -38.315 1.00 57.75 358 ASP A CA 1
ATOM 2807 C C . ASP A 1 358 ? 28.477 -6.196 -37.652 1.00 57.75 358 ASP A C 1
ATOM 2809 O O . ASP A 1 358 ? 29.492 -6.566 -37.058 1.00 57.75 358 ASP A O 1
ATOM 2813 N N . TYR A 1 359 ? 28.130 -4.907 -37.713 1.00 58.06 359 TYR A N 1
ATOM 2814 C CA . TYR A 1 359 ? 28.939 -3.761 -37.263 1.00 58.06 359 TYR A CA 1
ATOM 2815 C C . TYR A 1 359 ? 29.559 -3.882 -35.853 1.00 58.06 359 TYR A C 1
ATOM 2817 O O . TYR A 1 359 ? 30.699 -3.473 -35.639 1.00 58.06 359 TYR A O 1
ATOM 2825 N N . TRP A 1 360 ? 28.868 -4.506 -34.896 1.00 56.44 360 TRP A N 1
ATOM 2826 C CA . TRP A 1 360 ? 29.322 -4.621 -33.499 1.00 56.44 360 TRP A CA 1
ATOM 2827 C C . TRP A 1 360 ? 30.440 -5.654 -33.263 1.00 56.44 360 TRP A C 1
ATOM 2829 O O . TRP A 1 360 ? 30.807 -5.901 -32.119 1.00 56.44 360 TRP A O 1
ATOM 2839 N N . THR A 1 361 ? 30.975 -6.278 -34.318 1.00 51.72 361 THR A N 1
ATOM 2840 C CA . THR A 1 361 ? 32.020 -7.317 -34.211 1.00 51.72 361 THR A CA 1
ATOM 2841 C C . THR A 1 361 ? 33.447 -6.829 -34.448 1.00 51.72 361 THR A C 1
ATOM 2843 O O . THR A 1 361 ? 34.389 -7.569 -34.170 1.00 51.72 361 THR A O 1
ATOM 2846 N N . THR A 1 362 ? 33.636 -5.613 -34.969 1.00 49.28 362 THR A N 1
ATOM 2847 C CA . THR A 1 362 ? 34.927 -5.206 -35.554 1.00 49.28 362 THR A CA 1
ATOM 2848 C C . THR A 1 362 ? 35.797 -4.287 -34.700 1.00 49.28 362 THR A C 1
ATOM 2850 O O . THR A 1 362 ? 36.953 -4.075 -35.062 1.00 49.28 362 THR A O 1
ATOM 2853 N N . THR A 1 363 ? 35.321 -3.796 -33.554 1.00 51.56 363 THR A N 1
ATOM 2854 C CA . THR A 1 363 ? 36.120 -2.884 -32.720 1.00 51.56 363 THR A CA 1
ATOM 2855 C C . THR A 1 363 ? 35.878 -3.140 -31.242 1.00 51.56 363 THR A C 1
ATOM 2857 O O . THR A 1 363 ? 35.051 -2.507 -30.597 1.00 51.56 363 THR A O 1
ATOM 2860 N N . THR A 1 364 ? 36.586 -4.110 -30.676 1.00 51.25 364 THR A N 1
ATOM 2861 C CA . THR A 1 364 ? 36.532 -4.346 -29.234 1.00 51.25 364 THR A CA 1
ATOM 2862 C C . THR A 1 364 ? 37.938 -4.624 -28.741 1.00 51.25 364 THR A C 1
ATOM 2864 O O . THR A 1 364 ? 38.622 -5.530 -29.218 1.00 51.25 364 THR A O 1
ATOM 2867 N N . THR A 1 365 ? 38.381 -3.871 -27.741 1.00 53.03 365 THR A N 1
ATOM 2868 C CA . THR A 1 365 ? 39.519 -4.273 -26.915 1.00 53.03 365 THR A CA 1
ATOM 2869 C C . THR A 1 365 ? 39.002 -5.364 -25.972 1.00 53.03 365 THR A C 1
ATOM 2871 O O . THR A 1 365 ? 38.661 -5.103 -24.824 1.00 53.03 365 THR A O 1
ATOM 2874 N N . ILE A 1 366 ? 38.856 -6.585 -26.501 1.00 54.66 366 ILE A N 1
ATOM 2875 C CA . ILE A 1 366 ? 38.150 -7.741 -25.903 1.00 54.66 366 ILE A CA 1
ATOM 2876 C C . ILE A 1 366 ? 38.669 -8.133 -24.500 1.00 54.66 366 ILE A C 1
ATOM 2878 O O . ILE A 1 366 ? 37.974 -8.801 -23.741 1.00 54.66 366 ILE A O 1
ATOM 2882 N N . SER A 1 367 ? 39.876 -7.715 -24.112 1.00 51.53 367 SER A N 1
ATOM 2883 C CA . SER A 1 367 ? 40.600 -8.277 -22.965 1.00 51.53 367 SER A CA 1
ATOM 2884 C C . SER A 1 367 ? 40.160 -7.815 -21.566 1.00 51.53 367 SER A C 1
ATOM 2886 O O . SER A 1 367 ? 40.757 -8.274 -20.594 1.00 51.53 367 SER A O 1
ATOM 2888 N N . LEU A 1 368 ? 39.155 -6.939 -21.421 1.00 66.44 368 LEU A N 1
ATOM 2889 C CA . LEU A 1 368 ? 38.788 -6.333 -20.122 1.00 66.44 368 LEU A CA 1
ATOM 2890 C C . LEU A 1 368 ? 37.281 -6.325 -19.801 1.00 66.44 368 LEU A C 1
ATOM 2892 O O . LEU A 1 368 ? 36.864 -5.613 -18.890 1.00 66.44 368 LEU A O 1
ATOM 2896 N N . LEU A 1 369 ? 36.463 -7.081 -20.537 1.00 80.44 369 LEU A N 1
ATOM 2897 C CA . LEU A 1 369 ? 35.013 -7.121 -20.323 1.00 80.44 369 LEU A CA 1
ATOM 2898 C C . LEU A 1 369 ? 34.600 -8.130 -19.253 1.00 80.44 369 LEU A C 1
ATOM 2900 O O . LEU A 1 369 ? 35.112 -9.249 -19.205 1.00 80.44 369 LEU A O 1
ATOM 2904 N N . GLU A 1 370 ? 33.589 -7.767 -18.465 1.00 86.44 370 GLU A N 1
ATOM 2905 C CA . GLU A 1 370 ? 32.834 -8.732 -17.665 1.00 86.44 370 GLU A CA 1
ATOM 2906 C C . GLU A 1 370 ? 32.315 -9.884 -18.554 1.00 86.44 370 GLU A C 1
ATOM 2908 O O . GLU A 1 370 ? 31.741 -9.618 -19.618 1.00 86.44 370 GLU A O 1
ATOM 2913 N N . PRO A 1 371 ? 32.447 -11.163 -18.137 1.00 88.81 371 PRO A N 1
ATOM 2914 C CA . PRO A 1 371 ? 32.122 -12.310 -18.989 1.00 88.81 371 PRO A CA 1
ATOM 2915 C C . PRO A 1 371 ? 30.719 -12.282 -19.625 1.00 88.81 371 PRO A C 1
ATOM 2917 O O . PRO A 1 371 ? 30.605 -12.630 -20.801 1.00 88.81 371 PRO A O 1
ATOM 2920 N N . PRO A 1 372 ? 29.651 -11.833 -18.929 1.00 89.38 372 PRO A N 1
ATOM 2921 C CA . PRO A 1 372 ? 28.332 -11.705 -19.547 1.00 89.38 372 PRO A CA 1
ATOM 2922 C C . PRO A 1 372 ? 28.271 -10.647 -20.657 1.00 89.38 372 PRO A C 1
ATOM 2924 O O . PRO A 1 372 ? 27.614 -10.868 -21.668 1.00 89.38 372 PRO A O 1
ATOM 2927 N N . VAL A 1 373 ? 28.976 -9.518 -20.508 1.00 88.19 373 VAL A N 1
ATOM 2928 C CA . VAL A 1 373 ? 29.047 -8.477 -21.552 1.00 88.19 373 VAL A CA 1
ATOM 2929 C C . VAL A 1 373 ? 29.842 -8.998 -22.743 1.00 88.19 373 VAL A C 1
ATOM 2931 O O . VAL A 1 373 ? 29.436 -8.826 -23.890 1.00 88.19 373 VAL A O 1
ATOM 2934 N N . LEU A 1 374 ? 30.948 -9.696 -22.469 1.00 86.00 374 LEU A N 1
ATOM 2935 C CA . LEU A 1 374 ? 31.765 -10.330 -23.495 1.00 86.00 374 LEU A CA 1
ATOM 2936 C C . LEU A 1 374 ? 30.955 -11.332 -24.330 1.00 86.00 374 LEU A C 1
ATOM 2938 O O . LEU A 1 374 ? 31.084 -11.339 -25.551 1.00 86.00 374 LEU A O 1
ATOM 2942 N N . ALA A 1 375 ? 30.106 -12.151 -23.704 1.00 88.12 375 ALA A N 1
ATOM 2943 C CA . ALA A 1 375 ? 29.252 -13.104 -24.415 1.00 88.12 375 ALA A CA 1
ATOM 2944 C C . ALA A 1 375 ? 28.318 -12.405 -25.420 1.00 88.12 375 ALA A C 1
ATOM 2946 O O . ALA A 1 375 ? 28.222 -12.825 -26.574 1.00 88.12 375 ALA A O 1
ATOM 2947 N N . VAL A 1 376 ? 27.708 -11.286 -25.015 1.00 88.38 376 VAL A N 1
ATOM 2948 C CA . VAL A 1 376 ? 26.869 -10.480 -25.911 1.00 88.38 376 VAL A CA 1
ATOM 2949 C C . VAL A 1 376 ? 27.702 -9.890 -27.043 1.00 88.38 376 VAL A C 1
ATOM 2951 O O . VAL A 1 376 ? 27.370 -10.083 -28.211 1.00 88.38 376 VAL A O 1
ATOM 2954 N N . MET A 1 377 ? 28.829 -9.250 -26.732 1.00 82.75 377 MET A N 1
ATOM 2955 C CA . MET A 1 377 ? 29.670 -8.602 -27.747 1.00 82.75 377 MET A CA 1
ATOM 2956 C C . MET A 1 377 ? 30.329 -9.582 -28.722 1.00 82.75 377 MET A C 1
ATOM 2958 O O . MET A 1 377 ? 30.569 -9.236 -29.876 1.00 82.75 377 MET A O 1
ATOM 2962 N N . THR A 1 378 ? 30.563 -10.825 -28.301 1.00 81.06 378 THR A N 1
ATOM 2963 C CA . THR A 1 378 ? 31.087 -11.895 -29.167 1.00 81.06 378 THR A CA 1
ATOM 2964 C C . THR A 1 378 ? 30.007 -12.602 -29.989 1.00 81.06 378 THR A C 1
ATOM 2966 O O . THR A 1 378 ? 30.338 -13.448 -30.818 1.00 81.06 378 THR A O 1
ATOM 2969 N N . GLY A 1 379 ? 28.735 -12.211 -29.844 1.00 84.06 379 GLY A N 1
ATOM 2970 C CA . GLY A 1 379 ? 27.670 -12.585 -30.772 1.00 84.06 379 GLY A CA 1
ATOM 2971 C C . GLY A 1 379 ? 26.608 -13.530 -30.220 1.00 84.06 379 GLY A C 1
ATOM 2972 O O . GLY A 1 379 ? 25.925 -14.165 -31.022 1.00 84.06 379 GLY A O 1
ATOM 2973 N N . SER A 1 380 ? 26.406 -13.630 -28.900 1.00 89.88 380 SER A N 1
ATOM 2974 C CA . SER A 1 380 ? 25.301 -14.441 -28.352 1.00 89.88 380 SER A CA 1
ATOM 2975 C C . SER A 1 380 ? 23.943 -14.059 -28.968 1.00 89.88 380 SER A C 1
ATOM 2977 O O . SER A 1 380 ? 23.187 -14.925 -29.411 1.00 89.88 380 SER A O 1
ATOM 2979 N N . TYR A 1 381 ? 23.709 -12.757 -29.170 1.00 88.94 381 TYR A N 1
ATOM 2980 C CA . TYR A 1 381 ? 22.525 -12.205 -29.837 1.00 88.94 381 TYR A CA 1
ATOM 2981 C C . TYR A 1 381 ? 22.359 -12.615 -31.311 1.00 88.94 381 TYR A C 1
ATOM 2983 O O . TYR A 1 381 ? 21.316 -12.329 -31.888 1.00 88.94 381 TYR A O 1
ATOM 2991 N N . LYS A 1 382 ? 23.356 -13.240 -31.950 1.00 89.19 382 LYS A N 1
ATOM 2992 C CA . LYS A 1 382 ? 23.276 -13.738 -33.338 1.00 89.19 382 LYS A CA 1
ATOM 2993 C C . LYS A 1 382 ? 22.856 -15.199 -33.421 1.00 89.19 382 LYS A C 1
ATOM 2995 O O . LYS A 1 382 ? 22.361 -15.641 -34.452 1.00 89.19 382 LYS A O 1
ATOM 3000 N N . HIS A 1 383 ? 23.122 -15.962 -32.365 1.00 86.38 383 HIS A N 1
ATOM 3001 C CA . HIS A 1 383 ? 23.013 -17.420 -32.380 1.00 86.38 383 HIS A CA 1
ATOM 3002 C C . HIS A 1 383 ? 21.917 -17.945 -31.453 1.00 86.38 383 HIS A C 1
ATOM 3004 O O . HIS A 1 383 ? 21.423 -19.049 -31.669 1.00 86.38 383 HIS A O 1
ATOM 3010 N N . HIS A 1 384 ? 21.521 -17.164 -30.446 1.00 88.69 384 HIS A N 1
ATOM 3011 C CA . HIS A 1 384 ? 20.425 -17.518 -29.557 1.00 88.69 384 HIS A CA 1
ATOM 3012 C C . HIS A 1 384 ? 19.074 -17.537 -30.282 1.00 88.69 384 HIS A C 1
ATOM 3014 O O . HIS A 1 384 ? 18.702 -16.623 -31.028 1.00 88.69 384 HIS A O 1
ATOM 3020 N N . ASN A 1 385 ? 18.312 -18.594 -30.011 1.00 86.12 385 ASN A N 1
ATOM 3021 C CA . ASN A 1 385 ? 16.943 -18.758 -30.471 1.00 86.12 385 ASN A CA 1
ATOM 3022 C C . ASN A 1 385 ? 16.008 -17.793 -29.723 1.00 86.12 385 ASN A C 1
ATOM 3024 O O . ASN A 1 385 ? 16.294 -17.413 -28.586 1.00 86.12 385 ASN A O 1
ATOM 3028 N N . PRO A 1 386 ? 14.830 -17.458 -30.287 1.00 82.25 386 PRO A N 1
ATOM 3029 C CA . PRO A 1 386 ? 13.886 -16.532 -29.657 1.00 82.25 386 PRO A CA 1
ATOM 3030 C C . PRO A 1 386 ? 13.541 -16.841 -28.189 1.00 82.25 386 PRO A C 1
ATOM 3032 O O . PRO A 1 386 ? 13.341 -15.923 -27.405 1.00 82.25 386 PRO A O 1
ATOM 3035 N N . HIS A 1 387 ? 13.475 -18.119 -27.799 1.00 84.62 387 HIS A N 1
ATOM 3036 C CA . HIS A 1 387 ? 13.142 -18.532 -26.428 1.00 84.62 387 HIS A CA 1
ATOM 3037 C C . HIS A 1 387 ? 14.290 -18.360 -25.420 1.00 84.62 387 HIS A C 1
ATOM 3039 O O . HIS A 1 387 ? 14.057 -18.424 -24.214 1.00 84.62 387 HIS A O 1
ATOM 3045 N N . GLU A 1 388 ? 15.517 -18.176 -25.904 1.00 87.94 388 GLU A N 1
ATOM 3046 C CA . GLU A 1 388 ? 16.715 -17.976 -25.083 1.00 87.94 388 GLU A CA 1
ATOM 3047 C C . GLU A 1 388 ? 16.919 -16.492 -24.751 1.00 87.94 388 GLU A C 1
ATOM 3049 O O . GLU A 1 388 ? 17.528 -16.164 -23.734 1.00 87.94 388 GLU A O 1
ATOM 3054 N N . ILE A 1 389 ? 16.334 -15.599 -25.554 1.00 92.50 389 ILE A N 1
ATOM 3055 C CA . ILE A 1 389 ? 16.376 -14.153 -25.348 1.00 92.50 389 ILE A CA 1
ATOM 3056 C C . ILE A 1 389 ? 15.411 -13.746 -24.238 1.00 92.50 389 ILE A C 1
ATOM 3058 O O . ILE A 1 389 ? 14.213 -14.037 -24.275 1.00 92.50 389 ILE A O 1
ATOM 3062 N N . ARG A 1 390 ? 15.934 -13.022 -23.248 1.00 90.12 390 ARG A N 1
ATOM 3063 C CA . ARG A 1 390 ? 15.165 -12.545 -22.098 1.00 90.12 390 ARG A CA 1
ATOM 3064 C C . ARG A 1 390 ? 15.051 -11.032 -22.119 1.00 90.12 390 ARG A C 1
ATOM 3066 O O . ARG A 1 390 ? 16.042 -10.325 -22.214 1.00 90.12 390 ARG A O 1
ATOM 3073 N N . ALA A 1 391 ? 13.831 -10.540 -21.956 1.00 87.44 391 ALA A N 1
ATOM 3074 C CA . ALA A 1 391 ? 13.570 -9.149 -21.613 1.00 87.44 391 ALA A CA 1
ATOM 3075 C C . ALA A 1 391 ? 13.373 -9.050 -20.092 1.00 87.44 391 ALA A C 1
ATOM 3077 O O . ALA A 1 391 ? 12.432 -9.637 -19.549 1.00 87.44 391 ALA A O 1
ATOM 3078 N N . SER A 1 392 ? 14.265 -8.351 -19.390 1.00 89.19 392 SER A N 1
ATOM 3079 C CA . SER A 1 392 ? 14.187 -8.160 -17.937 1.00 89.19 392 SER A CA 1
ATOM 3080 C C . SER A 1 392 ? 14.847 -6.855 -17.503 1.00 89.19 392 SER A C 1
ATOM 3082 O O . SER A 1 392 ? 15.553 -6.232 -18.288 1.00 89.19 392 SER A O 1
ATOM 3084 N N . GLY A 1 393 ? 14.705 -6.526 -16.213 1.00 86.94 393 GLY A N 1
ATOM 3085 C CA . GLY A 1 393 ? 15.367 -5.395 -15.558 1.00 86.94 393 GLY A CA 1
ATOM 3086 C C . GLY A 1 393 ? 16.902 -5.441 -15.554 1.00 86.94 393 GLY A C 1
ATOM 3087 O O . GLY A 1 393 ? 17.528 -4.511 -15.046 1.00 86.94 393 GLY A O 1
ATOM 3088 N N . PHE A 1 394 ? 17.520 -6.515 -16.054 1.00 91.88 394 PHE A N 1
ATOM 3089 C CA . PHE A 1 394 ? 18.964 -6.723 -16.027 1.00 91.88 394 PHE A CA 1
ATOM 3090 C C . PHE A 1 394 ? 19.643 -6.177 -17.287 1.00 91.88 394 PHE A C 1
ATOM 3092 O O . PHE A 1 394 ? 19.188 -6.406 -18.411 1.00 91.88 394 PHE A O 1
ATOM 3099 N N . VAL A 1 395 ? 20.754 -5.458 -17.102 1.00 92.88 395 VAL A N 1
ATOM 3100 C CA . VAL A 1 395 ? 21.434 -4.714 -18.175 1.00 92.88 395 VAL A CA 1
ATOM 3101 C C . VAL A 1 395 ? 21.883 -5.606 -19.337 1.00 92.88 395 VAL A C 1
ATOM 3103 O O . VAL A 1 395 ? 21.692 -5.237 -20.492 1.00 92.88 395 VAL A O 1
ATOM 3106 N N . ILE A 1 396 ? 22.405 -6.798 -19.032 1.00 93.62 396 ILE A N 1
ATOM 3107 C CA . ILE A 1 396 ? 22.933 -7.741 -20.027 1.00 93.62 396 ILE A CA 1
ATOM 3108 C C . ILE A 1 396 ? 21.809 -8.306 -20.892 1.00 93.62 396 ILE A C 1
ATOM 3110 O O . ILE A 1 396 ? 21.892 -8.263 -22.115 1.00 93.62 396 ILE A O 1
ATOM 3114 N N . GLU A 1 397 ? 20.736 -8.778 -20.253 1.00 94.00 397 GLU A N 1
ATOM 3115 C CA . GLU A 1 397 ? 19.582 -9.365 -20.941 1.00 94.00 397 GLU A CA 1
ATOM 3116 C C . GLU A 1 397 ? 18.888 -8.312 -21.826 1.00 94.00 397 GLU A C 1
ATOM 3118 O O . GLU A 1 397 ? 18.553 -8.579 -22.977 1.00 94.00 397 GLU A O 1
ATOM 3123 N N . THR A 1 398 ? 18.768 -7.069 -21.340 1.00 93.94 398 THR A N 1
ATOM 3124 C CA . THR A 1 398 ? 18.215 -5.951 -22.127 1.00 93.94 398 THR A CA 1
ATOM 3125 C C . THR A 1 398 ? 19.071 -5.617 -23.349 1.00 93.94 398 THR A C 1
ATOM 3127 O O . THR A 1 398 ? 18.540 -5.424 -24.443 1.00 93.94 398 THR A O 1
ATOM 3130 N N . MET A 1 399 ? 20.392 -5.531 -23.168 1.00 91.94 399 MET A N 1
ATOM 3131 C CA . MET A 1 399 ? 21.334 -5.241 -24.249 1.00 91.94 399 MET A CA 1
ATOM 3132 C C . MET A 1 399 ? 21.305 -6.341 -25.317 1.00 91.94 399 MET A C 1
ATOM 3134 O O . MET A 1 399 ? 21.212 -6.040 -26.506 1.00 91.94 399 MET A O 1
ATOM 3138 N N . GLU A 1 400 ? 21.320 -7.607 -24.896 1.00 92.88 400 GLU A N 1
ATOM 3139 C CA . GLU A 1 400 ? 21.226 -8.757 -25.794 1.00 92.88 400 GLU A CA 1
ATOM 3140 C C . GLU A 1 400 ? 19.905 -8.768 -26.570 1.00 92.88 400 GLU A C 1
ATOM 3142 O O . GLU A 1 400 ? 19.917 -8.937 -27.786 1.00 92.88 400 GLU A O 1
ATOM 3147 N N . ALA A 1 401 ? 18.775 -8.523 -25.901 1.00 94.00 401 ALA A N 1
ATOM 3148 C CA . ALA A 1 401 ? 17.459 -8.472 -26.531 1.00 94.00 401 ALA A CA 1
ATOM 3149 C C . ALA A 1 401 ? 17.359 -7.381 -27.611 1.00 94.00 401 ALA A C 1
ATOM 3151 O O . ALA A 1 401 ? 16.831 -7.629 -28.700 1.00 94.00 401 ALA A O 1
ATOM 3152 N N . ALA A 1 402 ? 17.890 -6.186 -27.333 1.00 91.00 402 ALA A N 1
ATOM 3153 C CA . ALA A 1 402 ? 17.902 -5.076 -28.282 1.00 91.00 402 ALA A CA 1
ATOM 3154 C C . ALA A 1 402 ? 18.768 -5.385 -29.518 1.00 91.00 402 ALA A C 1
ATOM 3156 O O . ALA A 1 402 ? 18.317 -5.190 -30.650 1.00 91.00 402 ALA A O 1
ATOM 3157 N N . LEU A 1 403 ? 19.980 -5.918 -29.309 1.00 89.69 403 LEU A N 1
ATOM 3158 C CA . LEU A 1 403 ? 20.883 -6.318 -30.393 1.00 89.69 403 LEU A CA 1
ATOM 3159 C C . LEU A 1 403 ? 20.324 -7.496 -31.199 1.00 89.69 403 LEU A C 1
ATOM 3161 O O . LEU A 1 403 ? 20.405 -7.489 -32.424 1.00 89.69 403 LEU A O 1
ATOM 3165 N N . TRP A 1 404 ? 19.699 -8.471 -30.538 1.00 92.69 404 TRP A N 1
ATOM 3166 C CA . TRP A 1 404 ? 19.090 -9.635 -31.182 1.00 92.69 404 TRP A CA 1
ATOM 3167 C C . TRP A 1 404 ? 17.949 -9.229 -32.113 1.00 92.69 404 TRP A C 1
ATOM 3169 O O . TRP A 1 404 ? 17.895 -9.683 -33.259 1.00 92.69 404 TRP A O 1
ATOM 3179 N N . ALA A 1 405 ? 17.056 -8.350 -31.648 1.00 91.06 405 ALA A N 1
ATOM 3180 C CA . ALA A 1 405 ? 15.949 -7.858 -32.458 1.00 91.06 405 ALA A CA 1
ATOM 3181 C C . ALA A 1 405 ? 16.456 -7.075 -33.675 1.00 91.06 405 ALA A C 1
ATOM 3183 O O . ALA A 1 405 ? 15.967 -7.290 -34.785 1.00 91.06 405 ALA A O 1
ATOM 3184 N N . PHE A 1 406 ? 17.459 -6.212 -33.478 1.00 87.69 406 PHE A N 1
ATOM 3185 C CA . PHE A 1 406 ? 18.085 -5.447 -34.554 1.00 87.69 406 PHE A CA 1
ATOM 3186 C C . PHE A 1 406 ? 18.781 -6.348 -35.585 1.00 87.69 406 PHE A C 1
ATOM 3188 O O . PHE A 1 406 ? 18.570 -6.170 -36.780 1.00 87.69 406 PHE A O 1
ATOM 3195 N N . TYR A 1 407 ? 19.543 -7.350 -35.138 1.00 87.19 407 TYR A N 1
ATOM 3196 C CA . TYR A 1 407 ? 20.282 -8.264 -36.012 1.00 87.19 407 TYR A CA 1
ATOM 3197 C C . TYR A 1 407 ? 19.367 -9.117 -36.903 1.00 87.19 407 TYR A C 1
ATOM 3199 O O . TYR A 1 407 ? 19.654 -9.337 -38.075 1.00 87.19 407 TYR A O 1
ATOM 3207 N N . HIS A 1 408 ? 18.242 -9.586 -36.361 1.00 88.19 408 HIS A N 1
ATOM 3208 C CA . HIS A 1 408 ? 17.372 -10.567 -37.018 1.00 88.19 408 HIS A CA 1
ATOM 3209 C C . HIS A 1 408 ? 16.212 -9.958 -37.821 1.00 88.19 408 HIS A C 1
ATOM 3211 O O . HIS A 1 408 ? 15.171 -10.610 -37.974 1.00 88.19 408 HIS A O 1
ATOM 3217 N N . THR A 1 409 ? 16.320 -8.705 -38.261 1.00 88.88 409 THR A N 1
ATOM 3218 C CA . THR A 1 409 ? 15.252 -7.984 -38.982 1.00 88.88 409 THR A CA 1
ATOM 3219 C C . THR A 1 409 ? 15.830 -6.935 -39.929 1.00 88.88 409 THR A C 1
ATOM 3221 O O . THR A 1 409 ? 16.979 -6.526 -39.779 1.00 88.88 409 THR A O 1
ATOM 3224 N N . ASN A 1 410 ? 15.033 -6.473 -40.899 1.00 88.06 410 ASN A N 1
ATOM 3225 C CA . ASN A 1 410 ? 15.519 -5.582 -41.968 1.00 88.06 410 ASN A CA 1
ATOM 3226 C C . ASN A 1 410 ? 14.821 -4.214 -42.034 1.00 88.06 410 ASN A C 1
ATOM 3228 O O . ASN A 1 410 ? 15.077 -3.433 -42.951 1.00 88.06 410 ASN A O 1
ATOM 3232 N N . SER A 1 411 ? 13.919 -3.914 -41.100 1.00 89.38 411 SER A N 1
ATOM 3233 C CA . SER A 1 411 ? 13.241 -2.619 -41.023 1.00 89.38 411 SER A CA 1
ATOM 3234 C C . SER A 1 411 ? 13.032 -2.192 -39.578 1.00 89.38 411 SER A C 1
ATOM 3236 O O . SER A 1 411 ? 12.894 -3.036 -38.694 1.00 89.38 411 SER A O 1
ATOM 3238 N N . PHE A 1 412 ? 12.948 -0.878 -39.345 1.00 90.56 412 PHE A N 1
ATOM 3239 C CA . PHE A 1 412 ? 12.644 -0.333 -38.020 1.00 90.56 412 PHE A CA 1
ATOM 3240 C C . PHE A 1 412 ? 11.351 -0.933 -37.447 1.00 90.56 412 PHE A C 1
ATOM 3242 O O . PHE A 1 412 ? 11.305 -1.337 -36.292 1.00 90.56 412 PHE A O 1
ATOM 3249 N N . GLU A 1 413 ? 10.296 -1.020 -38.260 1.00 93.00 413 GLU A N 1
ATOM 3250 C CA . GLU A 1 413 ? 9.008 -1.572 -37.836 1.00 93.00 413 GLU A CA 1
ATOM 3251 C C . GLU A 1 413 ? 9.128 -3.032 -37.376 1.00 93.00 413 GLU A C 1
ATOM 3253 O O . GLU A 1 413 ? 8.676 -3.375 -36.281 1.00 93.00 413 GLU A O 1
ATOM 3258 N N . GLU A 1 414 ? 9.774 -3.882 -38.178 1.00 91.81 414 GLU A N 1
ATOM 3259 C CA . GLU A 1 414 ? 9.914 -5.305 -37.874 1.00 91.81 414 GLU A CA 1
ATOM 3260 C C . GLU A 1 414 ? 10.745 -5.519 -36.608 1.00 91.81 414 GLU A C 1
ATOM 3262 O O . GLU A 1 414 ? 10.340 -6.283 -35.725 1.00 91.81 414 GLU A O 1
ATOM 3267 N N . SER A 1 415 ? 11.884 -4.829 -36.475 1.00 88.31 415 SER A N 1
ATOM 3268 C CA . SER A 1 415 ? 12.711 -4.999 -35.284 1.00 88.31 415 SER A CA 1
ATOM 3269 C C . SER A 1 415 ? 12.047 -4.420 -34.034 1.00 88.31 415 SER A C 1
ATOM 3271 O O . SER A 1 415 ? 12.157 -5.032 -32.975 1.00 88.31 415 SER A O 1
ATOM 3273 N N . ALA A 1 416 ? 11.344 -3.284 -34.128 1.00 90.75 416 ALA A N 1
ATOM 3274 C CA . ALA A 1 416 ? 10.648 -2.684 -32.989 1.00 90.75 416 ALA A CA 1
ATOM 3275 C C . ALA A 1 416 ? 9.564 -3.620 -32.456 1.00 90.75 416 ALA A C 1
ATOM 3277 O O . ALA A 1 416 ? 9.482 -3.868 -31.251 1.00 90.75 416 ALA A O 1
ATOM 3278 N N . LEU A 1 417 ? 8.764 -4.196 -33.359 1.00 92.00 417 LEU A N 1
ATOM 3279 C CA . LEU A 1 417 ? 7.767 -5.199 -32.997 1.00 92.00 417 LEU A CA 1
ATOM 3280 C C . LEU A 1 417 ? 8.433 -6.435 -32.399 1.00 92.00 417 LEU A C 1
ATOM 3282 O O . LEU A 1 417 ? 7.963 -6.937 -31.381 1.00 92.00 417 LEU A O 1
ATOM 3286 N N . LYS A 1 418 ? 9.534 -6.916 -32.987 1.00 91.81 418 LYS A N 1
ATOM 3287 C CA . LYS A 1 418 ? 10.265 -8.082 -32.478 1.00 91.81 418 LYS A CA 1
ATOM 3288 C C . LYS A 1 418 ? 10.825 -7.833 -31.071 1.00 91.81 418 LYS A C 1
ATOM 3290 O O . LYS A 1 418 ? 10.643 -8.687 -30.210 1.00 91.81 418 LYS A O 1
ATOM 3295 N N . ALA A 1 419 ? 11.411 -6.664 -30.814 1.00 90.44 419 ALA A N 1
ATOM 3296 C CA . ALA A 1 419 ? 11.943 -6.267 -29.511 1.00 90.44 419 ALA A CA 1
ATOM 3297 C C . ALA A 1 419 ? 10.843 -6.172 -28.438 1.00 90.44 419 ALA A C 1
ATOM 3299 O O . ALA A 1 419 ? 10.961 -6.762 -27.367 1.00 90.44 419 ALA A O 1
ATOM 3300 N N . VAL A 1 420 ? 9.738 -5.479 -28.734 1.00 89.25 420 VAL A N 1
ATOM 3301 C CA . VAL A 1 420 ? 8.628 -5.277 -27.784 1.00 89.25 420 VAL A CA 1
ATOM 3302 C C . VAL A 1 420 ? 7.856 -6.579 -27.526 1.00 89.25 420 VAL A C 1
ATOM 3304 O O . VAL A 1 420 ? 7.404 -6.825 -26.406 1.00 89.25 420 VAL A O 1
ATOM 3307 N N . ASN A 1 421 ? 7.729 -7.451 -28.531 1.00 90.19 421 ASN A N 1
ATOM 3308 C CA . ASN A 1 421 ? 7.019 -8.727 -28.398 1.00 90.19 421 ASN A CA 1
ATOM 3309 C C . ASN A 1 421 ? 7.782 -9.791 -27.589 1.00 90.19 421 ASN A C 1
ATOM 3311 O O . ASN A 1 421 ? 7.175 -10.805 -27.242 1.00 90.19 421 ASN A O 1
ATOM 3315 N N . LEU A 1 422 ? 9.050 -9.560 -27.214 1.00 86.75 422 LEU A N 1
ATOM 3316 C CA . LEU A 1 422 ? 9.742 -10.380 -26.204 1.00 86.75 422 LEU A CA 1
ATOM 3317 C C . LEU A 1 422 ? 9.041 -10.319 -24.830 1.00 86.75 422 LEU A C 1
ATOM 3319 O O . LEU A 1 422 ? 9.182 -11.234 -24.018 1.00 86.75 422 LEU A O 1
ATOM 3323 N N . GLY A 1 423 ? 8.227 -9.285 -24.583 1.00 82.06 423 GLY A N 1
ATOM 3324 C CA . GLY A 1 423 ? 7.405 -9.155 -23.381 1.00 82.06 423 GLY A CA 1
ATOM 3325 C C . GLY A 1 423 ? 8.201 -8.744 -22.142 1.00 82.06 423 GLY A C 1
ATOM 3326 O O . GLY A 1 423 ? 9.298 -8.212 -22.247 1.00 82.06 423 GLY A O 1
ATOM 3327 N N . ASN A 1 424 ? 7.630 -8.967 -20.953 1.00 88.25 424 ASN A N 1
ATOM 3328 C CA . ASN A 1 424 ? 8.203 -8.580 -19.656 1.00 88.25 424 ASN A CA 1
ATOM 3329 C C . ASN A 1 424 ? 8.569 -7.084 -19.570 1.00 88.25 424 ASN A C 1
ATOM 3331 O O . ASN A 1 424 ? 7.683 -6.273 -19.316 1.00 88.25 424 ASN A O 1
ATOM 3335 N N . ASP A 1 425 ? 9.836 -6.727 -19.780 1.00 87.88 425 ASP A N 1
ATOM 3336 C CA . ASP A 1 425 ? 10.373 -5.359 -19.705 1.00 87.88 425 ASP A CA 1
ATOM 3337 C C . ASP A 1 425 ? 10.390 -4.680 -21.090 1.00 87.88 425 ASP A C 1
ATOM 3339 O O . ASP A 1 425 ? 11.417 -4.227 -21.603 1.00 87.88 425 ASP A O 1
ATOM 3343 N N . ALA A 1 426 ? 9.235 -4.721 -21.759 1.00 85.50 426 ALA A N 1
ATOM 3344 C CA . ALA A 1 426 ? 9.100 -4.377 -23.173 1.00 85.50 426 ALA A CA 1
ATOM 3345 C C . ALA A 1 426 ? 9.300 -2.878 -23.464 1.00 85.50 426 ALA A C 1
ATOM 3347 O O . ALA A 1 426 ? 9.749 -2.518 -24.551 1.00 85.50 426 ALA A O 1
ATOM 3348 N N . ASP A 1 427 ? 8.975 -2.003 -22.512 1.00 85.44 427 ASP A N 1
ATOM 3349 C CA . ASP A 1 427 ? 9.200 -0.560 -22.606 1.00 85.44 427 ASP A CA 1
ATOM 3350 C C . ASP A 1 427 ? 10.689 -0.214 -22.521 1.00 85.44 427 ASP A C 1
ATOM 3352 O O . ASP A 1 427 ? 11.183 0.567 -23.338 1.00 85.44 427 ASP A O 1
ATOM 3356 N N . THR A 1 428 ? 11.427 -0.844 -21.605 1.00 87.50 428 THR A N 1
ATOM 3357 C CA . THR A 1 428 ? 12.879 -0.666 -21.498 1.00 87.50 428 THR A CA 1
ATOM 3358 C C . THR A 1 428 ? 13.603 -1.224 -22.715 1.00 87.50 428 THR A C 1
ATOM 3360 O O . THR A 1 428 ? 14.387 -0.506 -23.340 1.00 87.50 428 THR A O 1
ATOM 3363 N N . VAL A 1 429 ? 13.315 -2.476 -23.090 1.00 90.38 429 VAL A N 1
ATOM 3364 C CA . VAL A 1 429 ? 13.917 -3.107 -24.274 1.00 90.38 429 VAL A CA 1
ATOM 3365 C C . VAL A 1 429 ? 13.581 -2.304 -25.525 1.00 90.38 429 VAL A C 1
ATOM 3367 O O . VAL A 1 429 ? 14.480 -2.040 -26.312 1.00 90.38 429 VAL A O 1
ATOM 3370 N N . GLY A 1 430 ? 12.335 -1.842 -25.681 1.00 89.81 430 GLY A N 1
ATOM 3371 C CA . GLY A 1 430 ? 11.919 -0.982 -26.789 1.00 89.81 430 GLY A CA 1
ATOM 3372 C C . GLY A 1 430 ? 12.644 0.369 -26.827 1.00 89.81 430 GLY A C 1
ATOM 3373 O O . GLY A 1 430 ? 12.981 0.841 -27.911 1.00 89.81 430 GLY A O 1
ATOM 3374 N N . SER A 1 431 ? 12.929 0.973 -25.668 1.00 88.19 431 SER A N 1
ATOM 3375 C CA . SER A 1 431 ? 13.693 2.224 -25.567 1.00 88.19 431 SER A CA 1
ATOM 3376 C C . SER A 1 431 ? 15.159 2.035 -25.965 1.00 88.19 431 SER A C 1
ATOM 3378 O O . SER A 1 431 ? 15.650 2.735 -26.850 1.00 88.19 431 SER A O 1
ATOM 3380 N N . VAL A 1 432 ? 15.843 1.048 -25.369 1.00 87.56 432 VAL A N 1
ATOM 3381 C CA . VAL A 1 432 ? 17.246 0.717 -25.685 1.00 87.56 432 VAL A CA 1
ATOM 3382 C C . VAL A 1 432 ? 17.380 0.287 -27.141 1.00 87.56 432 VAL A C 1
ATOM 3384 O O . VAL A 1 432 ? 18.292 0.738 -27.831 1.00 87.56 432 VAL A O 1
ATOM 3387 N N . TYR A 1 433 ? 16.430 -0.523 -27.618 1.00 86.38 433 TYR A N 1
ATOM 3388 C CA . TYR A 1 433 ? 16.274 -0.841 -29.027 1.00 86.38 433 TYR A CA 1
ATOM 3389 C C . TYR A 1 433 ? 16.189 0.446 -29.837 1.00 86.38 433 TYR A C 1
ATOM 3391 O O . TYR A 1 433 ? 17.086 0.667 -30.624 1.00 86.38 433 TYR A O 1
ATOM 3399 N N . GLY A 1 434 ? 15.206 1.326 -29.622 1.00 85.81 434 GLY A N 1
ATOM 3400 C CA . GLY A 1 434 ? 14.921 2.475 -30.492 1.00 85.81 434 GLY A CA 1
ATOM 3401 C C . GLY A 1 434 ? 16.109 3.406 -30.758 1.00 85.81 434 GLY A C 1
ATOM 3402 O O . GLY A 1 434 ? 16.150 4.054 -31.803 1.00 85.81 434 GLY A O 1
ATOM 3403 N N . MET A 1 435 ? 17.103 3.422 -29.868 1.00 82.19 435 MET A N 1
ATOM 3404 C CA . MET A 1 435 ? 18.350 4.157 -30.058 1.00 82.19 435 MET A CA 1
ATOM 3405 C C . MET A 1 435 ? 19.178 3.675 -31.266 1.00 82.19 435 MET A C 1
ATOM 3407 O O . MET A 1 435 ? 19.631 4.504 -32.052 1.00 82.19 435 MET A O 1
ATOM 3411 N N . LEU A 1 436 ? 19.380 2.361 -31.437 1.00 76.62 436 LEU A N 1
ATOM 3412 C CA . LEU A 1 436 ? 20.320 1.811 -32.439 1.00 76.62 436 LEU A CA 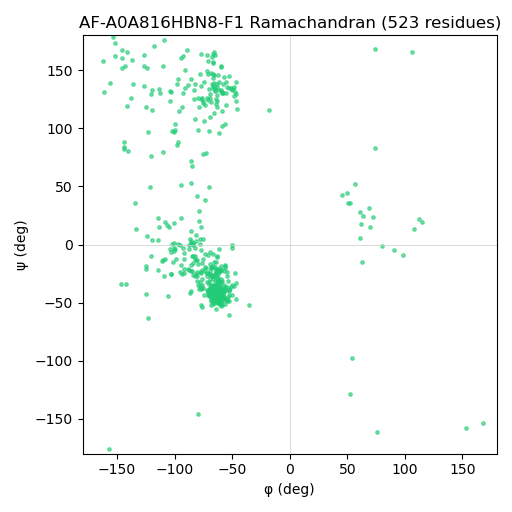1
ATOM 3413 C C . LEU A 1 436 ? 19.765 1.856 -33.883 1.00 76.62 436 LEU A C 1
ATOM 3415 O O . LEU A 1 436 ? 20.388 2.455 -34.758 1.00 76.62 436 LEU A O 1
ATOM 3419 N N . PRO A 1 437 ? 18.572 1.308 -34.170 1.00 76.81 437 PRO A N 1
ATOM 3420 C CA . PRO A 1 437 ? 17.900 1.400 -35.454 1.00 76.81 437 PRO A CA 1
ATOM 3421 C C . PRO A 1 437 ? 17.357 2.797 -35.738 1.00 76.81 437 PRO A C 1
ATOM 3423 O O . PRO A 1 437 ? 17.188 3.135 -36.902 1.00 76.81 437 PRO A O 1
ATOM 3426 N N . GLY A 1 438 ? 17.085 3.620 -34.718 1.00 79.06 438 GLY A N 1
ATOM 3427 C CA . GLY A 1 438 ? 16.766 5.032 -34.922 1.00 79.06 438 GLY A CA 1
ATOM 3428 C C . GLY A 1 438 ? 17.940 5.778 -35.556 1.00 79.06 438 GLY A C 1
ATOM 3429 O O . GLY A 1 438 ? 17.741 6.519 -36.517 1.00 79.06 438 GLY A O 1
ATOM 3430 N N . ALA A 1 439 ? 19.162 5.513 -35.081 1.00 75.00 439 ALA A N 1
ATOM 3431 C CA . ALA A 1 439 ? 20.385 6.014 -35.704 1.00 75.00 439 ALA A CA 1
ATOM 3432 C C . ALA A 1 439 ? 20.643 5.383 -37.086 1.00 75.00 439 ALA A C 1
ATOM 3434 O O . ALA A 1 439 ? 21.051 6.082 -38.006 1.00 75.00 439 ALA A O 1
ATOM 3435 N N . TYR A 1 440 ? 20.371 4.084 -37.254 1.00 77.06 440 TYR A N 1
ATOM 3436 C CA . TYR A 1 440 ? 20.660 3.350 -38.493 1.00 77.06 440 TYR A CA 1
ATOM 3437 C C . TYR A 1 440 ? 19.673 3.617 -39.642 1.00 77.06 440 TYR A C 1
ATOM 3439 O O . TYR A 1 440 ? 20.082 3.931 -40.758 1.00 77.06 440 TYR A O 1
ATOM 3447 N N . TYR A 1 441 ? 18.369 3.473 -39.390 1.00 81.00 441 TYR A N 1
ATOM 3448 C CA . TYR A 1 441 ? 17.320 3.622 -40.402 1.00 81.00 441 TYR A CA 1
ATOM 3449 C C . TYR A 1 441 ? 16.830 5.073 -40.542 1.00 81.00 441 TYR A C 1
ATOM 3451 O O . TYR A 1 441 ? 16.257 5.442 -41.569 1.00 81.00 441 TYR A O 1
ATOM 3459 N N . GLY A 1 442 ? 17.041 5.901 -39.514 1.00 81.56 442 GLY A N 1
ATOM 3460 C CA . GLY A 1 442 ? 16.587 7.286 -39.473 1.00 81.56 442 GLY A CA 1
ATOM 3461 C C . GLY A 1 442 ? 15.079 7.447 -39.240 1.00 81.56 442 GLY A C 1
ATOM 3462 O O . GLY A 1 442 ? 14.280 6.515 -39.337 1.00 81.56 442 GLY A O 1
ATOM 3463 N N . ILE A 1 443 ? 14.664 8.687 -38.961 1.00 84.50 443 ILE A N 1
ATOM 3464 C CA . ILE A 1 443 ? 13.275 9.026 -38.597 1.00 84.50 443 ILE A CA 1
ATOM 3465 C C . ILE A 1 443 ? 12.243 8.666 -39.678 1.00 84.50 443 ILE A C 1
ATOM 3467 O O . ILE A 1 443 ? 11.096 8.357 -39.362 1.00 84.50 443 ILE A O 1
ATOM 3471 N N . ASN A 1 444 ? 12.639 8.689 -40.954 1.00 88.50 444 ASN A N 1
ATOM 3472 C CA . ASN A 1 444 ? 11.738 8.412 -42.075 1.00 88.50 444 ASN A CA 1
ATOM 3473 C C . ASN A 1 444 ? 11.387 6.926 -42.211 1.00 88.50 444 ASN A C 1
ATOM 3475 O O . ASN A 1 444 ? 10.376 6.609 -42.831 1.00 88.50 444 ASN A O 1
ATOM 3479 N N . ALA A 1 445 ? 12.181 6.032 -41.619 1.00 88.62 445 ALA A N 1
ATOM 3480 C CA . ALA A 1 445 ? 11.885 4.604 -41.586 1.00 88.62 445 ALA A CA 1
ATOM 3481 C C . ALA A 1 445 ? 10.888 4.220 -40.483 1.00 88.62 445 ALA A C 1
ATOM 3483 O O . ALA A 1 445 ? 10.360 3.110 -40.492 1.00 88.62 445 ALA A O 1
ATOM 3484 N N . ILE A 1 446 ? 10.618 5.125 -39.537 1.00 91.25 446 ILE A N 1
ATOM 3485 C CA . ILE A 1 446 ? 9.602 4.917 -38.508 1.00 91.25 446 ILE A CA 1
ATOM 3486 C C . ILE A 1 446 ? 8.222 5.154 -39.143 1.00 91.25 446 ILE A C 1
ATOM 3488 O O . ILE A 1 446 ? 7.993 6.255 -39.677 1.00 91.25 446 ILE A O 1
ATOM 3492 N N . PRO A 1 447 ? 7.284 4.186 -39.058 1.00 93.31 447 PRO A N 1
ATOM 3493 C CA . PRO A 1 447 ? 5.942 4.328 -39.613 1.00 93.31 447 PRO A CA 1
ATOM 3494 C C . PRO A 1 447 ? 5.304 5.663 -39.225 1.00 93.31 447 PRO A C 1
ATOM 3496 O O . PRO A 1 447 ? 5.316 6.066 -38.058 1.00 93.31 447 PRO A O 1
ATOM 3499 N N . ILE A 1 448 ? 4.756 6.377 -40.212 1.00 91.19 448 ILE A N 1
ATOM 3500 C CA . ILE A 1 448 ? 4.207 7.726 -40.001 1.00 91.19 448 ILE A CA 1
ATOM 3501 C C . ILE A 1 448 ? 3.103 7.726 -38.938 1.00 91.19 448 ILE A C 1
ATOM 3503 O O . ILE A 1 448 ? 3.099 8.557 -38.037 1.00 91.19 448 ILE A O 1
ATOM 3507 N N . GLU A 1 449 ? 2.267 6.694 -38.957 1.00 91.94 449 GLU A N 1
ATOM 3508 C CA . GLU A 1 449 ? 1.217 6.428 -37.979 1.00 91.94 449 GLU A CA 1
ATOM 3509 C C . GLU A 1 449 ? 1.721 6.212 -36.544 1.00 91.94 449 GLU A C 1
ATOM 3511 O O . GLU A 1 449 ? 0.951 6.390 -35.598 1.00 91.94 449 GLU A O 1
ATOM 3516 N N . TRP A 1 450 ? 2.982 5.811 -36.353 1.00 90.88 450 TRP A N 1
ATOM 3517 C CA . TRP A 1 450 ? 3.602 5.700 -35.030 1.00 90.88 450 TRP A CA 1
ATOM 3518 C C . TRP A 1 450 ? 4.181 7.040 -34.597 1.00 90.88 450 TRP A C 1
ATOM 3520 O O . TRP A 1 450 ? 4.004 7.434 -33.445 1.00 90.88 450 TRP A O 1
ATOM 3530 N N . ARG A 1 451 ? 4.807 7.774 -35.527 1.00 87.44 451 ARG A N 1
ATOM 3531 C CA . ARG A 1 451 ? 5.319 9.128 -35.271 1.00 87.44 451 ARG A CA 1
ATOM 3532 C C . ARG A 1 451 ? 4.198 10.077 -34.855 1.00 87.44 451 ARG A C 1
ATOM 3534 O O . ARG A 1 451 ? 4.331 10.738 -33.834 1.00 87.44 451 ARG A O 1
ATOM 3541 N N . GLU A 1 452 ? 3.067 10.054 -35.558 1.00 84.94 452 GLU A N 1
ATOM 3542 C CA . GLU A 1 452 ? 1.886 10.877 -35.250 1.00 84.94 452 GLU A CA 1
ATOM 3543 C C . GLU A 1 452 ? 1.225 10.526 -33.907 1.00 84.94 452 GLU A C 1
ATOM 3545 O O . GLU A 1 452 ? 0.570 11.365 -33.290 1.00 84.94 452 GLU A O 1
ATOM 3550 N N . LYS A 1 453 ? 1.392 9.286 -33.429 1.00 85.50 453 LYS A N 1
ATOM 3551 C CA . LYS A 1 453 ? 0.887 8.833 -32.121 1.00 85.50 453 LYS A CA 1
ATOM 3552 C C . LYS A 1 453 ? 1.906 9.012 -30.995 1.00 85.50 453 LYS A C 1
ATOM 3554 O O . LYS A 1 453 ? 1.560 8.778 -29.833 1.00 85.50 453 LYS A O 1
ATOM 3559 N N . CYS A 1 454 ? 3.141 9.402 -31.313 1.00 80.19 454 CYS A N 1
ATOM 3560 C CA . CYS A 1 454 ? 4.189 9.610 -30.328 1.00 80.19 454 CYS A CA 1
ATOM 3561 C C . CYS A 1 454 ? 3.809 10.789 -29.429 1.00 80.19 454 CYS A C 1
ATOM 3563 O O . CYS A 1 454 ? 3.721 11.943 -29.856 1.00 80.19 454 CYS A O 1
ATOM 3565 N N . SER A 1 455 ? 3.554 10.492 -28.156 1.00 76.44 455 SER A N 1
ATOM 3566 C CA . SER A 1 455 ? 3.255 11.538 -27.184 1.00 76.44 455 SER A CA 1
ATOM 3567 C C . SER A 1 455 ? 4.474 12.441 -27.036 1.00 76.44 455 SER A C 1
ATOM 3569 O O . SER A 1 455 ? 5.593 11.955 -26.917 1.00 76.44 455 SER A O 1
ATOM 3571 N N . PHE A 1 456 ? 4.247 13.754 -27.023 1.00 71.50 456 PHE A N 1
ATOM 3572 C CA . PHE A 1 456 ? 5.309 14.758 -26.911 1.00 71.50 456 PHE A CA 1
ATOM 3573 C C . PHE A 1 456 ? 6.303 14.786 -28.085 1.00 71.50 456 PHE A C 1
ATOM 3575 O O . PHE A 1 456 ? 7.407 15.295 -27.912 1.00 71.50 456 PHE A O 1
ATOM 3582 N N . GLN A 1 457 ? 5.917 14.321 -29.283 1.00 77.56 457 GLN A N 1
ATOM 3583 C CA . GLN A 1 457 ? 6.779 14.334 -30.476 1.00 77.56 457 GLN A CA 1
ATOM 3584 C C . GLN A 1 457 ? 7.491 15.681 -30.688 1.00 77.56 457 GLN A C 1
ATOM 3586 O O . GLN A 1 457 ? 8.699 15.702 -30.895 1.00 77.56 457 GLN A O 1
ATOM 3591 N N . GLY A 1 458 ? 6.765 16.802 -30.585 1.00 71.56 458 GLY A N 1
ATOM 3592 C CA . GLY A 1 458 ? 7.345 18.140 -30.745 1.00 71.56 458 GLY A CA 1
ATOM 3593 C C . GLY A 1 458 ? 8.441 18.452 -29.720 1.00 71.56 458 GLY A C 1
ATOM 3594 O O . GLY A 1 458 ? 9.486 18.962 -30.095 1.00 71.56 458 GLY A O 1
ATOM 3595 N N . LEU A 1 459 ? 8.248 18.075 -28.451 1.00 68.75 459 LEU A N 1
ATOM 3596 C CA . LEU A 1 459 ? 9.258 18.253 -27.402 1.00 68.75 459 LEU A CA 1
ATOM 3597 C C . LEU A 1 459 ? 10.484 17.370 -27.646 1.00 68.75 459 LEU A C 1
ATOM 3599 O O . LEU A 1 459 ? 11.609 17.845 -27.532 1.00 68.75 459 LEU A O 1
ATOM 3603 N N . VAL A 1 460 ? 10.267 16.092 -27.969 1.00 77.38 460 VAL A N 1
ATOM 3604 C CA . VAL A 1 460 ? 11.358 15.150 -28.258 1.00 77.38 460 VAL A CA 1
ATOM 3605 C C . VAL A 1 460 ? 12.190 15.659 -29.434 1.00 77.38 460 VAL A C 1
ATOM 3607 O O . VAL A 1 460 ? 13.415 15.657 -29.348 1.00 77.38 460 VAL A O 1
ATOM 3610 N N . GLN A 1 461 ? 11.533 16.166 -30.482 1.00 78.44 461 GLN A N 1
ATOM 3611 C CA . GLN A 1 461 ? 12.198 16.777 -31.630 1.00 78.44 461 GLN A CA 1
ATOM 3612 C C . GLN A 1 461 ? 12.994 18.024 -31.225 1.00 78.44 461 GLN A C 1
ATOM 3614 O O . GLN A 1 461 ? 14.176 18.098 -31.531 1.00 78.44 461 GLN A O 1
ATOM 3619 N N . THR A 1 462 ? 12.401 18.960 -30.475 1.00 73.81 462 THR A N 1
ATOM 3620 C CA . THR A 1 462 ? 13.104 20.171 -30.018 1.00 73.81 462 THR A CA 1
ATOM 3621 C C . THR A 1 462 ? 14.332 19.843 -29.170 1.00 73.81 462 THR A C 1
ATOM 3623 O O . THR A 1 462 ? 15.392 20.416 -29.395 1.00 73.81 462 THR A O 1
ATOM 3626 N N . ILE A 1 463 ? 14.225 18.900 -28.228 1.00 74.06 463 ILE A N 1
ATOM 3627 C CA . ILE A 1 463 ? 15.367 18.475 -27.405 1.00 74.06 463 ILE A CA 1
ATOM 3628 C C . ILE A 1 463 ? 16.456 17.846 -28.281 1.00 74.06 463 ILE A C 1
ATOM 3630 O O . ILE A 1 463 ? 17.633 18.145 -28.094 1.00 74.06 463 ILE A O 1
ATOM 3634 N N . ALA A 1 464 ? 16.081 16.991 -29.237 1.00 76.00 464 ALA A N 1
ATOM 3635 C CA . ALA A 1 464 ? 17.035 16.378 -30.156 1.00 76.00 464 ALA A CA 1
ATOM 3636 C C . ALA A 1 464 ? 17.754 17.431 -31.019 1.00 76.00 464 ALA A C 1
ATOM 3638 O O . ALA A 1 464 ? 18.978 17.390 -31.127 1.00 76.00 464 ALA A O 1
ATOM 3639 N N . ASP A 1 465 ? 17.021 18.405 -31.565 1.00 75.75 465 ASP A N 1
ATOM 3640 C CA . ASP A 1 465 ? 17.574 19.493 -32.380 1.00 75.75 465 ASP A CA 1
ATOM 3641 C C . ASP A 1 465 ? 18.507 20.406 -31.559 1.00 75.75 465 ASP A C 1
ATOM 3643 O O . ASP A 1 465 ? 19.580 20.796 -32.024 1.00 75.75 465 ASP A O 1
ATOM 3647 N N . GLU A 1 466 ? 18.151 20.720 -30.309 1.00 72.94 466 GLU A N 1
ATOM 3648 C CA . GLU A 1 466 ? 19.007 21.490 -29.395 1.00 72.94 466 GLU A CA 1
ATOM 3649 C C . GLU A 1 466 ? 20.298 20.739 -29.042 1.00 72.94 466 GLU A C 1
ATOM 3651 O O . GLU A 1 466 ? 21.378 21.332 -29.022 1.00 72.94 466 GLU A O 1
ATOM 3656 N N . ILE A 1 467 ? 20.210 19.430 -28.792 1.00 72.56 467 ILE A N 1
ATOM 3657 C CA . ILE A 1 467 ? 21.383 18.591 -28.518 1.00 72.56 467 ILE A CA 1
ATOM 3658 C C . ILE A 1 467 ? 22.286 18.493 -29.751 1.00 72.56 467 ILE A C 1
ATOM 3660 O O . ILE A 1 467 ? 23.501 18.512 -29.592 1.00 72.56 467 ILE A O 1
ATOM 3664 N N . LEU A 1 468 ? 21.718 18.430 -30.960 1.00 68.56 468 LEU A N 1
ATOM 3665 C CA . LEU A 1 468 ? 22.467 18.369 -32.222 1.00 68.56 468 LEU A CA 1
ATOM 3666 C C . LEU A 1 468 ? 23.108 19.702 -32.635 1.00 68.56 468 LEU A C 1
ATOM 3668 O O . LEU A 1 468 ? 24.070 19.698 -33.400 1.00 68.56 468 LEU A O 1
ATOM 3672 N N . THR A 1 469 ? 22.600 20.840 -32.158 1.00 67.69 469 THR A N 1
ATOM 3673 C CA . THR A 1 469 ? 23.120 22.181 -32.504 1.00 67.69 469 THR A CA 1
ATOM 3674 C C . THR A 1 469 ? 24.192 22.689 -31.535 1.00 67.69 469 THR A C 1
ATOM 3676 O O . THR A 1 469 ? 25.051 23.480 -31.920 1.00 67.69 469 THR A O 1
ATOM 3679 N N . GLN A 1 470 ? 24.212 22.197 -30.295 1.00 64.69 470 GLN A N 1
ATOM 3680 C CA . GLN A 1 470 ? 25.247 22.495 -29.293 1.00 64.69 470 GLN A CA 1
ATOM 3681 C C . GLN A 1 470 ? 26.677 21.959 -29.544 1.00 64.69 470 GLN A C 1
ATOM 3683 O O . GLN A 1 470 ? 27.612 22.606 -29.055 1.00 64.69 470 GLN A O 1
ATOM 3688 N N . PRO A 1 471 ? 26.935 20.863 -30.290 1.00 54.75 471 PRO A N 1
ATOM 3689 C CA . PRO A 1 471 ? 28.281 20.309 -30.427 1.00 54.75 471 PRO A CA 1
ATOM 3690 C C . PRO A 1 471 ? 29.262 21.272 -31.119 1.00 54.75 471 PRO A C 1
ATOM 3692 O O . PRO A 1 471 ? 30.468 21.204 -30.879 1.00 54.75 471 PRO A O 1
ATOM 3695 N N . GLN A 1 472 ? 28.754 22.243 -31.895 1.00 47.84 472 GLN A N 1
ATOM 3696 C CA . GLN A 1 472 ? 29.557 23.305 -32.514 1.00 47.84 472 GLN A CA 1
ATOM 3697 C C . GLN A 1 472 ? 30.244 24.236 -31.496 1.00 47.84 472 GLN A C 1
ATOM 3699 O O . GLN A 1 472 ? 31.326 24.732 -31.783 1.00 47.84 472 GLN A O 1
ATOM 3704 N N . GLN A 1 473 ? 29.693 24.435 -30.290 1.00 43.06 473 GLN A N 1
ATOM 3705 C CA . GLN A 1 473 ? 30.317 25.298 -29.270 1.00 43.06 473 GLN A CA 1
ATOM 3706 C C . GLN A 1 473 ? 31.390 24.590 -28.431 1.00 43.06 473 GLN A C 1
ATOM 3708 O O . GLN A 1 473 ? 32.290 25.246 -27.911 1.00 43.06 473 GLN A O 1
ATOM 3713 N N . LEU A 1 474 ? 31.311 23.263 -28.289 1.00 46.78 474 LEU A N 1
ATOM 3714 C CA . LEU A 1 474 ? 32.272 22.471 -27.508 1.00 46.78 474 LEU A CA 1
ATOM 3715 C C . LEU A 1 474 ? 33.547 22.139 -28.304 1.00 46.78 474 LEU A C 1
ATOM 3717 O O . LEU A 1 474 ? 34.608 21.972 -27.705 1.00 46.78 474 LEU A O 1
ATOM 3721 N N . ALA A 1 475 ? 33.460 22.071 -29.638 1.00 41.91 475 ALA A N 1
ATOM 3722 C CA . ALA A 1 475 ? 34.584 21.746 -30.519 1.00 41.91 475 ALA A CA 1
ATOM 3723 C C . ALA A 1 475 ? 35.563 22.918 -30.761 1.00 41.91 475 ALA A C 1
ATOM 3725 O O . ALA A 1 475 ? 36.729 22.674 -31.062 1.00 41.91 475 ALA A O 1
ATOM 3726 N N . GLU A 1 476 ? 35.134 24.178 -30.608 1.00 39.66 476 GLU A N 1
ATOM 3727 C CA . GLU A 1 476 ? 35.974 25.355 -30.901 1.00 39.66 476 GLU A CA 1
ATOM 3728 C C . GLU A 1 476 ? 36.884 25.796 -29.738 1.00 39.66 476 GLU A C 1
ATOM 3730 O O . GLU A 1 476 ? 37.893 26.457 -29.979 1.00 39.66 476 GLU A O 1
ATOM 3735 N N . THR A 1 477 ? 36.572 25.456 -28.479 1.00 43.53 477 THR A N 1
ATOM 3736 C CA . THR A 1 477 ? 37.252 26.071 -27.319 1.00 43.53 477 THR A CA 1
ATOM 3737 C C . THR A 1 477 ? 38.227 25.177 -26.562 1.00 43.53 477 THR A C 1
ATOM 3739 O O . THR A 1 477 ? 38.968 25.705 -25.739 1.00 43.53 477 THR A O 1
ATOM 3742 N N . GLY A 1 478 ? 38.246 23.857 -26.785 1.00 39.69 478 GLY A N 1
ATOM 3743 C CA . GLY A 1 478 ? 39.201 22.915 -26.164 1.00 39.69 478 GLY A CA 1
ATOM 3744 C C . GLY A 1 478 ? 39.150 22.783 -24.629 1.00 39.69 478 GLY A C 1
ATOM 3745 O O . GLY A 1 478 ? 39.655 21.809 -24.080 1.00 39.69 478 GLY A O 1
ATOM 3746 N N . GLU A 1 479 ? 38.497 23.703 -23.924 1.00 37.00 479 GLU A N 1
ATOM 3747 C CA . GLU A 1 479 ? 38.299 23.692 -22.481 1.00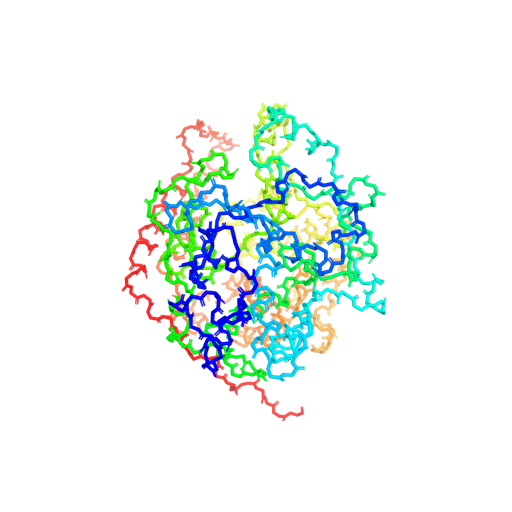 37.00 479 GLU A CA 1
ATOM 3748 C C . GLU A 1 479 ? 36.813 23.836 -22.152 1.00 37.00 479 GLU A C 1
ATOM 3750 O O . GLU A 1 479 ? 36.104 24.686 -22.707 1.00 37.00 479 GLU A O 1
ATOM 3755 N N . LYS A 1 480 ? 36.344 23.029 -21.188 1.00 37.69 480 LYS A N 1
ATOM 3756 C CA . LYS A 1 480 ? 35.078 23.274 -20.494 1.00 37.69 480 LYS A CA 1
ATOM 3757 C C . LYS A 1 480 ? 35.181 24.651 -19.838 1.00 37.69 480 LYS A C 1
ATOM 3759 O O . LYS A 1 480 ? 35.728 24.774 -18.743 1.00 37.69 480 LYS A O 1
ATOM 3764 N N . LYS A 1 481 ? 34.572 25.678 -20.436 1.00 34.88 481 LYS A N 1
ATOM 3765 C CA . LYS A 1 481 ? 34.053 26.783 -19.627 1.00 34.88 481 LYS A CA 1
ATOM 3766 C C . LYS A 1 481 ? 33.004 26.170 -18.712 1.00 34.88 481 LYS A C 1
ATOM 3768 O O . LYS A 1 481 ? 31.865 25.956 -19.117 1.00 34.88 481 LYS A O 1
ATOM 3773 N N . VAL A 1 482 ? 33.412 25.835 -17.491 1.00 35.16 482 VAL A N 1
ATOM 3774 C CA . VAL A 1 482 ? 32.486 25.568 -16.397 1.00 35.16 482 VAL A CA 1
ATOM 3775 C C . VAL A 1 482 ? 31.638 26.826 -16.290 1.00 35.16 482 VAL A C 1
ATOM 3777 O O . VAL A 1 482 ? 32.121 27.876 -15.862 1.00 35.16 482 VAL A O 1
ATOM 3780 N N . ALA A 1 483 ? 30.402 26.753 -16.782 1.00 35.28 483 ALA A N 1
ATOM 3781 C CA . ALA A 1 483 ? 29.459 27.836 -16.598 1.00 35.28 483 ALA A CA 1
ATOM 3782 C C . ALA A 1 483 ? 29.367 28.085 -15.082 1.00 35.28 483 ALA A C 1
ATOM 3784 O O . ALA A 1 483 ? 29.242 27.118 -14.321 1.00 35.28 483 ALA A O 1
ATOM 3785 N N . PRO A 1 484 ? 29.492 29.340 -14.617 1.00 32.41 484 PRO A N 1
ATOM 3786 C CA . PRO A 1 484 ? 29.427 29.642 -13.196 1.00 32.41 484 PRO A CA 1
ATOM 3787 C C . PRO A 1 484 ? 28.142 29.055 -12.600 1.00 32.41 484 PRO A C 1
ATOM 3789 O O . PRO A 1 484 ? 27.100 29.037 -13.261 1.00 32.41 484 PRO A O 1
ATOM 3792 N N . SER A 1 485 ? 28.225 28.594 -11.349 1.00 37.25 485 SER A N 1
ATOM 3793 C CA . SER A 1 485 ? 27.253 27.786 -10.579 1.00 37.25 485 SER A CA 1
ATOM 3794 C C . SER A 1 485 ? 25.792 28.274 -10.547 1.00 37.25 485 SER A C 1
ATOM 3796 O O . SER A 1 485 ? 24.919 27.588 -10.020 1.00 37.25 485 SER A O 1
ATOM 3798 N N . ASN A 1 486 ? 25.497 29.421 -11.158 1.00 36.81 486 ASN A N 1
ATOM 3799 C CA . ASN A 1 486 ? 24.178 30.037 -11.254 1.00 36.81 486 ASN A CA 1
ATOM 3800 C C . ASN A 1 486 ? 23.504 29.837 -12.627 1.00 36.81 486 ASN A C 1
ATOM 3802 O O . ASN A 1 486 ? 22.374 30.295 -12.831 1.00 36.81 486 ASN A O 1
ATOM 3806 N N . GLN A 1 487 ? 24.150 29.141 -13.566 1.00 38.25 487 GLN A N 1
ATOM 3807 C CA . GLN A 1 487 ? 23.560 28.705 -14.832 1.00 38.25 487 GLN A CA 1
ATOM 3808 C C . GLN A 1 487 ? 23.386 27.183 -14.833 1.00 38.25 487 GLN A C 1
ATOM 3810 O O . GLN A 1 487 ? 24.148 26.440 -15.440 1.00 38.25 487 GLN A O 1
ATOM 3815 N N . THR A 1 488 ? 22.323 26.709 -14.176 1.00 38.47 488 THR A N 1
ATOM 3816 C CA . THR A 1 488 ? 21.653 25.469 -14.603 1.00 38.47 488 THR A CA 1
ATOM 3817 C C . THR A 1 488 ? 21.476 25.579 -16.115 1.00 38.47 488 THR A C 1
ATOM 3819 O O . THR A 1 488 ? 20.942 26.604 -16.550 1.00 38.47 488 THR A O 1
ATOM 3822 N N . SER A 1 489 ? 21.989 24.615 -16.891 1.00 44.00 489 SER A N 1
ATOM 3823 C CA . SER A 1 489 ? 22.065 24.739 -18.352 1.00 44.00 489 SER A CA 1
ATOM 3824 C C . SER A 1 489 ? 20.728 25.239 -18.905 1.00 44.00 489 SER A C 1
ATOM 3826 O O . SER A 1 489 ? 19.660 24.859 -18.414 1.00 44.00 489 SER A O 1
ATOM 3828 N N . LEU A 1 490 ? 20.770 26.140 -19.888 1.00 42.91 490 LEU A N 1
ATOM 3829 C CA . LEU A 1 490 ? 19.565 26.634 -20.566 1.00 42.91 490 LEU A CA 1
ATOM 3830 C C . LEU A 1 490 ? 18.632 25.476 -20.963 1.00 42.91 490 LEU A C 1
ATOM 3832 O O . LEU A 1 490 ? 17.417 25.614 -20.845 1.00 42.91 490 LEU A O 1
ATOM 3836 N N . LEU A 1 491 ? 19.212 24.320 -21.299 1.00 44.81 491 LEU A N 1
ATOM 3837 C CA . LEU A 1 491 ? 18.539 23.049 -21.545 1.00 44.81 491 LEU A CA 1
ATOM 3838 C C . LEU A 1 491 ? 17.729 22.562 -20.330 1.00 44.81 491 LEU A C 1
ATOM 3840 O O . LEU A 1 491 ? 16.536 22.325 -20.455 1.00 44.81 491 LEU A O 1
ATOM 3844 N N . TYR A 1 492 ? 18.311 22.490 -19.128 1.00 43.62 492 TYR A N 1
ATOM 3845 C CA . TYR A 1 492 ? 17.576 22.080 -17.923 1.00 43.62 492 TYR A CA 1
ATOM 3846 C C . TYR A 1 492 ? 16.417 23.030 -17.605 1.00 43.62 492 TYR A C 1
ATOM 3848 O O . TYR A 1 492 ? 15.316 22.578 -17.307 1.00 43.62 492 TYR A O 1
ATOM 3856 N N . ARG A 1 493 ? 16.624 24.350 -17.697 1.00 46.06 493 ARG A N 1
ATOM 3857 C CA . ARG A 1 493 ? 15.554 25.328 -17.417 1.00 46.06 493 ARG A CA 1
ATOM 3858 C C . ARG A 1 493 ? 14.444 25.283 -18.461 1.00 46.06 493 ARG A C 1
ATOM 3860 O O . ARG A 1 493 ? 13.282 25.411 -18.089 1.00 46.06 493 ARG A O 1
ATOM 3867 N N . SER A 1 494 ? 14.787 25.076 -19.728 1.00 50.41 494 SER A N 1
ATOM 3868 C CA . SER A 1 494 ? 13.821 24.998 -20.826 1.00 50.41 494 SER A CA 1
ATOM 3869 C C . SER A 1 494 ? 13.060 23.675 -20.802 1.00 50.41 494 SER A C 1
ATOM 3871 O O . SER A 1 494 ? 11.838 23.693 -20.860 1.00 50.41 494 SER A O 1
ATOM 3873 N N . VAL A 1 495 ? 13.737 22.546 -20.567 1.00 49.25 495 VAL A N 1
ATOM 3874 C CA . VAL A 1 495 ? 13.101 21.230 -20.380 1.00 49.25 495 VAL A CA 1
ATOM 3875 C C . VAL A 1 495 ? 12.192 21.230 -19.154 1.00 49.25 495 VAL A C 1
ATOM 3877 O O . VAL A 1 495 ? 11.058 20.772 -19.247 1.00 49.25 495 VAL A O 1
ATOM 3880 N N . LEU A 1 496 ? 12.630 21.789 -18.020 1.00 46.56 496 LEU A N 1
ATOM 3881 C CA . LEU A 1 496 ? 11.804 21.876 -16.813 1.00 46.56 496 LEU A CA 1
ATOM 3882 C C . LEU A 1 496 ? 10.603 22.811 -17.019 1.00 46.56 496 LEU A C 1
ATOM 3884 O O . LEU A 1 496 ? 9.501 22.513 -16.565 1.00 46.56 496 LEU A O 1
ATOM 3888 N N . LYS A 1 497 ? 10.793 23.931 -17.726 1.00 53.56 497 LYS A N 1
ATOM 3889 C CA . LYS A 1 497 ? 9.716 24.865 -18.070 1.00 53.56 497 LYS A CA 1
ATOM 3890 C C . LYS A 1 497 ? 8.689 24.211 -18.993 1.00 53.56 497 LYS A C 1
ATOM 3892 O O . LYS A 1 497 ? 7.506 24.250 -18.677 1.00 53.56 497 LYS A O 1
ATOM 3897 N N . VAL A 1 498 ? 9.131 23.552 -20.062 1.00 52.81 498 VAL A N 1
ATOM 3898 C CA . VAL A 1 498 ? 8.244 22.845 -20.993 1.00 52.81 498 VAL A CA 1
ATOM 3899 C C . VAL A 1 498 ? 7.560 21.663 -20.302 1.00 52.81 498 VAL A C 1
ATOM 3901 O O . VAL A 1 498 ? 6.359 21.481 -20.465 1.00 52.81 498 VAL A O 1
ATOM 3904 N N . TYR A 1 499 ? 8.266 20.914 -19.450 1.00 48.78 499 TYR A N 1
ATOM 3905 C CA . TYR A 1 499 ? 7.665 19.876 -18.607 1.00 48.78 499 TYR A CA 1
ATOM 3906 C C . TYR A 1 499 ? 6.553 20.443 -17.715 1.00 48.78 499 TYR A C 1
ATOM 3908 O O . TYR A 1 499 ? 5.464 19.878 -17.667 1.00 48.78 499 TYR A O 1
ATOM 3916 N N . ASN A 1 500 ? 6.788 21.581 -17.056 1.00 52.56 500 ASN A N 1
ATOM 3917 C CA . ASN A 1 500 ? 5.799 22.229 -16.194 1.00 52.56 500 ASN A CA 1
ATOM 3918 C C . ASN A 1 500 ? 4.600 22.783 -16.985 1.00 52.56 500 ASN A C 1
ATOM 3920 O O . ASN A 1 500 ? 3.459 22.641 -16.547 1.00 52.56 500 ASN A O 1
ATOM 3924 N N . GLU A 1 501 ? 4.832 23.373 -18.159 1.00 57.44 501 GLU A N 1
ATOM 3925 C CA . GLU A 1 501 ? 3.778 23.879 -19.050 1.00 57.44 501 GLU A CA 1
ATOM 3926 C C . GLU A 1 501 ? 2.929 22.739 -19.632 1.00 57.44 501 GLU A C 1
ATOM 3928 O O . GLU A 1 501 ? 1.704 22.844 -19.693 1.00 57.44 501 GLU A O 1
ATOM 3933 N N . LEU A 1 502 ? 3.549 21.608 -19.976 1.00 48.53 502 LEU A N 1
ATOM 3934 C CA . LEU A 1 502 ? 2.851 20.404 -20.424 1.00 48.53 502 LEU A CA 1
ATOM 3935 C C . LEU A 1 502 ? 2.095 19.732 -19.275 1.00 48.53 502 LEU A C 1
ATOM 3937 O O . LEU A 1 502 ? 0.939 19.357 -19.455 1.00 48.53 502 LEU A O 1
ATOM 3941 N N . ALA A 1 503 ? 2.691 19.616 -18.086 1.00 47.56 503 ALA A N 1
ATOM 3942 C CA . ALA A 1 503 ? 2.005 19.112 -16.896 1.00 47.56 503 ALA A CA 1
ATOM 3943 C C . ALA A 1 503 ? 0.746 19.942 -16.590 1.00 47.56 503 ALA A C 1
ATOM 3945 O O . ALA A 1 503 ? -0.314 19.381 -16.299 1.00 47.56 503 ALA A O 1
ATOM 3946 N N . ALA A 1 504 ? 0.831 21.267 -16.747 1.00 54.62 504 ALA A N 1
ATOM 3947 C CA . ALA A 1 504 ? -0.307 22.170 -16.626 1.00 54.62 504 ALA A CA 1
ATOM 3948 C C . ALA A 1 504 ? -1.344 21.963 -17.747 1.00 54.62 504 ALA A C 1
ATOM 3950 O O . ALA A 1 504 ? -2.525 21.789 -17.450 1.00 54.62 504 ALA A O 1
ATOM 3951 N N . PHE A 1 505 ? -0.929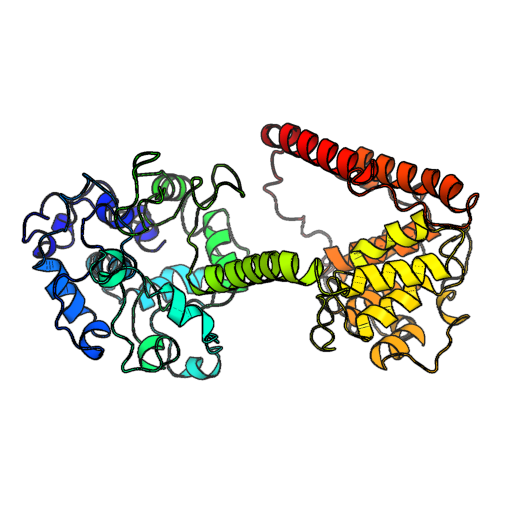 21.902 -19.017 1.00 47.25 505 PHE A N 1
ATOM 3952 C CA . PHE A 1 505 ? -1.822 21.694 -20.168 1.00 47.25 505 PHE A CA 1
ATOM 3953 C C . PHE A 1 505 ? -2.583 20.356 -20.101 1.00 47.25 505 PHE A C 1
ATOM 3955 O O . PHE A 1 505 ? -3.793 20.293 -20.341 1.00 47.25 505 PHE A O 1
ATOM 3962 N N . TYR A 1 506 ? -1.896 19.280 -19.714 1.00 49.44 506 TYR A N 1
ATOM 3963 C CA . TYR A 1 506 ? -2.444 17.923 -19.696 1.00 49.44 506 TYR A CA 1
ATOM 3964 C C . TYR A 1 506 ? -3.245 17.574 -18.444 1.00 49.44 506 TYR A C 1
ATOM 3966 O O . TYR A 1 506 ? -4.047 16.637 -18.496 1.00 49.44 506 TYR A O 1
ATOM 3974 N N . SER A 1 507 ? -3.118 18.358 -17.368 1.00 50.91 507 SER A N 1
ATOM 3975 C CA . SER A 1 507 ? -4.027 18.285 -16.217 1.00 50.91 507 SER A CA 1
ATOM 3976 C C . SER A 1 507 ? -5.503 18.491 -16.609 1.00 50.91 507 SER A C 1
ATOM 3978 O O . SER A 1 507 ? -6.392 18.028 -15.895 1.00 50.91 507 SER A O 1
ATOM 3980 N N . GLY A 1 508 ? -5.769 19.106 -17.773 1.00 43.19 508 GLY A N 1
ATOM 3981 C CA . GLY A 1 508 ? -7.116 19.361 -18.295 1.00 43.19 508 GLY A CA 1
ATOM 3982 C C . GLY A 1 508 ? -7.557 18.555 -19.528 1.00 43.19 508 GLY A C 1
ATOM 3983 O O . GLY A 1 508 ? -8.747 18.568 -19.837 1.00 43.19 508 GLY A O 1
ATOM 3984 N N . THR A 1 509 ? -6.666 17.862 -20.252 1.00 41.50 509 THR A N 1
ATOM 3985 C CA . THR A 1 509 ? -6.977 17.328 -21.606 1.00 41.50 509 THR A CA 1
ATOM 3986 C C . THR A 1 509 ? -6.775 15.824 -21.813 1.00 41.50 509 THR A C 1
ATOM 3988 O O . THR A 1 509 ? -7.380 15.266 -22.733 1.00 41.50 509 THR A O 1
ATOM 3991 N N . ILE A 1 510 ? -6.008 15.110 -20.977 1.00 37.38 510 ILE A N 1
ATOM 3992 C CA . ILE A 1 510 ? -5.824 13.659 -21.172 1.00 37.38 510 ILE A CA 1
ATOM 3993 C C . ILE A 1 510 ? -7.034 12.889 -20.630 1.00 37.38 510 ILE A C 1
ATOM 3995 O O . ILE A 1 510 ? -7.100 12.529 -19.454 1.00 37.38 510 ILE A O 1
ATOM 3999 N N . LYS A 1 511 ? -7.964 12.513 -21.516 1.00 39.50 511 LYS A N 1
ATOM 4000 C CA . LYS A 1 511 ? -8.798 11.326 -21.282 1.00 39.50 511 LYS A CA 1
ATOM 4001 C C . LYS A 1 511 ? -7.897 10.100 -21.422 1.00 39.50 511 LYS A C 1
ATOM 4003 O O . LYS A 1 511 ? -7.617 9.658 -22.534 1.00 39.50 511 LYS A O 1
ATOM 4008 N N . ARG A 1 512 ? -7.404 9.570 -20.295 1.00 38.25 512 ARG A N 1
ATOM 4009 C CA . ARG A 1 512 ? -6.643 8.308 -20.265 1.00 38.25 512 ARG A CA 1
ATOM 4010 C C . ARG A 1 512 ? -7.416 7.241 -21.042 1.00 38.25 512 ARG A C 1
ATOM 4012 O O . ARG A 1 512 ? -8.619 7.081 -20.842 1.00 38.25 512 ARG A O 1
ATOM 4019 N N . ARG A 1 513 ? -6.732 6.498 -21.915 1.00 31.47 513 ARG A N 1
ATOM 4020 C CA . ARG A 1 513 ? -7.302 5.312 -22.565 1.00 31.47 513 ARG A CA 1
ATOM 4021 C C . ARG A 1 513 ? -7.713 4.328 -21.460 1.00 31.47 513 ARG A C 1
ATOM 4023 O O . ARG A 1 513 ? -6.864 3.841 -20.726 1.00 31.47 513 ARG A O 1
ATOM 4030 N N . VAL A 1 514 ? -9.015 4.073 -21.330 1.00 34.81 514 VAL A N 1
ATOM 4031 C CA . VAL A 1 514 ? -9.609 3.130 -20.353 1.00 34.81 514 VAL A CA 1
ATOM 4032 C C . VAL A 1 514 ? -9.632 1.692 -20.903 1.00 34.81 514 VAL A C 1
ATOM 4034 O O . VAL A 1 514 ? -10.101 0.772 -20.245 1.00 34.81 514 VAL A O 1
ATOM 4037 N N . LEU A 1 515 ? -9.124 1.471 -22.118 1.00 28.31 515 LEU A N 1
ATOM 4038 C CA . LEU A 1 515 ? -9.150 0.163 -22.764 1.00 28.31 515 LEU A CA 1
ATOM 4039 C C . LEU A 1 515 ? -7.768 -0.506 -22.690 1.00 28.31 515 LEU A C 1
ATOM 4041 O O . LEU A 1 515 ? -6.779 0.145 -23.043 1.00 28.31 515 LEU A O 1
ATOM 4045 N N . PRO A 1 516 ? -7.683 -1.783 -22.266 1.00 29.28 516 PRO A N 1
ATOM 4046 C CA . PRO A 1 516 ? -6.448 -2.553 -22.346 1.00 29.28 516 PRO A CA 1
ATOM 4047 C C . PRO A 1 516 ? -5.973 -2.658 -23.802 1.00 29.28 516 PRO A C 1
ATOM 4049 O O . PRO A 1 516 ? -6.772 -2.580 -24.739 1.00 29.28 516 PRO A O 1
ATOM 4052 N N . CYS A 1 517 ? -4.662 -2.831 -23.984 1.00 26.38 517 CYS A N 1
ATOM 4053 C CA . CYS A 1 517 ? -4.040 -3.033 -25.292 1.00 26.38 517 CYS A CA 1
ATOM 4054 C C . CYS A 1 517 ? -4.781 -4.147 -26.075 1.00 26.38 517 CYS A C 1
ATOM 4056 O O . CYS A 1 517 ? -5.075 -5.192 -25.482 1.00 26.38 517 CYS A O 1
ATOM 4058 N N . PRO A 1 518 ? -5.124 -3.961 -27.367 1.00 30.33 518 PRO A N 1
ATOM 4059 C CA . PRO A 1 518 ? -5.795 -4.994 -28.151 1.00 30.33 518 PRO A CA 1
ATOM 4060 C C . PRO A 1 518 ? -4.962 -6.282 -28.183 1.00 30.33 518 PRO A C 1
ATOM 4062 O O . PRO A 1 518 ? -3.777 -6.254 -28.506 1.00 30.33 518 PRO A O 1
ATOM 4065 N N . LYS A 1 519 ? -5.588 -7.426 -27.882 1.00 36.03 519 LYS A N 1
ATOM 4066 C CA . LYS A 1 519 ? -4.990 -8.775 -27.941 1.00 36.03 519 LYS A CA 1
ATOM 4067 C C . LYS A 1 519 ? -4.732 -9.245 -29.388 1.00 36.03 519 LYS A C 1
ATOM 4069 O O . LYS A 1 519 ? -5.170 -10.329 -29.753 1.00 36.03 519 LYS A O 1
ATOM 4074 N N . GLN A 1 520 ? -4.095 -8.443 -30.238 1.00 30.92 520 GLN A N 1
ATOM 4075 C CA . GLN A 1 520 ? -4.011 -8.743 -31.675 1.00 30.92 520 GLN A CA 1
ATOM 4076 C C . GLN A 1 520 ? -2.725 -9.442 -32.139 1.00 30.92 520 GLN A C 1
ATOM 4078 O O . GLN A 1 520 ? -2.657 -9.805 -33.304 1.00 30.92 520 GLN A O 1
ATOM 4083 N N . TYR A 1 521 ? -1.762 -9.748 -31.258 1.00 30.53 521 TYR A N 1
ATOM 4084 C CA . TYR A 1 521 ? -0.517 -10.427 -31.673 1.00 30.53 521 TYR A CA 1
ATOM 4085 C C . TYR A 1 521 ? -0.070 -11.589 -30.776 1.00 30.53 521 TYR A C 1
ATOM 4087 O O . TYR A 1 521 ? 1.119 -11.837 -30.614 1.00 30.53 521 TYR A O 1
ATOM 4095 N N . LYS A 1 522 ? -1.009 -12.370 -30.229 1.00 29.28 522 LYS A N 1
ATOM 4096 C CA . LYS A 1 522 ? -0.697 -13.766 -29.882 1.00 29.28 522 LYS A CA 1
ATOM 4097 C C . LYS A 1 522 ? -1.187 -14.637 -31.024 1.00 29.28 522 LYS A C 1
ATOM 4099 O O . LYS A 1 522 ? -2.343 -15.051 -31.036 1.00 29.28 522 LYS A O 1
ATOM 4104 N N . SER A 1 523 ? -0.319 -14.833 -32.015 1.00 32.91 523 SER A N 1
ATOM 4105 C CA . SER A 1 523 ? -0.515 -15.927 -32.957 1.00 32.91 523 SER A CA 1
ATOM 4106 C C . SER A 1 523 ? -0.546 -17.231 -32.158 1.00 32.91 523 SER A C 1
ATOM 4108 O O . SER A 1 523 ? 0.239 -17.443 -31.235 1.00 32.91 523 SER A O 1
ATOM 4110 N N . SER A 1 524 ? -1.556 -18.038 -32.444 1.00 34.34 524 SER A N 1
ATOM 4111 C CA . SER A 1 524 ? -1.712 -19.386 -31.929 1.00 34.34 524 SER A CA 1
ATOM 4112 C C . SER A 1 524 ? -0.642 -20.286 -32.539 1.00 34.34 524 SER A C 1
ATOM 4114 O O . SER A 1 524 ? -0.743 -20.593 -33.728 1.00 34.34 524 SER A O 1
ATOM 4116 N N . GLN A 1 525 ? 0.322 -20.719 -31.728 1.00 30.88 525 GLN A N 1
ATOM 4117 C CA . GLN A 1 525 ? 0.954 -22.036 -31.816 1.00 30.88 525 GLN A CA 1
ATOM 4118 C C . GLN A 1 525 ? 1.190 -22.566 -30.406 1.00 30.88 525 GLN A C 1
ATOM 4120 O O . GLN A 1 525 ? 1.653 -21.773 -29.554 1.00 30.88 525 GLN A O 1
#

Solvent-accessible surface area (backbone atoms only — not comparable to full-atom values): 29528 Å² total; per-residue (Å²): 105,72,66,54,50,35,35,73,69,69,59,44,54,54,85,41,41,41,37,81,68,39,59,67,48,26,37,55,87,35,51,78,31,28,40,42,22,56,34,28,28,10,44,25,53,32,43,67,78,90,63,82,71,52,61,66,39,69,56,35,67,61,58,48,48,60,49,56,20,67,40,61,47,84,44,64,49,68,75,55,42,27,62,27,64,42,46,43,19,56,59,58,32,48,53,46,30,59,53,38,91,83,56,44,55,52,36,55,44,43,31,63,74,45,18,54,55,54,76,28,58,53,29,28,33,41,59,77,94,52,56,91,73,62,78,77,80,86,81,64,80,74,61,69,64,73,70,73,60,68,92,84,45,66,47,66,53,34,60,76,74,41,82,88,51,67,45,90,64,27,66,70,49,37,44,26,70,44,66,48,72,43,61,49,66,49,74,66,26,55,51,45,50,56,48,21,51,78,37,65,50,100,81,31,73,39,77,41,58,71,66,54,45,53,57,34,56,39,68,70,40,60,85,80,43,46,16,70,29,58,84,52,45,43,55,38,22,5,52,65,26,41,26,48,36,74,90,38,63,90,81,38,87,88,42,68,44,79,85,51,70,69,59,50,48,53,48,45,46,53,49,46,51,50,52,49,41,53,59,43,48,74,74,38,95,64,84,62,69,21,50,59,48,68,97,63,29,47,30,72,56,57,56,66,44,66,64,42,50,51,39,37,44,94,39,58,71,58,18,39,52,51,46,43,56,59,25,26,44,65,32,37,4,63,60,37,43,46,49,52,38,60,77,48,52,44,97,49,89,64,48,68,74,82,74,65,82,68,64,78,69,79,62,71,85,73,88,76,55,50,69,72,51,42,45,42,56,75,39,46,39,76,71,59,52,81,88,72,57,44,44,43,67,37,33,62,40,26,54,32,34,24,50,24,21,53,57,75,43,92,44,55,59,56,16,50,52,50,28,32,68,63,33,86,34,23,69,56,26,34,44,43,28,49,51,57,49,42,48,43,60,32,78,85,48,47,55,64,78,54,56,76,64,41,81,60,45,69,58,56,49,51,52,50,52,52,37,61,61,50,24,68,68,64,72,76,62,86,58,87,77,74,66,62,96,85,56,72,51,71,64,57,55,49,52,52,48,51,50,51,53,46,55,59,57,47,75,76,64,70,77,74,81,89,66,79,82,79,87,82,80,76,77,90,125

Sequence (525 aa):
MAIALCVQRGLLNYTDKVIKYWPEYGQSDKENTTVADIMSHRAGLPALRNSNLSTHEYLDWYSVIHKLEKQKPYWVPGTQHGYHAYTYGWLAGELVRRVDIKKRTLGQFIRDEIAKPTQSEFYIGLPENNENRVSPIVTKVIEKQMFNVTTNSLFQQTLLPFSELDGFNDPIVHQAEIPAANGITNARSIARIYASLIGDLDVSKRLLNAEILKQATKSNTPENEPDQVLMQISTIFGMGFMTYGSVFNIIGPGTFGHNGMTVRTALNRFVSHYDQAKSDILSSTDAYCGSTISHASGNGSLMRLAPVPLLYHPAPLNAIHEAINSFKTTNASQQCLDSCRELLNSDQLYVPAGLSHDYWTTTTTISLLEPPVLAVMTGSYKHHNPHEIRASGFVIETMEAALWAFYHTNSFEESALKAVNLGNDADTVGSVYGMLPGAYYGINAIPIEWREKCSFQGLVQTIADEILTQPQQLAETGEKKVAPSNQTSLLYRSVLKVYNELAAFYSGTIKRRVLPCPKQYKSSQ

Mean predicted aligned error: 17.97 Å

Radius of gyration: 28.39 Å; Cα contacts (8 Å, |Δi|>4): 725; chains: 1; bounding box: 66×52×77 Å

pLDDT: mean 77.8, std 20.6, range [26.38, 98.75]

InterPro domains:
  IPR001466 Beta-lactamase-related [PF00144] (2-261)
  IPR005502 ADP-ribosylation/Crystallin J1 [PF03747] (381-447)
  IPR012338 Beta-lactamase/transpeptidase-like [G3DSA:3.40.710.10] (1-272)
  IPR012338 Beta-lactamase/transpeptidase-like [SSF56601] (1-262)
  IPR036705 ADP-ribosylation/Crystallin J1 superfamily [G3DSA:1.10.4080.10] (357-470)
  IPR036705 ADP-ribosylation/Crystallin J1 superfamily [SSF101478] (259-468)
  IPR052907 Beta-lactamase/esterase domain-containing protein [PTHR43319] (1-268)

Secondary structure (DSSP, 8-state):
-HHHHHHHTTS--TTSBGGGT-GGGGTTTTTT-BHHHHHTT-SS-SS-TT----HHHHHSHHHHHHHHHHPPPSS-TTS-----TTHHHHHHHHHHHHH-TT---HHHHHIIIIITTTT--EESS--GGGGGGPPPP---TTHHHHT-S-TT-HHHHHS--GGGTTGGGSHHHHHS--TTT--EE-HHHHHHHHHHHHS--SSS--SS-HHHHHHHTS--SPTTPBPTTTTT-B--BSSSSEESSTTTTTT-TT-EE---HHHHHHHHHHHHHHHHHHHHHTTSS----SB--GGG-BGGGGGG-THHHHHHTT-HHHHHHHHHHHHHTTB-SHHHHHHHHHHH-SS-SS--TT--TTGGGS---GGG--HHHHHHHTTHHHH--TTT---SSBHHHHHHHHHHHHHT-SSHHHHHHHHHHT-SSHHHHHHHHHHHHHHHH-GGGS-HHHHTT-TTHHHHHHHHHHHHHTHHHHHTTSS-----TT---HHHHHHHHHHHHHHHHHTTT-----SPPP-------

Organism: NCBI:txid392030